Protein AF-A0A8H6PRT8-F1 (afdb_monomer_lite)

Sequence (669 aa):
MYRNLFLAVLALLTAFAHAHTTFTTLYVDGENQGDGVCVRMNRNPSKATFPIEPLSSKDVACGYDGEKAVARVCPAKASSTLTFEFREYADGSQPGSIDESHKGPCAVYMKKVDDATADNNAAGDGWFKIWEADYDATAGKWCTEKMIENNGHISVQIPADIEGGYYLVRPELLALHAAQDSPPDPQFYVGCAQVFVQSTGTAKPPTVSIGEGTYDLSLPGMTYNIYKTPLSLPYPMYGPPVYKAGAASVNTAPANTAPATAASANPAPANTASANAGSANSASADTAPVNPAPADTALVNTASDDTGSEKPAPVPANVCKSKNKKKRTTKKKRAMLVQTKGLKPEGCILVRDNWCGFEVPSYTDEDSCWASAKNCWDQADVCWNTALPTGSAHCQIWSDKCTALGESCSNKVFPGPPNAGQDLTPRPASLVGSIKLFERGVRASCLGGAGNIVRESTKAMENEMRALGISEDDIATILVTIYWGINANTRKAAFWLLTYILHYGPQHYVDMIREETLPAFSPDKSIPDLDYLHDNCPHLDAMWNETIRLSAILCKGNRLMIPYQQLHFDESIFGVDYPVEEFRHELFMQKGRNLTRSDNWRPFRGGTKQCPGRYVAKRFVLLFVAMLLRRFDVELVTRRIPAAEEGKPMLGIMSIKDGEDVLVRVRPR

Foldseek 3Di:
DPPPPVVVVVVPPPPVPLFFKAFFWKDKLQATPATLAQWQFAQDLVCRRPFDPPPLAQCQQAHVRQLQAFQAAAEYEAFIKMKIAMASQLQPPDFDHGHPLQFWKKWKKKFDDQDRNHGPPRFWKGIATADMATQQPVVRGGPVNVCVVQRRMAIGTHHQADAWAKMKMKIKGWGQSQCQPVVGDITIHIHIGIYGYFHLHHDRADMGGRGRRPDDNVQCLSNADPPDVPGPPDRSDDDDDNDDPPDDHDPDDPPPDDDDDDDDDDDDDDDDDDDDDDDDDDDDDDDDDDDDDDDDDDDDDDDDDDDDDDDDDDDDDDDDDDDDDDPPPPPPRPDTDDDDGNDDDPQFQEDHNSDGDHQFDWWDFLVSLVNSLVVLVVSLVVLVVRHGSNDRVSSVLSVVQSVVSVVCSVVGHRPTGPPPPHRSYPRDDGSPGDNPHPDHNDPPPDDDPDPVVVVVVLVVVLVVCVVVVNDPVRSCVVVVVVVCVVPVALVVLLQLLVVCCCQPPNPVLLVLLLVQLVVQCDPPDPDGNLVSLVPRRLSLLLSSVLSQLQFAAEDDDDDDPPPLSVLSQPCVQQVVPHHSNDRDSCSCVDPPRVVCPDPSNDQQDSDPDGDPCPVVSSSVSSVVNSVQSNFKNKHWDDNDDFDWDHPDDDDHTTHTPPPRDTDIDIGTD

Organism: NCBI:txid1194566

Structure (mmCIF, N/CA/C/O backbone):
data_AF-A0A8H6PRT8-F1
#
_entry.id   AF-A0A8H6PRT8-F1
#
loop_
_atom_site.group_PDB
_atom_site.id
_atom_site.type_symbol
_atom_site.label_atom_id
_atom_site.label_alt_id
_atom_site.label_comp_id
_atom_site.label_asym_id
_atom_site.label_entity_id
_atom_site.label_seq_id
_atom_site.pdbx_PDB_ins_code
_atom_site.Cartn_x
_atom_site.Cartn_y
_atom_site.Cartn_z
_atom_site.occupancy
_atom_site.B_iso_or_equiv
_atom_site.auth_seq_id
_atom_site.auth_comp_id
_atom_site.auth_asym_id
_atom_site.auth_atom_id
_atom_site.pdbx_PDB_model_num
ATOM 1 N N . MET A 1 1 ? 35.664 30.413 24.102 1.00 42.09 1 MET A N 1
ATOM 2 C CA . MET A 1 1 ? 35.211 29.929 22.776 1.00 42.09 1 MET A CA 1
ATOM 3 C C . MET A 1 1 ? 34.560 28.534 22.784 1.00 42.09 1 MET A C 1
ATOM 5 O O . MET A 1 1 ? 34.220 28.051 21.720 1.00 42.09 1 MET A O 1
ATOM 9 N N . TYR A 1 2 ? 34.278 27.917 23.943 1.00 37.53 2 TYR A N 1
ATOM 10 C CA . TYR A 1 2 ? 33.718 26.551 24.036 1.00 37.53 2 TYR A CA 1
ATOM 11 C C . TYR A 1 2 ? 32.261 26.493 24.537 1.00 37.53 2 TYR A C 1
ATOM 13 O O . TYR A 1 2 ? 31.844 25.507 25.129 1.00 37.53 2 TYR A O 1
ATOM 21 N N . ARG A 1 3 ? 31.472 27.558 24.332 1.00 34.44 3 ARG A N 1
ATOM 22 C CA . ARG A 1 3 ? 30.057 27.611 24.762 1.00 34.44 3 ARG A CA 1
ATOM 23 C C . ARG A 1 3 ? 29.047 27.645 23.609 1.00 34.44 3 ARG A C 1
ATOM 25 O O . ARG A 1 3 ? 27.859 27.526 23.857 1.00 34.44 3 ARG A O 1
ATOM 32 N N . ASN A 1 4 ? 29.537 27.706 22.366 1.00 34.94 4 ASN A N 1
ATOM 33 C CA . ASN A 1 4 ? 28.712 27.713 21.150 1.00 34.94 4 ASN A CA 1
ATOM 34 C C . ASN A 1 4 ? 28.745 26.377 20.382 1.00 34.94 4 ASN A C 1
ATOM 36 O O . ASN A 1 4 ? 27.998 26.216 19.427 1.00 34.94 4 ASN A O 1
ATOM 40 N N . LEU A 1 5 ? 29.574 25.407 20.795 1.00 35.88 5 LEU A N 1
ATOM 41 C CA . LEU A 1 5 ? 29.680 24.110 20.110 1.00 35.88 5 LEU A CA 1
ATOM 42 C C . LEU A 1 5 ? 28.617 23.097 20.581 1.00 35.88 5 LEU A C 1
ATOM 44 O O . LEU A 1 5 ? 28.235 22.213 19.826 1.00 35.88 5 LEU A O 1
ATOM 48 N N . PHE A 1 6 ? 28.078 23.262 21.794 1.00 32.53 6 PHE A N 1
ATOM 49 C CA . PHE A 1 6 ? 27.032 22.381 22.337 1.00 32.53 6 PHE A CA 1
ATOM 50 C C . PHE A 1 6 ? 25.632 22.646 21.753 1.00 32.53 6 PHE A C 1
ATOM 52 O O . PHE A 1 6 ? 24.793 21.754 21.759 1.00 32.53 6 PHE A O 1
ATOM 59 N N . LEU A 1 7 ? 25.391 23.841 21.201 1.00 31.86 7 LEU A N 1
ATOM 60 C CA . LEU A 1 7 ? 24.135 24.186 20.521 1.00 31.86 7 LEU A CA 1
ATOM 61 C C . LEU A 1 7 ? 24.109 23.749 19.046 1.00 31.86 7 LEU A C 1
ATOM 63 O O . LEU A 1 7 ? 23.031 23.579 18.491 1.00 31.86 7 LEU A O 1
ATOM 67 N N . ALA A 1 8 ? 25.269 23.506 18.426 1.00 32.25 8 ALA A N 1
ATOM 68 C CA . ALA A 1 8 ? 25.351 23.050 17.036 1.00 32.25 8 ALA A CA 1
ATOM 69 C C . ALA A 1 8 ? 25.182 21.524 16.882 1.00 32.25 8 ALA A C 1
ATOM 71 O O . ALA A 1 8 ? 24.775 21.059 15.824 1.00 32.25 8 ALA A O 1
ATOM 72 N N . VAL A 1 9 ? 25.446 20.739 17.935 1.00 35.66 9 VAL A N 1
ATOM 73 C CA . VAL A 1 9 ? 25.307 19.268 17.898 1.00 35.66 9 VAL A CA 1
ATOM 74 C C . VAL A 1 9 ? 23.874 18.810 18.213 1.00 35.66 9 VAL A C 1
ATOM 76 O O . VAL A 1 9 ? 23.469 17.738 17.778 1.00 35.66 9 VAL A O 1
ATOM 79 N N . LEU A 1 10 ? 23.055 19.638 18.876 1.00 32.06 10 LEU A N 1
ATOM 80 C CA . LEU A 1 10 ? 21.648 19.309 19.152 1.00 32.06 10 LEU A CA 1
ATOM 81 C C . LEU A 1 10 ? 20.699 19.586 17.964 1.00 32.06 10 LEU A C 1
ATOM 83 O O . LEU A 1 10 ? 19.546 19.176 18.001 1.00 32.06 10 LEU A O 1
ATOM 87 N N . ALA A 1 11 ? 21.178 20.242 16.901 1.00 32.22 11 ALA A N 1
ATOM 88 C CA . ALA A 1 11 ? 20.401 20.540 15.691 1.00 32.22 11 ALA A CA 1
ATOM 89 C C . ALA A 1 11 ? 20.587 19.510 14.553 1.00 32.22 11 ALA A C 1
ATOM 91 O O . ALA A 1 11 ? 20.027 19.685 13.477 1.00 32.22 11 ALA A O 1
ATOM 92 N N . LEU A 1 12 ? 21.362 18.438 14.772 1.00 33.28 12 LEU A N 1
ATOM 93 C CA . LEU A 1 12 ? 21.699 17.423 13.755 1.00 33.28 12 LEU A CA 1
ATOM 94 C C . LEU A 1 12 ? 21.054 16.044 13.996 1.00 33.28 12 LEU A C 1
ATOM 96 O O . LEU A 1 12 ? 21.432 15.065 13.361 1.00 33.28 12 LEU A O 1
ATOM 100 N N . LEU A 1 13 ? 20.050 15.966 14.875 1.00 33.53 13 LEU A N 1
ATOM 101 C CA . LEU A 1 13 ? 19.193 14.786 15.054 1.00 33.53 13 LEU A CA 1
ATOM 102 C C . LEU A 1 13 ? 17.704 15.156 14.969 1.00 33.53 13 LEU A C 1
ATOM 104 O O . LEU A 1 13 ? 16.886 14.669 15.743 1.00 33.53 13 LEU A O 1
ATOM 108 N N . THR A 1 14 ? 17.320 15.996 14.005 1.00 31.33 14 THR A N 1
ATOM 109 C CA . THR A 1 14 ? 15.953 15.910 13.480 1.00 31.33 14 THR A CA 1
ATOM 110 C C . THR A 1 14 ? 15.894 14.644 12.635 1.00 31.33 14 THR A C 1
ATOM 112 O O . THR A 1 14 ? 16.140 14.676 11.430 1.00 31.33 14 THR A O 1
ATOM 115 N N . ALA A 1 15 ? 15.622 13.504 13.272 1.00 32.75 15 ALA A N 1
ATOM 116 C CA . ALA A 1 15 ? 14.998 12.414 12.546 1.00 32.75 15 ALA A CA 1
ATOM 117 C C . ALA A 1 15 ? 13.729 13.021 11.940 1.00 32.75 15 ALA A C 1
ATOM 119 O O . ALA A 1 15 ? 12.853 13.478 12.675 1.00 32.75 15 ALA A O 1
ATOM 120 N N . PHE A 1 16 ? 13.683 13.143 10.614 1.00 37.50 16 PHE A N 1
ATOM 121 C CA . PHE A 1 16 ? 12.425 13.383 9.932 1.00 37.50 16 PHE A CA 1
ATOM 122 C C . PHE A 1 16 ? 11.565 12.172 10.279 1.00 37.50 16 PHE A C 1
ATOM 124 O O . PHE A 1 16 ? 11.772 11.095 9.726 1.00 37.50 16 PHE A O 1
ATOM 131 N N . ALA A 1 17 ? 10.691 12.317 11.275 1.00 42.59 17 ALA A N 1
ATOM 132 C CA . ALA A 1 17 ? 9.644 11.351 11.525 1.00 42.59 17 ALA A CA 1
ATOM 133 C C . ALA A 1 17 ? 8.728 11.429 10.303 1.00 42.59 17 ALA A C 1
ATOM 135 O O . ALA A 1 17 ? 7.880 12.318 10.195 1.00 42.59 17 ALA A O 1
ATOM 136 N N . HIS A 1 18 ? 8.989 10.571 9.319 1.00 59.47 18 HIS A N 1
ATOM 137 C CA . HIS A 1 18 ? 7.961 10.227 8.363 1.00 59.47 18 HIS A CA 1
ATOM 138 C C . HIS A 1 18 ? 6.889 9.513 9.188 1.00 59.47 18 HIS A C 1
ATOM 140 O O . HIS A 1 18 ? 7.188 8.665 10.013 1.00 59.47 18 HIS A O 1
ATOM 146 N N . ALA A 1 19 ? 5.655 9.982 9.091 1.00 79.06 19 ALA A N 1
ATOM 147 C CA . ALA A 1 19 ? 4.524 9.371 9.787 1.00 79.06 19 ALA A CA 1
ATOM 148 C C . ALA A 1 19 ? 3.392 9.007 8.823 1.00 79.06 19 ALA A C 1
ATOM 150 O O . ALA A 1 19 ? 2.429 8.331 9.174 1.00 79.06 19 ALA A O 1
ATOM 151 N N . HIS A 1 20 ? 3.545 9.460 7.583 1.00 93.88 20 HIS A N 1
ATOM 152 C CA . HIS A 1 20 ? 2.511 9.537 6.580 1.00 93.88 20 HIS A CA 1
ATOM 153 C C . HIS A 1 20 ? 2.714 8.451 5.525 1.00 93.88 20 HIS A C 1
ATOM 155 O O . HIS A 1 20 ? 3.825 7.952 5.354 1.00 93.88 20 HIS A O 1
ATOM 161 N N . THR A 1 21 ? 1.667 8.123 4.773 1.00 97.44 21 THR A N 1
ATOM 162 C CA . THR A 1 21 ? 1.663 6.959 3.882 1.00 97.44 21 THR A CA 1
ATOM 163 C C . THR A 1 21 ? 1.204 7.282 2.468 1.00 97.44 21 THR A C 1
ATOM 165 O O . THR A 1 21 ? 0.524 8.277 2.229 1.00 97.44 21 THR A O 1
ATOM 168 N N . THR A 1 22 ? 1.548 6.425 1.511 1.00 97.62 22 THR A N 1
ATOM 169 C CA . THR A 1 22 ? 1.030 6.493 0.143 1.00 97.62 22 THR A CA 1
ATOM 170 C C . THR A 1 22 ? 0.754 5.101 -0.412 1.00 97.62 22 THR A C 1
ATOM 172 O O . THR A 1 22 ? 1.449 4.142 -0.076 1.00 97.62 22 THR A O 1
ATOM 175 N N . PHE A 1 23 ? -0.261 4.983 -1.268 1.00 98.25 23 PHE A N 1
ATOM 176 C CA . PHE A 1 23 ? -0.560 3.747 -1.991 1.00 98.25 23 PHE A CA 1
ATOM 177 C C . PHE A 1 23 ? 0.414 3.597 -3.167 1.00 98.25 23 PHE A C 1
ATOM 179 O O . PHE A 1 23 ? 0.392 4.413 -4.090 1.00 98.25 23 PHE A O 1
ATOM 186 N N . THR A 1 24 ? 1.257 2.563 -3.146 1.00 96.75 24 THR A N 1
ATOM 187 C CA . THR A 1 24 ? 2.345 2.394 -4.127 1.00 96.75 24 THR A CA 1
ATOM 188 C C . THR A 1 24 ? 2.102 1.261 -5.113 1.00 96.75 24 THR A C 1
ATOM 190 O O . THR A 1 24 ? 2.442 1.389 -6.292 1.00 96.75 24 THR A O 1
ATOM 193 N N . THR A 1 25 ? 1.543 0.143 -4.639 1.00 96.38 25 THR A N 1
ATOM 194 C CA . THR A 1 25 ? 1.671 -1.139 -5.345 1.00 96.38 25 THR A CA 1
ATOM 195 C C . THR A 1 25 ? 0.387 -1.952 -5.255 1.00 96.38 25 THR A C 1
ATOM 197 O O . THR A 1 25 ? -0.141 -2.211 -4.171 1.00 96.38 25 THR A O 1
ATOM 200 N N . LEU A 1 26 ? -0.126 -2.356 -6.418 1.00 97.75 26 LEU A N 1
ATOM 201 C CA . LEU A 1 26 ? -1.290 -3.229 -6.537 1.00 97.75 26 LEU A CA 1
ATOM 202 C C . LEU A 1 26 ? -0.847 -4.685 -6.692 1.00 97.75 26 LEU A C 1
ATOM 204 O O . LEU A 1 26 ? 0.053 -4.990 -7.476 1.00 97.75 26 LEU A O 1
ATOM 208 N N . TYR A 1 27 ? -1.567 -5.591 -6.038 1.00 97.69 27 TYR A N 1
ATOM 209 C CA . TYR A 1 27 ? -1.488 -7.023 -6.295 1.00 97.69 27 TYR A CA 1
ATOM 210 C C . TYR A 1 27 ? -2.850 -7.534 -6.757 1.00 97.69 27 TYR A C 1
ATOM 212 O O . TYR A 1 27 ? -3.894 -7.102 -6.256 1.00 97.69 27 TYR A O 1
ATOM 220 N N . VAL A 1 28 ? -2.838 -8.477 -7.696 1.00 96.62 28 VAL A N 1
ATOM 221 C CA . VAL A 1 28 ? -4.040 -9.160 -8.187 1.00 96.62 28 VAL A CA 1
ATOM 222 C C . VAL A 1 28 ? -3.874 -10.648 -7.929 1.00 96.62 28 VAL A C 1
ATOM 224 O O . VAL A 1 28 ? -2.958 -11.267 -8.458 1.00 96.62 28 VAL A O 1
ATOM 227 N N . ASP A 1 29 ? -4.742 -11.221 -7.098 1.00 94.38 29 ASP A N 1
ATOM 228 C CA . ASP A 1 29 ? -4.680 -12.629 -6.684 1.00 94.38 29 ASP A CA 1
ATOM 229 C C . ASP A 1 29 ? -3.307 -13.030 -6.097 1.00 94.38 29 ASP A C 1
ATOM 231 O O . ASP A 1 29 ? -2.840 -14.151 -6.274 1.00 94.38 29 ASP A O 1
ATOM 235 N N . GLY A 1 30 ? -2.665 -12.099 -5.378 1.00 91.00 30 GLY A N 1
ATOM 236 C CA . GLY A 1 30 ? -1.336 -12.269 -4.774 1.00 91.00 30 GLY A CA 1
ATOM 237 C C . GLY A 1 30 ? -0.161 -11.947 -5.705 1.00 91.00 30 GLY A C 1
ATOM 238 O O . GLY A 1 30 ? 0.964 -11.811 -5.228 1.00 91.00 30 GLY A O 1
ATOM 239 N N . GLU A 1 31 ? -0.406 -11.754 -7.003 1.00 93.12 31 GLU A N 1
ATOM 240 C CA . GLU A 1 31 ? 0.626 -11.393 -7.976 1.00 93.12 31 GLU A CA 1
ATOM 241 C C . GLU A 1 31 ? 0.917 -9.892 -7.925 1.00 93.12 31 GLU A C 1
ATOM 243 O O . GLU A 1 31 ? 0.047 -9.066 -8.225 1.00 93.12 31 GLU A O 1
ATOM 248 N N . ASN A 1 32 ? 2.155 -9.543 -7.580 1.00 94.56 32 ASN A N 1
ATOM 249 C CA . ASN A 1 32 ? 2.643 -8.169 -7.545 1.00 94.56 32 ASN A CA 1
ATOM 250 C C . ASN A 1 32 ? 2.696 -7.586 -8.965 1.00 94.56 32 ASN A C 1
ATOM 252 O O . ASN A 1 32 ? 3.389 -8.117 -9.836 1.00 94.56 32 ASN A O 1
ATOM 256 N N . GLN A 1 33 ? 1.962 -6.498 -9.206 1.00 94.44 33 GLN A N 1
ATOM 257 C CA . GLN A 1 33 ? 1.902 -5.872 -10.530 1.00 94.44 33 GLN A CA 1
ATOM 258 C C . GLN A 1 33 ? 3.109 -4.972 -10.830 1.00 94.44 33 GLN A C 1
ATOM 260 O O . GLN A 1 33 ? 3.311 -4.622 -11.992 1.00 94.44 33 GLN A O 1
ATOM 265 N N . GLY A 1 34 ? 3.918 -4.647 -9.818 1.00 93.12 34 GLY A N 1
ATOM 266 C CA . GLY A 1 34 ? 5.045 -3.720 -9.868 1.00 93.12 34 GLY A CA 1
ATOM 267 C C . GLY A 1 34 ? 4.697 -2.344 -9.298 1.00 93.12 34 GLY A C 1
ATOM 268 O O . GLY A 1 34 ? 3.555 -1.885 -9.369 1.00 93.12 34 GLY A O 1
ATOM 269 N N . ASP A 1 35 ? 5.697 -1.672 -8.735 1.00 94.19 35 ASP A N 1
ATOM 270 C CA . ASP A 1 35 ? 5.523 -0.364 -8.103 1.00 94.19 35 ASP A CA 1
ATOM 271 C C . ASP A 1 35 ? 5.066 0.697 -9.116 1.00 94.19 35 ASP A C 1
ATOM 273 O O . ASP A 1 35 ? 5.625 0.813 -10.211 1.00 94.19 35 ASP A O 1
ATOM 277 N N . GLY A 1 36 ? 4.012 1.447 -8.777 1.00 94.31 36 GLY A N 1
ATOM 278 C CA . GLY A 1 36 ? 3.424 2.480 -9.636 1.00 94.31 36 GLY A CA 1
ATOM 279 C C . GLY A 1 36 ? 2.722 1.959 -10.902 1.00 94.31 36 GLY A C 1
ATOM 280 O O . GLY A 1 36 ? 2.073 2.728 -11.621 1.00 94.31 36 GLY A O 1
ATOM 281 N N . VAL A 1 37 ? 2.811 0.659 -11.202 1.00 95.12 37 VAL A N 1
ATOM 282 C CA . VAL A 1 37 ? 2.143 0.039 -12.352 1.00 95.12 37 VAL A CA 1
ATOM 283 C C . VAL A 1 37 ? 0.642 0.106 -12.117 1.00 95.12 37 VAL A C 1
ATOM 285 O O . VAL A 1 37 ? 0.165 -0.330 -11.078 1.00 95.12 37 VAL A O 1
ATOM 288 N N . CYS A 1 38 ? -0.101 0.666 -13.078 1.00 96.31 38 CYS A N 1
ATOM 289 C CA . CYS A 1 38 ? -1.551 0.879 -12.997 1.00 96.31 38 CYS A CA 1
ATOM 290 C C . CYS A 1 38 ? -2.043 1.686 -11.778 1.00 96.31 38 CYS A C 1
ATOM 292 O O . CYS A 1 38 ? -3.249 1.743 -11.552 1.00 96.31 38 CYS A O 1
ATOM 294 N N . VAL A 1 39 ? -1.155 2.356 -11.036 1.00 97.81 39 VAL A N 1
ATOM 295 C CA . VAL A 1 39 ? -1.493 3.191 -9.876 1.00 97.81 39 VAL A CA 1
ATOM 296 C C . VAL A 1 39 ? -1.394 4.674 -10.241 1.00 97.81 39 VAL A C 1
ATOM 298 O O . VAL A 1 39 ? -0.379 5.137 -10.757 1.00 97.81 39 VAL A O 1
ATOM 301 N N . ARG A 1 40 ? -2.457 5.430 -9.959 1.00 97.56 40 ARG A N 1
ATOM 302 C CA . ARG A 1 40 ? -2.473 6.895 -9.961 1.00 97.56 40 ARG A CA 1
ATOM 303 C C . ARG A 1 40 ? -2.115 7.372 -8.554 1.00 97.56 40 ARG A C 1
ATOM 305 O O . ARG A 1 40 ? -2.854 7.094 -7.609 1.00 97.56 40 ARG A O 1
ATOM 312 N N . MET A 1 41 ? -0.979 8.052 -8.432 1.00 94.94 41 MET A N 1
ATOM 313 C CA . MET A 1 41 ? -0.438 8.544 -7.164 1.00 94.94 41 MET A CA 1
ATOM 314 C C . MET A 1 41 ? 0.193 9.930 -7.322 1.00 94.94 41 MET A C 1
ATOM 316 O O . MET A 1 41 ? 0.506 10.352 -8.440 1.00 94.94 41 MET A O 1
ATOM 320 N N . ASN A 1 42 ? 0.432 10.598 -6.190 1.00 95.19 42 ASN A N 1
ATOM 321 C CA . ASN A 1 42 ? 1.125 11.881 -6.138 1.00 95.19 42 ASN A CA 1
ATOM 322 C C . ASN A 1 42 ? 2.528 11.749 -6.735 1.00 95.19 42 ASN A C 1
ATOM 324 O O . ASN A 1 42 ? 3.319 10.917 -6.292 1.00 95.19 42 ASN A O 1
ATOM 328 N N . ARG A 1 43 ? 2.849 12.577 -7.732 1.00 92.94 43 ARG A N 1
ATOM 329 C CA . ARG A 1 43 ? 4.136 12.506 -8.436 1.00 92.94 43 ARG A CA 1
ATOM 330 C C . ARG A 1 43 ? 5.225 13.349 -7.789 1.00 92.94 43 ARG A C 1
ATOM 332 O O . ARG A 1 43 ? 6.372 13.256 -8.208 1.00 92.94 43 ARG A O 1
ATOM 339 N N . ASN A 1 44 ? 4.891 14.178 -6.802 1.00 92.75 44 ASN A N 1
ATOM 340 C CA . ASN A 1 44 ? 5.863 15.001 -6.092 1.00 92.75 44 ASN A CA 1
ATOM 341 C C . ASN A 1 44 ? 6.573 14.170 -5.008 1.00 92.75 44 ASN A C 1
ATOM 343 O O . ASN A 1 44 ? 5.946 13.885 -3.987 1.00 92.75 44 ASN A O 1
ATOM 347 N N . PRO A 1 45 ? 7.876 13.850 -5.146 1.00 89.06 45 PRO A N 1
ATOM 348 C CA . PRO A 1 45 ? 8.577 12.991 -4.190 1.00 89.06 45 PRO A CA 1
ATOM 349 C C . PRO A 1 45 ? 8.579 13.549 -2.764 1.00 89.06 45 PRO A C 1
ATOM 351 O O . PRO A 1 45 ? 8.384 12.809 -1.809 1.00 89.06 45 PRO A O 1
ATOM 354 N N . SER A 1 46 ? 8.706 14.872 -2.615 1.00 88.38 46 SER A N 1
ATOM 355 C CA . SER A 1 46 ? 8.741 15.539 -1.302 1.00 88.38 46 SER A CA 1
ATOM 356 C C . SER A 1 46 ? 7.401 15.549 -0.561 1.00 88.38 46 SER A C 1
ATOM 358 O O . SER A 1 46 ? 7.363 15.872 0.622 1.00 88.38 46 SER A O 1
ATOM 360 N N . LYS A 1 47 ? 6.301 15.238 -1.258 1.00 90.38 47 LYS A N 1
ATOM 361 C CA . LYS A 1 47 ? 4.934 15.267 -0.720 1.00 90.38 47 LYS A CA 1
ATOM 362 C C . LYS A 1 47 ? 4.160 13.984 -1.009 1.00 90.38 47 LYS A C 1
ATOM 364 O O . LYS A 1 47 ? 2.949 13.955 -0.818 1.00 90.38 47 LYS A O 1
ATOM 369 N N . ALA A 1 48 ? 4.827 12.938 -1.493 1.00 92.94 48 ALA A N 1
ATOM 370 C CA . ALA A 1 48 ? 4.173 11.745 -2.030 1.00 92.94 48 ALA A CA 1
ATOM 371 C C . ALA A 1 48 ? 3.253 11.064 -1.008 1.00 92.94 48 ALA A C 1
ATOM 373 O O . ALA A 1 48 ? 2.232 10.485 -1.377 1.00 92.94 48 ALA A O 1
ATOM 374 N N . THR A 1 49 ? 3.619 11.169 0.266 1.00 94.94 49 THR A N 1
ATOM 375 C CA . THR A 1 49 ? 2.916 10.583 1.403 1.00 94.94 49 THR A CA 1
ATOM 376 C C . THR A 1 49 ? 2.077 11.588 2.177 1.00 94.94 49 THR A C 1
ATOM 378 O O . THR A 1 49 ? 1.424 11.191 3.124 1.00 94.94 49 THR A O 1
ATOM 381 N N . PHE A 1 50 ? 2.104 12.879 1.836 1.00 93.94 50 PHE A N 1
ATOM 382 C CA . PHE A 1 50 ? 1.395 13.903 2.607 1.00 93.94 50 PHE A CA 1
ATOM 383 C C . PHE A 1 50 ? -0.121 13.678 2.516 1.00 93.94 50 PHE A C 1
ATOM 385 O O . PHE A 1 50 ? -0.601 13.197 1.482 1.00 93.94 50 PHE A O 1
ATOM 392 N N . PRO A 1 51 ? -0.878 14.025 3.571 1.00 96.19 51 PRO A N 1
ATOM 393 C CA . PRO A 1 51 ? -2.315 13.843 3.566 1.00 96.19 51 PRO A CA 1
ATOM 394 C C . PRO A 1 51 ? -2.964 14.823 2.584 1.00 96.19 51 PRO A C 1
ATOM 396 O O . PRO A 1 51 ? -2.363 15.820 2.172 1.00 96.19 51 PRO A O 1
ATOM 399 N N . ILE A 1 52 ? -4.199 14.534 2.183 1.00 96.56 52 ILE A N 1
ATOM 400 C CA . ILE A 1 52 ? -4.945 15.432 1.300 1.00 96.56 52 ILE A CA 1
ATOM 401 C C . ILE A 1 52 ? -5.427 16.656 2.071 1.00 96.56 52 ILE A C 1
ATOM 403 O O . ILE A 1 52 ? -6.274 16.551 2.956 1.00 96.56 52 ILE A O 1
ATOM 407 N N . GLU A 1 53 ? -4.949 17.823 1.649 1.00 92.62 53 GLU A N 1
ATOM 408 C CA . GLU A 1 53 ? -5.356 19.122 2.170 1.00 92.62 53 GLU A CA 1
ATOM 409 C C . GLU A 1 53 ? -5.654 20.128 1.037 1.00 92.62 53 GLU A C 1
ATOM 411 O O . GLU A 1 53 ? -4.909 20.193 0.048 1.00 92.62 53 GLU A O 1
ATOM 416 N N . PRO A 1 54 ? -6.712 20.954 1.174 1.00 93.25 54 PRO A N 1
ATOM 417 C CA . PRO A 1 54 ? -7.748 20.875 2.209 1.00 93.25 54 PRO A CA 1
ATOM 418 C C . PRO A 1 54 ? -8.681 19.669 1.995 1.00 93.25 54 PRO A C 1
ATOM 420 O O . PRO A 1 54 ? -8.804 19.165 0.879 1.00 93.25 54 PRO A O 1
ATOM 423 N N . LEU A 1 55 ? -9.413 19.269 3.041 1.00 91.62 55 LEU A N 1
ATOM 424 C CA . LEU A 1 55 ? -10.387 18.164 2.999 1.00 91.62 55 LEU A CA 1
ATOM 425 C C . LEU A 1 55 ? -11.444 18.312 1.885 1.00 91.62 55 LEU A C 1
ATOM 427 O O . LEU A 1 55 ? -11.919 17.325 1.331 1.00 91.62 55 LEU A O 1
ATOM 431 N N . SER A 1 56 ? -11.791 19.549 1.526 1.00 92.94 56 SER A N 1
ATOM 432 C CA . SER A 1 56 ? -12.749 19.845 0.460 1.00 92.94 56 SER A CA 1
ATOM 433 C C . SER A 1 56 ? -12.179 19.681 -0.953 1.00 92.94 56 SER A C 1
ATOM 435 O O . SER A 1 56 ? -12.939 19.831 -1.907 1.00 92.94 56 SER A O 1
ATOM 437 N N . SER A 1 57 ? -10.875 19.427 -1.123 1.00 95.88 57 SER A N 1
ATOM 438 C CA . SER A 1 57 ? -10.241 19.297 -2.441 1.00 95.88 57 SER A CA 1
ATOM 439 C C . SER A 1 57 ? -10.827 18.130 -3.233 1.00 95.88 57 SER A C 1
ATOM 441 O O . SER A 1 57 ? -11.094 17.066 -2.685 1.00 95.88 57 SER A O 1
ATOM 443 N N . LYS A 1 58 ? -10.922 18.271 -4.560 1.00 96.81 58 LYS A N 1
ATOM 444 C CA . LYS A 1 58 ? -11.229 17.146 -5.460 1.00 96.81 58 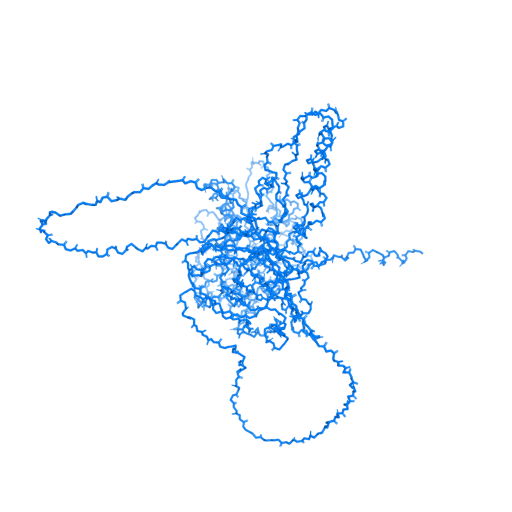LYS A CA 1
ATOM 445 C C . LYS A 1 58 ? -10.240 15.981 -5.349 1.00 96.81 58 LYS A C 1
ATOM 447 O O . LYS A 1 58 ? -10.601 14.853 -5.688 1.00 96.81 58 LYS A O 1
ATOM 452 N N . ASP A 1 59 ? -9.030 16.237 -4.850 1.00 97.62 59 ASP A N 1
ATOM 453 C CA . ASP A 1 59 ? -7.979 15.231 -4.682 1.00 97.62 59 ASP A CA 1
ATOM 454 C C . ASP A 1 59 ? -8.394 14.109 -3.714 1.00 97.62 59 ASP A C 1
ATOM 456 O O . ASP A 1 59 ? -7.839 13.015 -3.789 1.00 97.62 59 ASP A O 1
ATOM 460 N N . VAL A 1 60 ? -9.435 14.287 -2.882 1.00 96.88 60 VAL A N 1
ATOM 461 C CA . VAL A 1 60 ? -9.970 13.182 -2.062 1.00 96.88 60 VAL A CA 1
ATOM 462 C C . VAL A 1 60 ? -10.457 11.997 -2.904 1.00 96.88 60 VAL A C 1
ATOM 464 O O . VAL A 1 60 ? -10.536 10.880 -2.393 1.00 96.88 60 VAL A O 1
ATOM 467 N N . ALA A 1 61 ? -10.762 12.193 -4.191 1.00 97.88 61 ALA A N 1
ATOM 468 C CA . ALA A 1 61 ? -11.195 11.118 -5.077 1.00 97.88 61 ALA A CA 1
ATOM 469 C C . ALA A 1 61 ? -10.077 10.118 -5.400 1.00 97.88 61 ALA A C 1
ATOM 471 O O . ALA A 1 61 ? -10.352 8.929 -5.512 1.00 97.88 61 ALA A O 1
ATOM 472 N N . CYS A 1 62 ? -8.835 10.570 -5.575 1.00 97.75 62 CYS A N 1
ATOM 473 C CA . CYS A 1 62 ? -7.782 9.713 -6.132 1.00 97.75 62 CYS A CA 1
ATOM 474 C C . CYS A 1 62 ? -6.353 10.125 -5.746 1.00 97.75 62 CYS A C 1
ATOM 476 O O . CYS A 1 62 ? -5.387 9.659 -6.344 1.00 97.75 62 CYS A O 1
ATOM 478 N N . GLY A 1 63 ? -6.221 11.003 -4.756 1.00 96.88 63 GLY A N 1
ATOM 479 C CA . GLY A 1 63 ? -4.966 11.619 -4.351 1.00 96.88 63 GLY A CA 1
ATOM 480 C C . GLY A 1 63 ? -4.538 12.764 -5.263 1.00 96.88 63 GLY A C 1
ATOM 481 O O . GLY A 1 63 ? -5.119 12.995 -6.328 1.00 96.88 63 GLY A O 1
ATOM 482 N N . TYR A 1 64 ? -3.493 13.481 -4.845 1.00 96.31 64 TYR A N 1
ATOM 483 C CA . TYR A 1 64 ? -2.833 14.471 -5.695 1.00 96.31 64 TYR A CA 1
ATOM 484 C C . TYR A 1 64 ? -2.380 13.830 -7.011 1.00 96.31 64 TYR A C 1
ATOM 486 O O . TYR A 1 64 ? -1.920 12.691 -7.027 1.00 96.31 64 TYR A O 1
ATOM 494 N N . ASP A 1 65 ? -2.526 14.564 -8.117 1.00 95.44 65 ASP A N 1
ATOM 495 C CA . ASP A 1 65 ? -2.318 14.070 -9.488 1.00 95.44 65 ASP A CA 1
ATOM 496 C C . ASP A 1 65 ? -3.211 12.881 -9.904 1.00 95.44 65 ASP A C 1
ATOM 498 O O . ASP A 1 65 ? -3.088 12.405 -11.031 1.00 95.44 65 ASP A O 1
ATOM 502 N N . GLY A 1 66 ? -4.161 12.434 -9.074 1.00 95.62 66 GLY A N 1
ATOM 503 C CA . GLY A 1 66 ? -5.011 11.269 -9.347 1.00 95.62 66 GLY A CA 1
ATOM 504 C C . GLY A 1 66 ? -6.002 11.439 -10.509 1.00 95.62 66 GLY A C 1
ATOM 505 O O . GLY A 1 66 ? -6.537 10.460 -11.036 1.00 95.62 66 GLY A O 1
ATOM 506 N N . GLU A 1 67 ? -6.222 12.677 -10.960 1.00 97.12 67 GLU A N 1
ATOM 507 C CA . GLU A 1 67 ? -6.953 12.954 -12.203 1.00 97.12 67 GLU A CA 1
ATOM 508 C C . GLU A 1 67 ? -6.128 12.697 -13.464 1.00 97.12 67 GLU A C 1
ATOM 510 O O . GLU A 1 67 ? -6.706 12.571 -14.541 1.00 97.12 67 GLU A O 1
ATOM 515 N N . LYS A 1 68 ? -4.799 12.604 -13.358 1.00 96.88 68 LYS A N 1
ATOM 516 C CA . LYS A 1 68 ? -3.937 12.215 -14.474 1.00 96.88 68 LYS A CA 1
ATOM 517 C C . LYS A 1 68 ? -3.875 10.699 -14.525 1.00 96.88 68 LYS A C 1
ATOM 519 O O . LYS A 1 68 ? -3.428 10.043 -13.580 1.00 96.88 68 LYS A O 1
ATOM 524 N N . ALA A 1 69 ? -4.314 10.135 -15.634 1.00 96.44 69 ALA A N 1
ATOM 525 C CA . ALA A 1 69 ? -4.230 8.714 -15.864 1.00 96.44 69 ALA A CA 1
ATOM 526 C C . ALA A 1 69 ? -2.784 8.240 -15.985 1.00 96.44 69 ALA A C 1
ATOM 528 O O . ALA A 1 69 ? -1.843 8.992 -16.266 1.00 96.44 69 ALA A O 1
ATOM 529 N N . VAL A 1 70 ? -2.620 6.937 -15.796 1.00 95.25 70 VAL A N 1
ATOM 530 C CA . VAL A 1 70 ? -1.387 6.239 -16.124 1.00 95.25 70 VAL A CA 1
ATOM 531 C C . VAL A 1 70 ? -1.593 5.307 -17.310 1.00 95.25 70 VAL A C 1
ATOM 533 O O . VAL A 1 70 ? -2.711 4.894 -17.617 1.00 95.25 70 VAL A O 1
ATOM 536 N N . ALA A 1 71 ? -0.511 4.981 -18.014 1.00 93.88 71 ALA A N 1
ATOM 537 C CA . ALA A 1 71 ? -0.617 4.259 -19.277 1.00 93.88 71 ALA A CA 1
ATOM 538 C C . ALA A 1 71 ? -1.086 2.806 -19.111 1.00 93.88 71 ALA A C 1
ATOM 540 O O . ALA A 1 71 ? -1.616 2.244 -20.062 1.00 93.88 71 ALA A O 1
ATOM 541 N N . ARG A 1 72 ? -0.899 2.173 -17.942 1.00 95.62 72 ARG A N 1
ATOM 542 C CA . ARG A 1 72 ? -1.199 0.746 -17.738 1.00 95.62 72 ARG A CA 1
ATOM 543 C C . ARG A 1 72 ? -2.504 0.522 -16.986 1.00 95.62 72 ARG A C 1
ATOM 545 O O . ARG A 1 72 ? -2.845 1.245 -16.057 1.00 95.62 72 ARG A O 1
ATOM 552 N N . VAL A 1 73 ? -3.210 -0.541 -17.350 1.00 98.12 73 VAL A N 1
ATOM 553 C CA . VAL A 1 73 ? -4.415 -1.026 -16.671 1.00 98.12 73 VAL A CA 1
ATOM 554 C C . VAL A 1 73 ? -4.195 -2.496 -16.326 1.00 98.12 73 VAL A C 1
ATOM 556 O O . VAL A 1 73 ? -3.895 -3.300 -17.213 1.00 98.12 73 VAL A O 1
ATOM 559 N N . CYS A 1 74 ? -4.338 -2.852 -15.052 1.00 97.62 74 CYS A N 1
ATOM 560 C CA . CYS A 1 74 ? -4.124 -4.216 -14.582 1.00 97.62 74 CYS A CA 1
ATOM 561 C C . CYS A 1 74 ? -5.393 -5.068 -14.779 1.00 97.62 74 CYS A C 1
ATOM 563 O O . CYS A 1 74 ? -6.480 -4.647 -14.373 1.00 97.62 74 CYS A O 1
ATOM 565 N N . PRO A 1 75 ? -5.311 -6.252 -15.408 1.00 97.69 75 PRO A N 1
ATOM 566 C CA . PRO A 1 75 ? -6.462 -7.134 -15.547 1.00 97.69 75 PRO A CA 1
ATOM 567 C C . PRO A 1 75 ? -6.763 -7.844 -14.222 1.00 97.69 75 PRO A C 1
ATOM 569 O O . PRO A 1 75 ? -5.861 -8.357 -13.570 1.00 97.69 75 PRO A O 1
ATOM 572 N N . ALA A 1 76 ? -8.040 -7.945 -13.864 1.00 97.56 76 ALA A N 1
ATOM 573 C CA . ALA A 1 76 ? -8.513 -8.754 -12.743 1.00 97.56 76 ALA A CA 1
ATOM 574 C C . ALA A 1 76 ? -9.810 -9.468 -13.131 1.00 97.56 76 ALA A C 1
ATOM 576 O O . ALA A 1 76 ? -10.580 -8.969 -13.954 1.00 97.56 76 ALA A O 1
ATOM 577 N N . LYS A 1 77 ? -10.086 -10.638 -12.559 1.00 95.12 77 LYS A N 1
ATOM 578 C CA . LYS A 1 77 ? -11.364 -11.328 -12.772 1.00 95.12 77 LYS A CA 1
ATOM 579 C C . LYS A 1 77 ? -12.386 -10.840 -11.752 1.00 95.12 77 LYS A C 1
ATOM 581 O O . LYS A 1 77 ? -12.039 -10.338 -10.686 1.00 95.12 77 LYS A O 1
ATOM 586 N N . ALA A 1 78 ? -13.669 -11.023 -12.049 1.00 90.44 78 ALA A N 1
ATOM 587 C CA . ALA A 1 78 ? -14.671 -11.009 -10.988 1.00 90.44 78 ALA A CA 1
ATOM 588 C C . ALA A 1 78 ? -14.248 -11.983 -9.871 1.00 90.44 78 ALA A C 1
ATOM 590 O O . ALA A 1 78 ? -13.729 -13.062 -10.165 1.00 90.44 78 ALA A O 1
ATOM 591 N N . SER A 1 79 ? -14.457 -11.596 -8.611 1.00 92.88 79 SER A N 1
ATOM 592 C CA . SER A 1 79 ? -13.992 -12.333 -7.425 1.00 92.88 79 SER A CA 1
ATOM 593 C C . SER A 1 79 ? -12.478 -12.415 -7.215 1.00 92.88 79 SER A C 1
ATOM 595 O O . SER A 1 79 ? -12.078 -13.015 -6.215 1.00 92.88 79 SER A O 1
ATOM 597 N N . SER A 1 80 ? -11.650 -11.804 -8.073 1.00 96.38 80 SER A N 1
ATOM 598 C CA . SER A 1 80 ? -10.227 -11.646 -7.762 1.00 96.38 80 SER A CA 1
ATOM 599 C C . SER A 1 80 ? -10.053 -10.841 -6.475 1.00 96.38 80 SER A C 1
ATOM 601 O O . SER A 1 80 ? -10.834 -9.924 -6.178 1.00 96.38 80 SER A O 1
ATOM 603 N N . THR A 1 81 ? -9.015 -11.184 -5.726 1.00 97.38 81 THR A N 1
ATOM 604 C CA . THR A 1 81 ? -8.563 -10.411 -4.572 1.00 97.38 81 THR A CA 1
ATOM 605 C C . THR A 1 81 ? -7.629 -9.314 -5.061 1.00 97.38 81 THR A C 1
ATOM 607 O O . THR A 1 81 ? -6.616 -9.594 -5.699 1.00 97.38 81 THR A O 1
ATOM 610 N N . LEU A 1 82 ? -7.971 -8.065 -4.761 1.00 98.31 82 LEU A N 1
ATOM 611 C CA . LEU A 1 82 ? -7.083 -6.922 -4.924 1.00 98.31 82 LEU A CA 1
ATOM 612 C C . LEU A 1 82 ? -6.410 -6.639 -3.587 1.00 98.31 82 LEU A C 1
ATOM 614 O O . LEU A 1 82 ? -7.103 -6.500 -2.576 1.00 98.31 82 LEU A O 1
ATOM 618 N N . THR A 1 83 ? -5.087 -6.521 -3.589 1.00 98.44 83 THR A N 1
ATOM 619 C CA . THR A 1 83 ? -4.326 -6.094 -2.413 1.00 98.44 83 THR A CA 1
ATOM 620 C C . THR A 1 83 ? -3.632 -4.772 -2.705 1.00 98.44 83 THR A C 1
ATOM 622 O O . THR A 1 83 ? -2.963 -4.634 -3.728 1.00 98.44 83 THR A O 1
ATOM 625 N N . PHE A 1 84 ? -3.810 -3.803 -1.812 1.00 98.44 84 PHE A N 1
ATOM 626 C CA . PHE A 1 84 ? -3.222 -2.469 -1.901 1.00 98.44 84 PHE A CA 1
ATOM 627 C C . PHE A 1 84 ? -2.112 -2.345 -0.867 1.00 98.44 84 PHE A C 1
ATOM 629 O O . PHE A 1 84 ? -2.376 -2.530 0.321 1.00 98.44 84 PHE A O 1
ATOM 636 N N . GLU A 1 85 ? -0.897 -2.054 -1.316 1.00 97.88 85 GLU A N 1
ATOM 637 C CA . GLU A 1 85 ? 0.251 -1.820 -0.444 1.00 97.88 85 GLU A CA 1
ATOM 638 C C . GLU A 1 85 ? 0.447 -0.324 -0.195 1.00 97.88 85 GLU A C 1
ATOM 640 O O . GLU A 1 85 ? 0.551 0.477 -1.129 1.00 97.88 85 GLU A O 1
ATOM 645 N N . PHE A 1 86 ? 0.494 0.028 1.084 1.00 98.12 86 PHE A N 1
ATOM 646 C CA . PHE A 1 86 ? 0.753 1.360 1.598 1.00 98.12 86 PHE A CA 1
ATOM 647 C C . PHE A 1 86 ? 2.142 1.410 2.225 1.00 98.12 86 PHE A C 1
ATOM 649 O O . PHE A 1 86 ? 2.451 0.605 3.108 1.00 98.12 86 PHE A O 1
ATOM 656 N N . ARG A 1 87 ? 2.964 2.365 1.786 1.00 95.88 87 ARG A N 1
ATOM 657 C CA . ARG A 1 87 ? 4.335 2.549 2.275 1.00 95.88 87 ARG A CA 1
ATOM 658 C C . ARG A 1 87 ? 4.515 3.923 2.899 1.00 95.88 87 ARG A C 1
ATOM 660 O O . ARG A 1 87 ? 4.029 4.925 2.375 1.00 95.88 87 ARG A O 1
ATOM 667 N N . GLU A 1 88 ? 5.266 3.950 3.992 1.00 93.94 88 GLU A N 1
ATOM 668 C CA . GLU A 1 88 ? 5.681 5.183 4.667 1.00 93.94 88 GLU A CA 1
ATOM 669 C C . GLU A 1 88 ? 6.783 5.904 3.880 1.00 93.94 88 GLU A C 1
ATOM 671 O O . GLU A 1 88 ? 6.820 7.131 3.804 1.00 93.94 88 GLU A O 1
ATOM 676 N N . TYR A 1 89 ? 7.642 5.118 3.232 1.00 91.31 89 TYR A N 1
ATOM 677 C CA . TYR A 1 89 ? 8.656 5.566 2.291 1.00 91.31 89 TYR A CA 1
ATOM 678 C C . TYR A 1 89 ? 8.261 5.048 0.916 1.00 91.31 89 TYR A C 1
ATOM 680 O O . TYR A 1 89 ? 8.334 3.847 0.656 1.00 91.31 89 TYR A O 1
ATOM 688 N N . ALA A 1 90 ? 7.789 5.945 0.049 1.00 93.12 90 ALA A N 1
ATOM 689 C CA . ALA A 1 90 ? 7.211 5.571 -1.241 1.00 93.12 90 ALA A CA 1
ATOM 690 C C . ALA A 1 90 ? 8.157 4.686 -2.075 1.00 93.12 90 ALA A C 1
ATOM 692 O O . ALA A 1 90 ? 7.711 3.714 -2.684 1.00 93.12 90 ALA A O 1
ATOM 693 N N . ASP A 1 91 ? 9.458 4.984 -2.040 1.00 91.75 91 ASP A N 1
ATOM 694 C CA . ASP A 1 91 ? 10.520 4.270 -2.756 1.00 91.75 91 ASP A CA 1
ATOM 695 C C . ASP A 1 91 ? 10.947 2.940 -2.119 1.00 91.75 91 ASP A C 1
ATOM 697 O O . ASP A 1 91 ? 11.795 2.238 -2.668 1.00 91.75 91 ASP A O 1
ATOM 701 N N . GLY A 1 92 ? 10.384 2.586 -0.961 1.00 89.25 92 GLY A N 1
ATOM 702 C CA . GLY A 1 92 ? 10.757 1.386 -0.217 1.00 89.25 92 GLY A CA 1
ATOM 703 C C . GLY A 1 92 ? 12.186 1.417 0.333 1.00 89.25 92 GLY A C 1
ATOM 704 O O . GLY A 1 92 ? 12.720 0.367 0.688 1.00 89.25 92 GLY A O 1
ATOM 705 N N . SER A 1 93 ? 12.821 2.593 0.418 1.00 86.50 93 SER A N 1
ATOM 706 C CA . SER A 1 93 ? 14.179 2.744 0.966 1.00 86.50 93 SER A CA 1
ATOM 707 C C . SER A 1 93 ? 14.283 2.355 2.444 1.00 86.50 93 SER A C 1
ATOM 709 O O . SER A 1 93 ? 15.368 2.014 2.920 1.00 86.50 93 SER A O 1
ATOM 711 N N . GLN A 1 94 ? 13.161 2.387 3.163 1.00 86.19 94 GLN A N 1
ATOM 712 C CA . GLN A 1 94 ? 13.012 1.913 4.534 1.00 86.19 94 GLN A CA 1
ATOM 713 C C . GLN A 1 94 ? 11.699 1.130 4.676 1.00 86.19 94 GLN A C 1
ATOM 715 O O . GLN A 1 94 ? 10.726 1.428 3.973 1.00 86.19 94 GLN A O 1
ATOM 720 N N . PRO A 1 95 ? 11.644 0.133 5.578 1.00 85.31 95 PRO A N 1
ATOM 721 C CA . PRO A 1 95 ? 10.392 -0.533 5.905 1.00 85.31 95 PRO A CA 1
ATOM 722 C C . PRO A 1 95 ? 9.460 0.433 6.643 1.00 85.31 95 PRO A C 1
ATOM 724 O O . PRO A 1 95 ? 9.914 1.281 7.404 1.00 85.31 95 PRO A O 1
ATOM 727 N N . GLY A 1 96 ? 8.155 0.260 6.462 1.00 88.44 96 GLY A N 1
ATOM 728 C CA . GLY A 1 96 ? 7.144 1.081 7.124 1.00 88.44 96 GLY A CA 1
ATOM 729 C C . GLY A 1 96 ? 5.912 1.234 6.246 1.00 88.44 96 GLY A C 1
ATOM 730 O O . GLY A 1 96 ? 6.005 1.190 5.018 1.00 88.44 96 GLY A O 1
ATOM 731 N N . SER A 1 97 ? 4.750 1.400 6.871 1.00 94.25 97 SER A N 1
ATOM 732 C CA . SER A 1 97 ? 3.489 1.612 6.150 1.00 94.25 97 SER A CA 1
ATOM 733 C C . SER A 1 97 ? 2.871 2.949 6.515 1.00 94.25 97 SER A C 1
ATOM 735 O O . SER A 1 97 ? 2.671 3.778 5.636 1.00 94.25 97 SER A O 1
ATOM 737 N N . ILE A 1 98 ? 2.617 3.174 7.799 1.00 95.00 98 ILE A N 1
ATOM 738 C CA . ILE A 1 98 ? 2.172 4.432 8.396 1.00 95.00 98 ILE A CA 1
ATOM 739 C C . ILE A 1 98 ? 2.569 4.408 9.880 1.00 95.00 98 ILE A C 1
ATOM 741 O O . ILE A 1 98 ? 2.700 3.319 10.450 1.00 95.00 98 ILE A O 1
ATOM 745 N N . ASP A 1 99 ? 2.739 5.568 10.513 1.00 93.44 99 ASP A N 1
ATOM 746 C CA . ASP A 1 99 ? 3.040 5.627 11.947 1.00 93.44 99 ASP A CA 1
ATOM 747 C C . ASP A 1 99 ? 1.874 5.086 12.792 1.00 93.44 99 ASP A C 1
ATOM 749 O O . ASP A 1 99 ? 0.694 5.282 12.482 1.00 93.44 99 ASP A O 1
ATOM 753 N N . GLU A 1 100 ? 2.198 4.411 13.894 1.00 90.56 100 GLU A N 1
ATOM 754 C CA . GLU A 1 100 ? 1.219 3.754 14.770 1.00 90.56 100 GLU A CA 1
ATOM 755 C C . GLU A 1 100 ? 0.201 4.716 15.407 1.00 90.56 100 GLU A C 1
ATOM 757 O O . GLU A 1 100 ? -0.892 4.300 15.814 1.00 90.56 100 GLU A O 1
ATOM 762 N N . SER A 1 101 ? 0.522 6.011 15.477 1.00 90.06 101 SER A N 1
ATOM 763 C CA . SER A 1 101 ? -0.400 7.045 15.945 1.00 90.06 101 SER A CA 1
ATOM 764 C C . SER A 1 101 ? -1.569 7.277 14.989 1.00 90.06 101 SER A C 1
ATOM 766 O O . SER A 1 101 ? -2.632 7.702 15.445 1.00 90.06 101 SER A O 1
ATOM 768 N N . HIS A 1 102 ? -1.434 6.965 13.694 1.00 96.75 102 HIS A N 1
ATOM 769 C CA . HIS A 1 102 ? -2.415 7.261 12.643 1.00 96.75 102 HIS A CA 1
ATOM 770 C C . HIS A 1 102 ? -3.593 6.278 12.640 1.00 96.75 102 HIS A C 1
ATOM 772 O O . HIS A 1 102 ? -3.915 5.603 11.660 1.00 96.75 102 HIS A O 1
ATOM 778 N N . LYS A 1 103 ? -4.272 6.200 13.779 1.00 97.75 103 LYS A N 1
ATOM 779 C CA . LYS A 1 103 ? -5.417 5.328 14.016 1.00 97.75 103 LYS A CA 1
ATOM 780 C C . LYS A 1 103 ? -6.640 5.830 13.263 1.00 97.75 103 LYS A C 1
ATOM 782 O O . LYS A 1 103 ? -6.990 7.005 13.365 1.00 97.75 103 LYS A O 1
ATOM 787 N N . GLY A 1 104 ? -7.321 4.932 12.562 1.00 97.75 104 GLY A N 1
ATOM 788 C CA . GLY A 1 104 ? -8.615 5.238 11.969 1.00 97.75 104 GLY A CA 1
ATOM 789 C C . GLY A 1 104 ? -9.136 4.183 10.992 1.00 97.75 104 GLY A C 1
ATOM 790 O O . GLY A 1 104 ? -8.590 3.074 10.903 1.00 97.75 104 GLY A O 1
ATOM 791 N N . PRO A 1 105 ? -10.274 4.467 10.340 1.00 98.06 105 PRO A N 1
ATOM 792 C CA . PRO A 1 105 ? -10.939 3.529 9.447 1.00 98.06 105 PRO A CA 1
ATOM 793 C C . PRO A 1 105 ? -10.254 3.454 8.075 1.00 98.06 105 PRO A C 1
ATOM 795 O O . PRO A 1 105 ? -9.518 4.356 7.671 1.00 98.06 105 PRO A O 1
ATOM 798 N N . CYS A 1 106 ? -10.579 2.399 7.330 1.00 98.44 106 CYS A N 1
ATOM 799 C CA . CYS A 1 106 ? -10.260 2.281 5.913 1.00 98.44 106 CYS A CA 1
ATOM 800 C C . CYS A 1 106 ? -11.500 1.902 5.097 1.00 98.44 106 CYS A C 1
ATOM 802 O O . CYS A 1 106 ? -12.428 1.260 5.605 1.00 98.44 106 CYS A O 1
ATOM 804 N N . ALA A 1 107 ? -11.485 2.214 3.806 1.00 98.31 107 ALA A N 1
ATOM 805 C CA . ALA A 1 107 ? -12.497 1.766 2.857 1.00 98.31 107 ALA A CA 1
ATOM 806 C C . ALA A 1 107 ? -11.908 1.543 1.462 1.00 98.31 107 ALA A C 1
ATOM 808 O O . ALA A 1 107 ? -10.842 2.052 1.128 1.00 98.31 107 ALA A O 1
ATOM 809 N N . VAL A 1 108 ? -12.610 0.769 0.633 1.00 98.75 108 VAL A N 1
ATOM 810 C CA . VAL A 1 108 ? -12.277 0.617 -0.788 1.00 98.75 108 VAL A CA 1
ATOM 811 C C . VAL A 1 108 ? -13.524 0.843 -1.629 1.00 98.75 108 VAL A C 1
ATOM 813 O O . VAL A 1 108 ? -14.583 0.255 -1.383 1.00 98.75 108 VAL A O 1
ATOM 816 N N . TYR A 1 109 ? -13.377 1.683 -2.650 1.00 98.88 109 TYR A N 1
ATOM 817 C CA . TYR A 1 109 ? -14.427 2.028 -3.601 1.00 98.88 109 TYR A CA 1
ATOM 818 C C . TYR A 1 109 ? -14.031 1.618 -5.011 1.00 98.88 109 TYR A C 1
ATOM 820 O O . TYR A 1 109 ? -12.852 1.567 -5.351 1.00 98.88 109 TYR A O 1
ATOM 828 N N . MET A 1 110 ? -15.025 1.374 -5.854 1.00 98.81 110 MET A N 1
ATOM 829 C CA . MET A 1 110 ? -14.843 1.192 -7.289 1.00 98.81 110 MET A CA 1
ATOM 830 C C . MET A 1 110 ? -15.706 2.199 -8.046 1.00 98.81 110 MET A C 1
ATOM 832 O O . MET A 1 110 ? -16.820 2.506 -7.623 1.00 98.81 110 MET A O 1
ATOM 836 N N . LYS A 1 111 ? -15.213 2.685 -9.184 1.00 98.62 111 LYS A N 1
ATOM 837 C CA . LYS A 1 111 ? -15.957 3.518 -10.134 1.00 98.62 111 LYS A CA 1
ATOM 838 C C . LYS A 1 111 ? -15.776 2.968 -11.531 1.00 98.62 111 LYS A C 1
ATOM 840 O O . LYS A 1 111 ? -14.649 2.805 -11.991 1.00 98.62 111 LYS A O 1
ATOM 845 N N . LYS A 1 112 ? -16.884 2.662 -12.205 1.00 98.56 112 LYS A N 1
ATOM 846 C CA . LYS A 1 112 ? -16.835 2.247 -13.606 1.00 98.56 112 LYS A CA 1
ATOM 847 C C . LYS A 1 112 ? -16.518 3.454 -14.482 1.00 98.56 112 LYS A C 1
ATOM 849 O O . LYS A 1 112 ? -17.116 4.510 -14.301 1.00 98.56 112 LYS A O 1
ATOM 854 N N . VAL A 1 113 ? -15.624 3.271 -15.446 1.00 98.44 113 VAL A N 1
ATOM 855 C CA . VAL A 1 113 ? -15.267 4.286 -16.442 1.00 98.44 113 VAL A CA 1
ATOM 856 C C . VAL A 1 113 ? -15.287 3.676 -17.840 1.00 98.44 113 VAL A C 1
ATOM 858 O O . VAL A 1 113 ? -15.124 2.464 -18.002 1.00 98.44 113 VAL A O 1
ATOM 861 N N . ASP A 1 114 ? -15.474 4.509 -18.860 1.00 96.94 114 ASP A N 1
ATOM 862 C CA . ASP A 1 114 ? -15.367 4.062 -20.255 1.00 96.94 114 ASP A CA 1
ATOM 863 C C . ASP A 1 114 ? -13.910 3.774 -20.640 1.00 96.94 114 ASP A C 1
ATOM 865 O O . ASP A 1 114 ? -13.625 2.878 -21.437 1.00 96.94 114 ASP A O 1
ATOM 869 N N . ASP A 1 115 ? -12.979 4.517 -20.038 1.00 97.00 115 ASP A N 1
ATOM 870 C CA . ASP A 1 115 ? -11.548 4.417 -20.282 1.00 97.00 115 ASP A CA 1
ATOM 871 C C . ASP A 1 115 ? -10.752 4.730 -19.010 1.00 97.00 115 ASP A C 1
ATOM 873 O O . ASP A 1 115 ? -10.708 5.873 -18.560 1.00 97.00 115 ASP A O 1
ATOM 877 N N . ALA A 1 116 ? -10.090 3.724 -18.435 1.00 97.62 116 ALA A N 1
ATOM 878 C CA . ALA A 1 116 ? -9.237 3.932 -17.264 1.00 97.62 116 ALA A CA 1
ATOM 879 C C . ALA A 1 116 ? -7.934 4.680 -17.587 1.00 97.62 116 ALA A C 1
ATOM 881 O O . ALA A 1 116 ? -7.276 5.135 -16.660 1.00 97.62 116 ALA A O 1
ATOM 882 N N . THR A 1 117 ? -7.578 4.847 -18.863 1.00 96.88 117 THR A N 1
ATOM 883 C CA . THR A 1 117 ? -6.401 5.610 -19.312 1.00 96.88 117 THR A CA 1
ATOM 884 C C . THR A 1 117 ? -6.721 7.063 -19.683 1.00 96.88 117 THR A C 1
ATOM 886 O O . THR A 1 117 ? -5.835 7.782 -20.133 1.00 96.88 117 THR A O 1
ATOM 889 N N . ALA A 1 118 ? -7.968 7.509 -19.487 1.00 97.75 118 ALA A N 1
ATOM 890 C CA . ALA A 1 118 ? -8.366 8.900 -19.687 1.00 97.75 118 ALA A CA 1
ATOM 891 C C . ALA A 1 118 ? -8.183 9.742 -18.413 1.00 97.75 118 ALA A C 1
ATOM 893 O O . ALA A 1 118 ? -8.454 9.268 -17.303 1.00 97.75 118 ALA A O 1
ATOM 894 N N . ASP A 1 119 ? -7.763 10.994 -18.602 1.00 97.88 119 ASP A N 1
ATOM 895 C CA . ASP A 1 119 ? -7.653 12.005 -17.549 1.00 97.88 119 ASP A CA 1
ATOM 896 C C . ASP A 1 119 ? -9.030 12.547 -17.124 1.00 97.88 119 ASP A C 1
ATOM 898 O O . ASP A 1 119 ? -10.013 12.439 -17.861 1.00 97.88 119 ASP A O 1
ATOM 902 N N . ASN A 1 120 ? -9.080 13.211 -15.966 1.00 97.38 120 ASN A N 1
ATOM 903 C CA . ASN A 1 120 ? -10.232 13.973 -15.463 1.00 97.38 120 ASN A CA 1
ATOM 904 C C . ASN A 1 120 ? -11.525 13.147 -15.328 1.00 97.38 120 ASN A C 1
ATOM 906 O O . ASN A 1 120 ? -12.623 13.633 -15.602 1.00 97.38 120 ASN A O 1
ATOM 910 N N . ASN A 1 121 ? -11.393 11.877 -14.944 1.00 97.50 121 ASN A N 1
ATOM 911 C CA . ASN A 1 121 ? -12.507 10.946 -14.778 1.00 97.50 121 ASN A CA 1
ATOM 912 C C . ASN A 1 121 ? -12.583 10.318 -13.378 1.00 97.50 121 ASN A C 1
ATOM 914 O O . ASN A 1 121 ? -13.417 9.431 -13.159 1.00 97.50 121 ASN A O 1
ATOM 918 N N . ALA A 1 122 ? -11.742 10.754 -12.436 1.00 97.62 122 ALA A N 1
ATOM 919 C CA . ALA A 1 122 ? -11.731 10.218 -11.083 1.00 97.62 122 ALA A CA 1
ATOM 920 C C . ALA A 1 122 ? -12.769 10.915 -10.192 1.00 97.62 122 ALA A C 1
ATOM 922 O O . ALA A 1 122 ? -13.678 10.244 -9.690 1.00 97.62 122 ALA A O 1
ATOM 923 N N . ALA A 1 123 ? -12.700 12.239 -10.037 1.00 98.12 123 ALA A N 1
ATOM 924 C CA . ALA A 1 123 ? -13.625 12.990 -9.194 1.00 98.12 123 ALA A CA 1
ATOM 925 C C . ALA A 1 123 ? -15.055 13.019 -9.759 1.00 98.12 123 ALA A C 1
ATOM 927 O O . ALA A 1 123 ? -15.298 12.840 -10.957 1.00 98.12 123 ALA A O 1
ATOM 928 N N . GLY A 1 124 ? -16.020 13.222 -8.866 1.00 97.75 124 GLY A N 1
ATOM 929 C CA . GLY A 1 124 ? -17.446 13.284 -9.176 1.00 97.75 124 GLY A CA 1
ATOM 930 C C . GLY A 1 124 ? -18.164 11.944 -9.010 1.00 97.75 124 GLY A C 1
ATOM 931 O O . GLY A 1 124 ? -17.687 11.036 -8.327 1.00 97.75 124 GLY A O 1
ATOM 932 N N . ASP A 1 125 ? -19.325 11.823 -9.650 1.00 97.81 125 ASP A N 1
ATOM 933 C CA . ASP A 1 125 ? -20.223 10.670 -9.531 1.00 97.81 125 ASP A CA 1
ATOM 934 C C . ASP A 1 125 ? -19.618 9.354 -10.040 1.00 97.81 125 ASP A C 1
ATOM 936 O O . ASP A 1 125 ? -18.702 9.331 -10.865 1.00 97.81 125 ASP A O 1
ATOM 940 N N . GLY A 1 126 ? -20.176 8.236 -9.569 1.00 98.00 126 GLY A N 1
ATOM 941 C CA . GLY A 1 126 ? -19.910 6.895 -10.100 1.00 98.00 126 GLY A CA 1
ATOM 942 C C . GLY A 1 126 ? -19.225 5.935 -9.127 1.00 98.00 126 GLY A C 1
ATOM 943 O O . GLY A 1 126 ? -19.013 4.774 -9.479 1.00 98.00 126 GLY A O 1
ATOM 944 N N . TRP A 1 127 ? -18.904 6.380 -7.911 1.00 98.75 127 TRP A N 1
ATOM 945 C CA . TRP A 1 127 ? -18.242 5.555 -6.901 1.00 98.75 127 TRP A CA 1
ATOM 946 C C . TRP A 1 127 ? -19.235 4.704 -6.116 1.00 98.75 127 TRP A C 1
ATOM 948 O O . TRP A 1 127 ? -20.257 5.198 -5.654 1.00 98.75 127 TRP A O 1
ATOM 958 N N . PHE A 1 128 ? -18.914 3.436 -5.887 1.00 98.69 128 PHE A N 1
ATOM 959 C CA . PHE A 1 128 ? -19.619 2.573 -4.941 1.00 98.69 128 PHE A CA 1
ATOM 960 C C . PHE A 1 128 ? -18.614 1.884 -4.023 1.00 98.69 128 PHE A C 1
ATOM 962 O O . PHE A 1 128 ? -17.519 1.509 -4.443 1.00 98.69 128 PHE A O 1
ATOM 969 N N . LYS A 1 129 ? -18.974 1.728 -2.749 1.00 98.50 129 LYS A N 1
ATOM 970 C CA . LYS A 1 129 ? -18.109 1.105 -1.745 1.00 98.50 129 LYS A CA 1
ATOM 971 C C . LYS A 1 129 ? -18.179 -0.414 -1.876 1.00 98.50 129 LYS A C 1
ATOM 973 O O . LYS A 1 129 ? -19.276 -0.968 -1.879 1.00 98.50 129 LYS A O 1
ATOM 978 N N . ILE A 1 130 ? -17.038 -1.092 -1.954 1.00 97.56 130 ILE A N 1
ATOM 979 C CA . ILE A 1 130 ? -16.966 -2.566 -1.980 1.00 97.56 130 ILE A CA 1
ATOM 980 C C . ILE A 1 130 ? -16.502 -3.155 -0.653 1.00 97.56 130 ILE A C 1
ATOM 982 O O . ILE A 1 130 ? -16.712 -4.340 -0.401 1.00 97.56 130 ILE A O 1
ATOM 986 N N . TRP A 1 131 ? -15.892 -2.335 0.203 1.00 97.31 131 TRP A N 1
ATOM 987 C CA . TRP A 1 131 ? -15.354 -2.781 1.476 1.00 97.31 131 TRP A CA 1
ATOM 988 C C . TRP A 1 131 ? -15.132 -1.607 2.445 1.00 97.31 131 TRP A C 1
ATOM 990 O O . TRP A 1 131 ? -14.853 -0.490 2.010 1.00 97.31 131 TRP A O 1
ATOM 1000 N N . GLU A 1 132 ? -15.247 -1.869 3.750 1.00 96.06 132 GLU A N 1
ATOM 1001 C CA . GLU A 1 132 ? -14.848 -0.963 4.838 1.00 96.06 132 GLU A CA 1
ATOM 1002 C C . GLU A 1 132 ? -14.407 -1.738 6.084 1.00 96.06 132 GLU A C 1
ATOM 1004 O O . GLU A 1 132 ? -14.922 -2.828 6.363 1.00 96.06 132 GLU A O 1
ATOM 1009 N N . ALA A 1 133 ? -13.531 -1.124 6.877 1.00 95.00 133 ALA A N 1
ATOM 1010 C CA . ALA A 1 133 ? -13.264 -1.509 8.255 1.00 95.00 133 ALA A CA 1
ATOM 1011 C C . ALA A 1 133 ? -13.059 -0.270 9.136 1.00 95.00 133 ALA A C 1
ATOM 1013 O O . ALA A 1 133 ? -12.308 0.640 8.795 1.00 95.00 133 ALA A O 1
ATOM 1014 N N . ASP A 1 134 ? -13.722 -0.271 10.288 1.00 93.69 134 ASP A N 1
ATOM 1015 C CA . ASP A 1 134 ? -13.654 0.755 11.326 1.00 93.69 134 ASP A CA 1
ATOM 1016 C C . ASP A 1 134 ? -12.909 0.200 12.562 1.00 93.69 134 ASP A C 1
ATOM 1018 O O . ASP A 1 134 ? -11.957 -0.576 12.425 1.00 93.69 134 ASP A O 1
ATOM 1022 N N . TYR A 1 135 ? -13.300 0.613 13.770 1.00 93.44 135 TYR A N 1
ATOM 1023 C CA . TYR A 1 135 ? -12.754 0.073 15.010 1.00 93.44 135 TYR A CA 1
ATOM 1024 C C . TYR A 1 135 ? -13.315 -1.323 15.321 1.00 93.44 135 TYR A C 1
ATOM 1026 O O . TYR A 1 135 ? -14.494 -1.488 15.649 1.00 93.44 135 TYR A O 1
ATOM 1034 N N . ASP A 1 136 ? -12.445 -2.330 15.310 1.00 87.06 136 ASP A N 1
ATOM 1035 C CA . ASP A 1 136 ? -12.769 -3.681 15.748 1.00 87.06 136 ASP A CA 1
ATOM 1036 C C . ASP A 1 136 ? -12.687 -3.775 17.275 1.00 87.06 136 ASP A C 1
ATOM 1038 O O . ASP A 1 136 ? -11.614 -3.948 17.852 1.00 87.06 136 ASP A O 1
ATOM 1042 N N . ALA A 1 137 ? -13.844 -3.708 17.934 1.00 82.94 137 ALA A N 1
ATOM 1043 C CA . ALA A 1 137 ? -13.947 -3.820 19.388 1.00 82.94 137 ALA A CA 1
ATOM 1044 C C . ALA A 1 137 ? -13.548 -5.204 19.940 1.00 82.94 137 ALA A C 1
ATOM 1046 O O . ALA A 1 137 ? -13.250 -5.314 21.128 1.00 82.94 137 ALA A O 1
ATOM 1047 N N . THR A 1 138 ? -13.549 -6.257 19.117 1.00 80.44 138 THR A N 1
ATOM 1048 C CA . THR A 1 138 ? -13.103 -7.599 19.520 1.00 80.44 138 THR A CA 1
ATOM 1049 C C . THR A 1 138 ? -11.580 -7.687 19.516 1.00 80.44 138 THR A C 1
ATOM 1051 O O . THR A 1 138 ? -11.002 -8.258 20.439 1.00 80.44 138 THR A O 1
ATOM 1054 N N . ALA A 1 139 ? -10.929 -7.111 18.505 1.00 80.25 139 ALA A N 1
ATOM 1055 C CA . ALA A 1 139 ? -9.469 -7.047 18.421 1.00 80.25 139 ALA A CA 1
ATOM 1056 C C . ALA A 1 139 ? -8.861 -5.885 19.228 1.00 80.25 139 ALA A C 1
ATOM 1058 O O . ALA A 1 139 ? -7.666 -5.907 19.515 1.00 80.25 139 ALA A O 1
ATOM 1059 N N . GLY A 1 140 ? -9.666 -4.876 19.572 1.00 89.12 140 GLY A N 1
ATOM 1060 C CA . GLY A 1 140 ? -9.220 -3.634 20.197 1.00 89.12 140 GLY A CA 1
ATOM 1061 C C . GLY A 1 140 ? -8.433 -2.718 19.254 1.00 89.12 140 GLY A C 1
ATOM 1062 O O . GLY A 1 140 ? -7.620 -1.937 19.741 1.00 89.12 140 GLY A O 1
ATOM 1063 N N . LYS A 1 141 ? -8.637 -2.828 17.933 1.00 92.00 141 LYS A N 1
ATOM 1064 C CA . LYS A 1 141 ? -7.786 -2.203 16.902 1.00 92.00 141 LYS A CA 1
ATOM 1065 C C . LYS A 1 141 ? -8.582 -1.498 15.813 1.00 92.00 141 LYS A C 1
ATOM 1067 O O . LYS A 1 141 ? -9.622 -1.994 15.374 1.00 92.00 141 LYS A O 1
ATOM 1072 N N . TRP A 1 142 ? -8.044 -0.391 15.326 1.00 96.25 142 TRP A N 1
ATOM 1073 C CA . TRP A 1 142 ? -8.472 0.280 14.102 1.00 96.25 142 TRP A CA 1
ATOM 1074 C C . TRP A 1 142 ? -8.001 -0.461 12.849 1.00 96.25 142 TRP A C 1
ATOM 1076 O O . TRP A 1 142 ? -7.148 -1.350 12.901 1.00 96.25 142 TRP A O 1
ATOM 1086 N N . CYS A 1 143 ? -8.553 -0.082 11.697 1.00 97.19 143 CYS A N 1
ATOM 1087 C CA . CYS A 1 143 ? -8.139 -0.656 10.425 1.00 97.19 143 CYS A CA 1
ATOM 1088 C C . CYS A 1 143 ? -6.663 -0.370 10.109 1.00 97.19 143 CYS A C 1
ATOM 1090 O O . CYS A 1 143 ? -5.946 -1.290 9.717 1.00 97.19 143 CYS A O 1
ATOM 1092 N N . THR A 1 144 ? -6.192 0.860 10.330 1.00 96.94 144 THR A N 1
ATOM 1093 C CA . THR A 1 144 ? -4.788 1.226 10.080 1.00 96.94 144 THR A CA 1
ATOM 1094 C C . THR A 1 144 ? -3.811 0.423 10.946 1.00 96.94 144 THR A C 1
ATOM 1096 O O . THR A 1 144 ? -2.787 -0.026 10.445 1.00 96.94 144 THR A O 1
ATOM 1099 N N . GLU A 1 145 ? -4.165 0.109 12.197 1.00 95.25 145 GLU A N 1
ATOM 1100 C CA . GLU A 1 145 ? -3.370 -0.784 13.058 1.00 95.25 145 GLU A CA 1
ATOM 1101 C C . GLU A 1 145 ? -3.297 -2.210 12.484 1.00 95.25 145 GLU A C 1
ATOM 1103 O O . GLU A 1 145 ? -2.225 -2.807 12.428 1.00 95.25 145 GLU A O 1
ATOM 1108 N N . LYS A 1 146 ? -4.411 -2.755 11.978 1.00 94.62 146 LYS A N 1
ATOM 1109 C CA . LYS A 1 146 ? -4.410 -4.068 11.303 1.00 94.62 146 LYS A CA 1
ATOM 1110 C C . LYS A 1 146 ? -3.620 -4.061 9.992 1.00 94.62 146 LYS A C 1
ATOM 1112 O O . LYS A 1 146 ? -3.046 -5.081 9.623 1.00 94.62 146 LYS A O 1
ATOM 1117 N N . MET A 1 147 ? -3.611 -2.937 9.278 1.00 96.06 147 MET A N 1
ATOM 1118 C CA . MET A 1 147 ? -2.808 -2.760 8.070 1.00 96.06 147 MET A CA 1
ATOM 1119 C C . MET A 1 147 ? -1.312 -2.784 8.401 1.00 96.06 147 MET A C 1
ATOM 1121 O O . MET A 1 147 ? -0.568 -3.483 7.715 1.00 96.06 147 MET A O 1
ATOM 1125 N N . ILE A 1 148 ? -0.883 -2.097 9.468 1.00 92.94 148 ILE A N 1
ATOM 1126 C CA . ILE A 1 148 ? 0.502 -2.149 9.969 1.00 92.94 148 ILE A CA 1
ATOM 1127 C C . ILE A 1 148 ? 0.894 -3.599 10.283 1.00 92.94 148 ILE A C 1
ATOM 1129 O O . ILE A 1 148 ? 1.931 -4.071 9.824 1.00 92.94 148 ILE A O 1
ATOM 1133 N N . GLU A 1 149 ? 0.030 -4.343 10.978 1.00 91.31 149 GLU A N 1
ATOM 1134 C CA . GLU A 1 149 ? 0.253 -5.766 11.293 1.00 91.31 149 GLU A CA 1
ATOM 1135 C C . GLU A 1 149 ? 0.298 -6.677 10.064 1.00 91.31 149 GLU A C 1
ATOM 1137 O O . GLU A 1 149 ? 0.833 -7.784 10.135 1.00 91.31 149 GLU A O 1
ATOM 1142 N N . ASN A 1 150 ? -0.249 -6.218 8.939 1.00 93.50 150 ASN A N 1
ATOM 1143 C CA . ASN A 1 150 ? -0.188 -6.900 7.655 1.00 93.50 150 ASN A CA 1
ATOM 1144 C C . ASN A 1 150 ? 0.837 -6.269 6.698 1.00 93.50 150 ASN A C 1
ATOM 1146 O O . ASN A 1 150 ? 0.677 -6.335 5.477 1.00 93.50 150 ASN A O 1
ATOM 1150 N N . ASN A 1 151 ? 1.882 -5.638 7.238 1.00 91.12 151 ASN A N 1
ATOM 1151 C CA . ASN A 1 151 ? 2.984 -5.047 6.479 1.00 91.12 151 ASN A CA 1
ATOM 1152 C C . ASN A 1 151 ? 2.519 -4.024 5.426 1.00 91.12 151 ASN A C 1
ATOM 1154 O O . ASN A 1 151 ? 3.029 -4.021 4.313 1.00 91.12 151 ASN A O 1
ATOM 1158 N N . GLY A 1 152 ? 1.508 -3.206 5.732 1.00 95.06 152 GLY A N 1
ATOM 1159 C CA . GLY A 1 152 ? 0.999 -2.182 4.813 1.00 95.06 152 GLY A CA 1
ATOM 1160 C C . GLY A 1 152 ? -0.028 -2.671 3.790 1.00 95.06 152 GLY A C 1
ATOM 1161 O O . GLY A 1 152 ? -0.445 -1.893 2.939 1.00 95.06 152 GLY A O 1
ATOM 1162 N N . HIS A 1 153 ? -0.464 -3.932 3.847 1.00 96.81 153 HIS A N 1
ATOM 1163 C CA . HIS A 1 153 ? -1.328 -4.514 2.817 1.00 96.81 153 HIS A CA 1
ATOM 1164 C C . HIS A 1 153 ? -2.795 -4.568 3.245 1.00 96.81 153 HIS A C 1
ATOM 1166 O O . HIS A 1 153 ? -3.104 -5.169 4.273 1.00 96.81 153 HIS A O 1
ATOM 1172 N N . ILE A 1 154 ? -3.708 -4.054 2.414 1.00 97.12 154 ILE A N 1
ATOM 1173 C CA . ILE A 1 154 ? -5.167 -4.213 2.558 1.00 97.12 154 ILE A CA 1
ATOM 1174 C C . ILE A 1 154 ? -5.698 -5.068 1.409 1.00 97.12 154 ILE A C 1
ATOM 1176 O O . ILE A 1 154 ? -5.599 -4.669 0.253 1.00 97.12 154 ILE A O 1
ATOM 1180 N N . SER A 1 155 ? -6.300 -6.218 1.722 1.00 97.06 155 SER A N 1
ATOM 1181 C CA . SER A 1 155 ? -6.831 -7.171 0.733 1.00 97.06 155 SER A CA 1
ATOM 1182 C C . SER A 1 155 ? -8.362 -7.169 0.707 1.00 97.06 155 SER A C 1
ATOM 1184 O O . SER A 1 155 ? -9.001 -7.416 1.734 1.00 97.06 155 SER A O 1
ATOM 1186 N N . VAL A 1 156 ? -8.963 -6.946 -0.465 1.00 96.44 156 VAL A N 1
ATOM 1187 C CA . VAL A 1 156 ? -10.424 -6.920 -0.679 1.00 96.44 156 VAL A CA 1
ATOM 1188 C C . VAL A 1 156 ? -10.817 -7.701 -1.931 1.00 96.44 156 VAL A C 1
ATOM 1190 O O . VAL A 1 156 ? -10.042 -7.813 -2.876 1.00 96.44 156 VAL A O 1
ATOM 1193 N N . GLN A 1 157 ? -12.043 -8.221 -1.972 1.00 95.88 157 GLN A N 1
ATOM 1194 C CA . GLN A 1 157 ? -12.531 -8.996 -3.113 1.00 95.88 157 GLN A CA 1
ATOM 1195 C C . GLN A 1 157 ? -13.390 -8.144 -4.055 1.00 95.88 157 GLN A C 1
ATOM 1197 O O . GLN A 1 157 ? -14.289 -7.429 -3.609 1.00 95.88 157 GLN A O 1
ATOM 1202 N N . ILE A 1 158 ? -13.173 -8.276 -5.367 1.00 97.06 158 ILE A N 1
ATOM 1203 C CA . ILE A 1 158 ? -14.060 -7.688 -6.381 1.00 97.06 158 ILE A CA 1
ATOM 1204 C C . ILE A 1 158 ? -15.429 -8.393 -6.329 1.00 97.06 158 ILE A C 1
ATOM 1206 O O . ILE A 1 158 ? -15.471 -9.627 -6.407 1.00 97.06 158 ILE A O 1
ATOM 1210 N N . PRO A 1 159 ? -16.561 -7.663 -6.271 1.00 96.00 159 PRO A N 1
ATOM 1211 C CA . PRO A 1 159 ? -17.884 -8.280 -6.322 1.00 96.00 159 PRO A CA 1
ATOM 1212 C C . PRO A 1 159 ? -18.066 -9.187 -7.551 1.00 96.00 159 PRO A C 1
ATOM 1214 O O . PRO A 1 159 ? -17.665 -8.851 -8.662 1.00 96.00 159 PRO A O 1
ATOM 1217 N N . ALA A 1 160 ? -18.677 -10.357 -7.367 1.00 92.50 160 ALA A N 1
ATOM 1218 C CA . ALA A 1 160 ? -18.741 -11.383 -8.412 1.00 92.50 160 ALA A CA 1
ATOM 1219 C C . ALA A 1 160 ? -19.710 -11.052 -9.568 1.00 92.50 160 ALA A C 1
ATOM 1221 O O . ALA A 1 160 ? -19.604 -11.615 -10.659 1.00 92.50 160 ALA A O 1
ATOM 1222 N N . ASP A 1 161 ? -20.698 -10.191 -9.320 1.00 94.69 161 ASP A N 1
ATOM 1223 C CA . ASP A 1 161 ? -21.855 -9.954 -10.188 1.00 94.69 161 ASP A CA 1
ATOM 1224 C C . ASP A 1 161 ? -21.827 -8.611 -10.929 1.00 94.69 161 ASP A C 1
ATOM 1226 O O . ASP A 1 161 ? -22.683 -8.384 -11.795 1.00 94.69 161 ASP A O 1
ATOM 1230 N N . ILE A 1 162 ? -20.839 -7.751 -10.652 1.00 96.56 162 ILE A N 1
ATOM 1231 C CA . ILE A 1 162 ? -20.677 -6.466 -11.345 1.00 96.56 162 ILE A CA 1
ATOM 1232 C C . ILE A 1 162 ? -20.344 -6.667 -12.818 1.00 96.56 162 ILE A C 1
ATOM 1234 O O . ILE A 1 162 ? -19.766 -7.679 -13.228 1.00 96.56 162 ILE A O 1
ATOM 1238 N N . GLU A 1 163 ? -20.741 -5.698 -13.633 1.00 96.38 163 GLU A N 1
ATOM 1239 C CA . GLU A 1 163 ? -20.441 -5.718 -15.059 1.00 96.38 163 GLU A CA 1
ATOM 1240 C C . GLU A 1 163 ? -18.936 -5.659 -15.366 1.00 96.38 163 GLU A C 1
ATOM 1242 O O . GLU A 1 163 ? -18.149 -5.058 -14.645 1.00 96.38 163 GLU A O 1
ATOM 1247 N N . GLY A 1 164 ? -18.516 -6.302 -16.458 1.00 97.19 164 GLY A N 1
ATOM 1248 C CA . GLY A 1 164 ? -17.125 -6.231 -16.910 1.00 97.19 164 GLY A CA 1
ATOM 1249 C C . GLY A 1 164 ? -16.768 -4.865 -17.506 1.00 97.19 164 GLY A C 1
ATOM 1250 O O . GLY A 1 164 ? -17.644 -4.121 -17.961 1.00 97.19 164 GLY A O 1
ATOM 1251 N N . GLY A 1 165 ? -15.479 -4.532 -17.548 1.00 97.81 165 GLY A N 1
ATOM 1252 C CA . GLY A 1 165 ? -14.953 -3.322 -18.195 1.00 97.81 165 GLY A CA 1
ATOM 1253 C C . GLY A 1 165 ? -13.906 -2.593 -17.355 1.00 97.81 165 GLY A C 1
ATOM 1254 O O . GLY A 1 165 ? -13.315 -3.185 -16.459 1.00 97.81 165 GLY A O 1
ATOM 1255 N N . TYR A 1 166 ? -13.677 -1.315 -17.652 1.00 98.75 166 TYR A N 1
ATOM 1256 C CA . TYR A 1 166 ? -12.687 -0.493 -16.954 1.00 98.75 166 TYR A CA 1
ATOM 1257 C C . TYR A 1 166 ? -13.242 0.097 -15.657 1.00 98.75 166 TYR A C 1
ATOM 1259 O O . TYR A 1 166 ? -14.386 0.558 -15.605 1.00 98.75 166 TYR A O 1
ATOM 1267 N N . TYR A 1 167 ? -12.413 0.081 -14.618 1.00 98.81 167 TYR A N 1
ATOM 1268 C CA . TYR A 1 167 ? -12.712 0.614 -13.299 1.00 98.81 167 TYR A CA 1
ATOM 1269 C C . TYR A 1 167 ? -11.514 1.382 -12.740 1.00 98.81 167 TYR A C 1
ATOM 1271 O O . TYR A 1 167 ? -10.363 0.985 -12.930 1.00 98.81 167 TYR A O 1
ATOM 1279 N N . LEU A 1 168 ? -11.805 2.446 -11.998 1.00 98.88 168 LEU A N 1
ATOM 1280 C CA . LEU A 1 168 ? -10.898 2.996 -10.998 1.00 98.88 168 LEU A CA 1
ATOM 1281 C C . LEU A 1 168 ? -11.231 2.359 -9.648 1.00 98.88 168 LEU A C 1
ATOM 1283 O O . LEU A 1 168 ? -12.409 2.204 -9.315 1.00 98.88 168 LEU A O 1
ATOM 1287 N N . VAL A 1 169 ? -10.214 1.976 -8.881 1.00 98.88 169 VAL A N 1
ATOM 1288 C CA . VAL A 1 169 ? -10.367 1.370 -7.553 1.00 98.88 169 VAL A CA 1
ATOM 1289 C C . VAL A 1 169 ? -9.608 2.207 -6.537 1.00 98.88 169 VAL A C 1
ATOM 1291 O O . VAL A 1 169 ? -8.393 2.332 -6.641 1.00 98.88 169 VAL A O 1
ATOM 1294 N N . ARG A 1 170 ? -10.324 2.788 -5.577 1.00 98.69 170 ARG A N 1
ATOM 1295 C CA . ARG A 1 170 ? -9.822 3.777 -4.620 1.00 98.69 170 ARG A CA 1
ATOM 1296 C C . ARG A 1 170 ? -9.717 3.159 -3.227 1.00 98.69 170 ARG A C 1
ATOM 1298 O O . ARG A 1 170 ? -10.760 3.038 -2.572 1.00 98.69 170 ARG A O 1
ATOM 1305 N N . PRO A 1 171 ? -8.521 2.752 -2.768 1.00 98.62 171 PRO A N 1
ATOM 1306 C CA . PRO A 1 171 ? -8.283 2.512 -1.354 1.00 98.62 171 PRO A CA 1
ATOM 1307 C C . PRO A 1 171 ? -8.192 3.847 -0.597 1.00 98.62 171 PRO A C 1
ATOM 1309 O O . PRO A 1 171 ? -7.621 4.822 -1.084 1.00 98.62 171 PRO A O 1
ATOM 1312 N N . GLU A 1 172 ? -8.796 3.891 0.584 1.00 97.94 172 GLU A N 1
ATOM 1313 C CA . GLU A 1 172 ? -8.924 5.070 1.439 1.00 97.94 172 GLU A CA 1
ATOM 1314 C C . GLU A 1 172 ? -8.497 4.715 2.858 1.00 97.94 172 GLU A C 1
ATOM 1316 O O . GLU A 1 172 ? -9.019 3.757 3.435 1.00 97.94 172 GLU A O 1
ATOM 1321 N N . LEU A 1 173 ? -7.596 5.518 3.420 1.00 98.50 173 LEU A N 1
ATOM 1322 C CA . LEU A 1 173 ? -7.280 5.552 4.843 1.00 98.50 173 LEU A CA 1
ATOM 1323 C C . LEU A 1 173 ? -7.654 6.928 5.389 1.00 98.50 173 LEU A C 1
ATOM 1325 O O . LEU A 1 173 ? -7.376 7.945 4.750 1.00 98.50 173 LEU A O 1
ATOM 1329 N N . LEU A 1 174 ? -8.231 6.958 6.586 1.00 98.44 174 LEU A N 1
ATOM 1330 C CA . LEU A 1 174 ? -8.443 8.188 7.342 1.00 98.44 174 LEU A CA 1
ATOM 1331 C C . LEU A 1 174 ? -7.718 8.078 8.677 1.00 98.44 174 LEU A C 1
ATOM 1333 O O . LEU A 1 174 ? -8.084 7.242 9.500 1.00 98.44 174 LEU A O 1
ATOM 1337 N N . ALA A 1 175 ? -6.723 8.926 8.910 1.00 98.25 175 ALA A N 1
ATOM 1338 C CA . ALA A 1 175 ? -6.074 9.046 10.206 1.00 98.25 175 ALA A CA 1
ATOM 1339 C C . ALA A 1 175 ? -6.809 10.080 11.069 1.00 98.25 175 ALA A C 1
ATOM 1341 O O . ALA A 1 175 ? -7.086 11.197 10.633 1.00 98.25 175 ALA A O 1
ATOM 1342 N N . LEU A 1 176 ? -7.122 9.692 12.307 1.00 98.25 176 LEU A N 1
ATOM 1343 C CA . LEU A 1 176 ? -7.936 10.480 13.237 1.00 98.25 176 LEU A CA 1
ATOM 1344 C C . LEU A 1 176 ? -7.130 11.057 14.411 1.00 98.25 176 LEU A C 1
ATOM 1346 O O . LEU A 1 176 ? -7.715 11.574 15.361 1.00 98.25 176 LEU A O 1
ATOM 1350 N N . HIS A 1 177 ? -5.799 10.959 14.373 1.00 96.31 177 HIS A N 1
ATOM 1351 C CA . HIS A 1 177 ? -4.931 11.337 15.491 1.00 96.31 177 HIS A CA 1
ATOM 1352 C C . HIS A 1 177 ? -5.028 12.820 15.872 1.00 96.31 177 HIS A C 1
ATOM 1354 O O . HIS A 1 177 ? -4.874 13.128 17.052 1.00 96.31 177 HIS A O 1
ATOM 1360 N N . ALA A 1 178 ? -5.349 13.694 14.914 1.00 95.94 178 ALA A N 1
ATOM 1361 C CA . ALA A 1 178 ? -5.593 15.124 15.112 1.00 95.94 178 ALA A CA 1
ATOM 1362 C C . ALA A 1 178 ? -7.047 15.542 14.781 1.00 95.94 178 ALA A C 1
ATOM 1364 O O . ALA A 1 178 ? -7.394 16.721 14.794 1.00 95.94 178 ALA A O 1
ATOM 1365 N N . ALA A 1 179 ? -7.958 14.584 14.552 1.00 96.31 179 ALA A N 1
ATOM 1366 C CA . ALA A 1 179 ? -9.340 14.874 14.141 1.00 96.31 179 ALA A CA 1
ATOM 1367 C C . ALA A 1 179 ? -10.157 15.642 15.195 1.00 96.31 179 ALA A C 1
ATOM 1369 O O . ALA A 1 179 ? -11.155 16.273 14.871 1.00 96.31 179 ALA A O 1
ATOM 1370 N N . GLN A 1 180 ? -9.766 15.582 16.466 1.00 93.81 180 GLN A N 1
ATOM 1371 C CA . GLN A 1 180 ? -10.442 16.289 17.560 1.00 93.81 180 GLN A CA 1
ATOM 1372 C C . GLN A 1 180 ? -9.799 17.635 17.913 1.00 93.81 180 GLN A C 1
ATOM 1374 O O . GLN A 1 180 ? -10.328 18.339 18.772 1.00 93.81 180 GLN A O 1
ATOM 1379 N N . ASP A 1 181 ? -8.649 17.955 17.315 1.00 93.75 181 ASP A N 1
ATOM 1380 C CA . ASP A 1 181 ? -7.858 19.129 17.673 1.00 93.75 181 ASP A CA 1
ATOM 1381 C C . ASP A 1 181 ? -8.615 20.433 17.368 1.00 93.75 181 ASP A C 1
ATOM 1383 O O . ASP A 1 181 ? -9.730 20.446 16.844 1.00 93.75 181 ASP A O 1
ATOM 1387 N N . SER A 1 182 ? -8.029 21.570 17.743 1.00 91.06 182 SER A N 1
ATOM 1388 C CA . SER A 1 182 ? -8.596 22.892 17.477 1.00 91.06 182 SER A CA 1
ATOM 1389 C C . SER A 1 182 ? -7.562 23.754 16.744 1.00 91.06 182 SER A C 1
ATOM 1391 O O . SER A 1 182 ? -6.706 24.343 17.410 1.00 91.06 182 SER A O 1
ATOM 1393 N N . PRO A 1 183 ? -7.645 23.887 15.406 1.00 91.88 183 PRO A N 1
ATOM 1394 C CA . PRO A 1 183 ? -8.709 23.371 14.531 1.00 91.88 183 PRO A CA 1
ATOM 1395 C C . PRO A 1 183 ? -8.651 21.840 14.317 1.00 91.88 183 PRO A C 1
ATOM 1397 O O . PRO A 1 183 ? -7.559 21.282 14.390 1.00 91.88 183 PRO A O 1
ATOM 1400 N N . PRO A 1 184 ? -9.791 21.171 14.034 1.00 95.31 184 PRO A N 1
ATOM 1401 C CA . PRO A 1 184 ? -9.814 19.744 13.700 1.00 95.31 184 PRO A CA 1
ATOM 1402 C C . PRO A 1 184 ? -9.015 19.432 12.434 1.00 95.31 184 PRO A C 1
ATOM 1404 O O . PRO A 1 184 ? -9.221 20.099 11.418 1.00 95.31 184 PRO A O 1
ATOM 1407 N N . ASP A 1 185 ? -8.181 18.392 12.479 1.00 95.50 185 ASP A N 1
ATOM 1408 C CA . ASP A 1 185 ? -7.335 17.974 11.354 1.00 95.50 185 ASP A CA 1
ATOM 1409 C C . ASP A 1 185 ? -7.421 16.454 11.077 1.00 95.50 185 ASP A C 1
ATOM 1411 O O . ASP A 1 185 ? -6.562 15.667 11.484 1.00 95.50 185 ASP A O 1
ATOM 1415 N N . PRO A 1 186 ? -8.510 15.981 10.446 1.00 97.06 186 PRO A N 1
ATOM 1416 C CA . PRO A 1 186 ? -8.602 14.618 9.933 1.00 97.06 186 PRO A CA 1
ATOM 1417 C C . PRO A 1 186 ? -7.827 14.468 8.617 1.00 97.06 186 PRO A C 1
ATOM 1419 O O . PRO A 1 186 ? -8.007 15.248 7.683 1.00 97.06 186 PRO A O 1
ATOM 1422 N N . GLN A 1 187 ? -7.036 13.403 8.496 1.00 97.38 187 GLN A N 1
ATOM 1423 C CA . GLN A 1 187 ? -6.081 13.265 7.394 1.00 97.38 187 GLN A CA 1
ATOM 1424 C C . GLN A 1 187 ? -6.393 12.074 6.487 1.00 97.38 187 GLN A C 1
ATOM 1426 O O . GLN A 1 187 ? -6.381 10.920 6.922 1.00 97.38 187 GLN A O 1
ATOM 1431 N N . PHE A 1 188 ? -6.643 12.353 5.206 1.00 98.19 188 PHE A N 1
ATOM 1432 C CA . PHE A 1 188 ? -6.893 11.331 4.190 1.00 98.19 188 PHE A CA 1
ATOM 1433 C C . PHE A 1 188 ? -5.624 10.911 3.457 1.00 98.19 188 PHE A C 1
ATOM 1435 O O . PHE A 1 188 ? -4.888 11.759 2.955 1.00 98.19 188 PHE A O 1
ATOM 1442 N N . TYR A 1 189 ? -5.466 9.600 3.276 1.00 98.44 189 TYR A N 1
ATOM 1443 C CA . TYR A 1 189 ? -4.482 8.998 2.377 1.00 98.44 189 TYR A CA 1
ATOM 1444 C C . TYR A 1 189 ? -5.212 8.129 1.363 1.00 98.44 189 TYR A C 1
ATOM 1446 O O . TYR A 1 189 ? -5.888 7.157 1.711 1.00 98.44 189 TYR A O 1
ATOM 1454 N N . VAL A 1 190 ? -5.121 8.521 0.098 1.00 98.06 190 VAL A N 1
ATOM 1455 C CA . VAL A 1 190 ? -5.887 7.937 -1.005 1.00 98.06 190 VAL A CA 1
ATOM 1456 C C . VAL A 1 190 ? -5.017 7.830 -2.255 1.00 98.06 190 VAL A C 1
ATOM 1458 O O . VAL A 1 190 ? -4.043 8.561 -2.421 1.00 98.06 190 VAL A O 1
ATOM 1461 N N . GLY A 1 191 ? -5.411 6.937 -3.153 1.00 97.56 191 GLY A N 1
ATOM 1462 C CA . GLY A 1 191 ? -4.888 6.800 -4.513 1.00 97.56 191 GLY A CA 1
ATOM 1463 C C . GLY A 1 191 ? -5.909 6.049 -5.367 1.00 97.56 191 GLY A C 1
ATOM 1464 O O . GLY A 1 191 ? -6.983 5.704 -4.864 1.00 97.56 191 GLY A O 1
ATOM 1465 N N . CYS A 1 192 ? -5.593 5.739 -6.627 1.00 98.62 192 CYS A N 1
ATOM 1466 C CA . CYS A 1 192 ? -6.400 4.771 -7.380 1.00 98.62 192 CYS A CA 1
ATOM 1467 C C . CYS A 1 192 ? -5.573 3.761 -8.155 1.00 98.62 192 CYS A C 1
ATOM 1469 O O . CYS A 1 192 ? -4.579 4.100 -8.783 1.00 98.62 192 CYS A O 1
ATOM 1471 N N . ALA A 1 193 ? -6.077 2.536 -8.226 1.00 98.75 193 ALA A N 1
ATOM 1472 C CA . ALA A 1 193 ? -5.672 1.557 -9.219 1.00 98.75 193 ALA A CA 1
ATOM 1473 C C . ALA A 1 193 ? -6.572 1.628 -10.464 1.00 98.75 193 ALA A C 1
ATOM 1475 O O . ALA A 1 193 ? -7.789 1.795 -10.363 1.00 98.75 193 ALA A O 1
ATOM 1476 N N . GLN A 1 194 ? -5.979 1.442 -11.640 1.00 98.75 194 GLN A N 1
ATOM 1477 C CA . GLN A 1 194 ? -6.659 1.278 -12.920 1.00 98.75 194 GLN A CA 1
ATOM 1478 C C . GLN A 1 194 ? -6.811 -0.214 -13.217 1.00 98.75 194 GLN A C 1
ATOM 1480 O O . GLN A 1 194 ? -5.827 -0.899 -13.507 1.00 98.75 194 GLN A O 1
ATOM 1485 N N . VAL A 1 195 ? -8.042 -0.723 -13.171 1.00 98.75 195 VAL A N 1
ATOM 1486 C CA . VAL A 1 195 ? -8.323 -2.161 -13.278 1.00 98.75 195 VAL A CA 1
ATOM 1487 C C . VAL A 1 195 ? -9.284 -2.447 -14.427 1.00 98.75 195 VAL A C 1
ATOM 1489 O O . VAL A 1 195 ? -10.307 -1.783 -14.586 1.00 98.75 195 VAL A O 1
ATOM 1492 N N . PHE A 1 196 ? -8.984 -3.472 -15.222 1.00 98.62 196 PHE A N 1
ATOM 1493 C CA . PHE A 1 196 ? -9.935 -4.043 -16.170 1.00 98.62 196 PHE A CA 1
ATOM 1494 C C . PHE A 1 196 ? -10.557 -5.303 -15.571 1.00 98.62 196 PHE A C 1
ATOM 1496 O O . PHE A 1 196 ? -9.891 -6.328 -15.426 1.00 98.62 196 PHE A O 1
ATOM 1503 N N . VAL A 1 197 ? -11.845 -5.236 -15.240 1.00 98.31 197 VAL A N 1
ATOM 1504 C CA . VAL A 1 197 ? -12.590 -6.345 -14.642 1.00 98.31 197 VAL A CA 1
ATOM 1505 C C . VAL A 1 197 ? -13.132 -7.264 -15.736 1.00 98.31 197 VAL A C 1
ATOM 1507 O O . VAL A 1 197 ? -14.042 -6.913 -16.494 1.00 98.31 197 VAL A O 1
ATOM 1510 N N . GLN A 1 198 ? -12.607 -8.484 -15.780 1.00 96.31 198 GLN A N 1
ATOM 1511 C CA . GLN A 1 198 ? -13.102 -9.593 -16.586 1.00 96.31 198 GLN A CA 1
ATOM 1512 C C . GLN A 1 198 ? -14.294 -10.240 -15.876 1.00 96.31 198 GLN A C 1
ATOM 1514 O O . GLN A 1 198 ? -14.140 -11.058 -14.968 1.00 96.31 198 GLN A O 1
ATOM 1519 N N . SER A 1 199 ? -15.502 -9.860 -16.289 1.00 93.56 199 SER A N 1
ATOM 1520 C CA . SER A 1 199 ? -16.744 -10.349 -15.692 1.00 93.56 199 SER A CA 1
ATOM 1521 C C . SER A 1 199 ? -17.812 -10.618 -16.748 1.00 93.56 199 SER A C 1
ATOM 1523 O O . SER A 1 199 ? -17.906 -9.926 -17.764 1.00 93.56 199 SER A O 1
ATOM 1525 N N . THR A 1 200 ? -18.651 -11.621 -16.485 1.00 92.12 200 THR A N 1
ATOM 1526 C CA . THR A 1 200 ? -19.919 -11.845 -17.202 1.00 92.12 200 THR A CA 1
ATOM 1527 C C . THR A 1 200 ? -21.127 -11.275 -16.458 1.00 92.12 200 THR A C 1
ATOM 1529 O O . THR A 1 200 ? -22.260 -11.443 -16.918 1.00 92.12 200 THR A O 1
ATOM 1532 N N . GLY A 1 201 ? -20.895 -10.662 -15.295 1.00 92.19 201 GLY A N 1
ATOM 1533 C CA . GLY A 1 201 ? -21.899 -9.987 -14.488 1.00 92.19 201 GLY A CA 1
ATOM 1534 C C . GLY A 1 201 ? -22.540 -8.809 -15.216 1.00 92.19 201 GLY A C 1
ATOM 1535 O O . GLY A 1 201 ? -22.122 -8.395 -16.301 1.00 92.19 201 GLY A O 1
ATOM 1536 N N . THR A 1 202 ? -23.616 -8.296 -14.633 1.00 94.44 202 THR A N 1
ATOM 1537 C CA . THR A 1 202 ? -24.407 -7.190 -15.198 1.00 94.44 202 THR A CA 1
ATOM 1538 C C . THR A 1 202 ? -24.860 -6.197 -14.143 1.00 94.44 202 THR A C 1
ATOM 1540 O O . THR A 1 202 ? -25.630 -5.292 -14.464 1.00 94.44 202 THR A O 1
ATOM 1543 N N . ALA A 1 203 ? -24.470 -6.397 -12.884 1.00 95.75 203 ALA A N 1
ATOM 1544 C CA . ALA A 1 203 ? -24.881 -5.516 -11.815 1.00 95.75 203 ALA A CA 1
ATOM 1545 C C . ALA A 1 203 ? -24.216 -4.147 -11.986 1.00 95.75 203 ALA A C 1
ATOM 1547 O O . ALA A 1 203 ? -23.029 -4.043 -12.306 1.00 95.75 203 ALA A O 1
ATOM 1548 N N . LYS A 1 204 ? -25.023 -3.112 -11.757 1.00 96.38 204 LYS A N 1
ATOM 1549 C CA . LYS A 1 204 ? -24.624 -1.709 -11.695 1.00 96.38 204 LYS A CA 1
ATOM 1550 C C . LYS A 1 204 ? -24.943 -1.222 -10.284 1.00 96.38 204 LYS A C 1
ATOM 1552 O O . LYS A 1 204 ? -26.104 -0.897 -10.024 1.00 96.38 204 LYS A O 1
ATOM 1557 N N . PRO A 1 205 ? -23.983 -1.296 -9.350 1.00 96.06 205 PRO A N 1
ATOM 1558 C CA . PRO A 1 205 ? -24.200 -0.857 -7.977 1.00 96.06 205 PRO A CA 1
ATOM 1559 C C . PRO A 1 205 ? -24.668 0.606 -7.924 1.00 96.06 205 PRO A C 1
ATOM 1561 O O . PRO A 1 205 ? -24.230 1.395 -8.761 1.00 96.06 205 PRO A O 1
ATOM 1564 N N . PRO A 1 206 ? -25.533 0.990 -6.966 1.00 95.44 206 PRO A N 1
ATOM 1565 C CA . PRO A 1 206 ? -25.835 2.396 -6.711 1.00 95.44 206 PRO A CA 1
ATOM 1566 C C . PRO A 1 206 ? -24.556 3.174 -6.390 1.00 95.44 206 PRO A C 1
ATOM 1568 O O . PRO A 1 206 ? -23.708 2.682 -5.644 1.00 95.44 206 PRO A O 1
ATOM 1571 N N . THR A 1 207 ? -24.431 4.378 -6.942 1.00 97.94 207 THR A N 1
ATOM 1572 C CA . THR A 1 207 ? -23.208 5.182 -6.856 1.00 97.94 207 THR A CA 1
ATOM 1573 C C . THR A 1 207 ? -23.417 6.492 -6.106 1.00 97.94 207 THR A C 1
ATOM 1575 O O . THR A 1 207 ? -24.534 6.998 -6.023 1.00 97.94 207 THR A O 1
ATOM 1578 N N . VAL A 1 208 ? -22.321 7.066 -5.619 1.00 97.81 208 VAL A N 1
ATOM 1579 C CA . VAL A 1 208 ? -22.225 8.400 -5.015 1.00 97.81 208 VAL A CA 1
ATOM 1580 C C . VAL A 1 208 ? -21.160 9.240 -5.728 1.00 97.81 208 VAL A C 1
ATOM 1582 O O . VAL A 1 208 ? -20.354 8.704 -6.499 1.00 97.81 208 VAL A O 1
ATOM 1585 N N . SER A 1 209 ? -21.143 10.540 -5.436 1.00 97.75 209 SER A N 1
ATOM 1586 C CA . SER A 1 209 ? -20.044 11.441 -5.790 1.00 97.75 209 SER A CA 1
ATOM 1587 C C . SER A 1 209 ? -18.909 11.335 -4.777 1.00 97.75 209 SER A C 1
ATOM 1589 O O . SER A 1 209 ? -19.167 11.333 -3.574 1.00 97.75 209 SER A O 1
ATOM 1591 N N . ILE A 1 210 ? -17.667 11.255 -5.261 1.00 98.19 210 ILE A N 1
ATOM 1592 C CA . ILE A 1 210 ? -16.463 11.515 -4.462 1.00 98.19 210 ILE A CA 1
ATOM 1593 C C . ILE A 1 210 ? -15.593 12.490 -5.249 1.00 98.19 210 ILE A C 1
ATOM 1595 O O . ILE A 1 210 ? -15.179 12.195 -6.368 1.00 98.19 210 ILE A O 1
ATOM 1599 N N . GLY A 1 211 ? -15.333 13.657 -4.678 1.00 95.44 211 GLY A N 1
ATOM 1600 C CA . GLY A 1 211 ? -14.646 14.777 -5.308 1.00 95.44 211 GLY A CA 1
ATOM 1601 C C . GLY A 1 211 ? -14.735 16.030 -4.442 1.00 95.44 211 GLY A C 1
ATOM 1602 O O . GLY A 1 211 ? -14.826 15.946 -3.218 1.00 95.44 211 GLY A O 1
ATOM 1603 N N . GLU A 1 212 ? -14.723 17.197 -5.082 1.00 95.31 212 GLU A N 1
ATOM 1604 C CA . GLU A 1 212 ? -14.729 18.481 -4.380 1.00 95.31 212 GLU A CA 1
ATOM 1605 C C . GLU A 1 212 ? -15.942 18.611 -3.448 1.00 95.31 212 GLU A C 1
ATOM 1607 O O . GLU A 1 212 ? -17.070 18.292 -3.827 1.00 95.31 212 GLU A O 1
ATOM 1612 N N . GLY A 1 213 ? -15.698 19.026 -2.205 1.00 93.31 213 GLY A N 1
ATOM 1613 C CA . GLY A 1 213 ? -16.734 19.212 -1.186 1.00 93.31 213 GLY A CA 1
ATOM 1614 C C . GLY A 1 213 ? -17.447 17.935 -0.726 1.00 93.31 213 GLY A C 1
ATOM 1615 O O . GLY A 1 213 ? -18.450 18.033 -0.027 1.00 93.31 213 GLY A O 1
ATOM 1616 N N . THR A 1 214 ? -16.970 16.739 -1.096 1.00 94.19 214 THR A N 1
ATOM 1617 C CA . THR A 1 214 ? -17.595 15.474 -0.652 1.00 94.19 214 THR A CA 1
ATOM 1618 C C . THR A 1 214 ? -17.463 15.269 0.853 1.00 94.19 214 THR A C 1
ATOM 1620 O O . THR A 1 214 ? -18.377 14.746 1.492 1.00 94.19 214 THR A O 1
ATOM 1623 N N . TYR A 1 215 ? -16.321 15.663 1.411 1.00 94.00 215 TYR A N 1
ATOM 1624 C CA . TYR A 1 215 ? -16.039 15.557 2.831 1.00 94.00 215 TYR A CA 1
ATOM 1625 C C . TYR A 1 215 ? -15.787 16.943 3.414 1.00 94.00 215 TYR A C 1
ATOM 1627 O O . TYR A 1 215 ? -15.126 17.784 2.806 1.00 94.00 215 TYR A O 1
ATOM 1635 N N . ASP A 1 216 ? -16.320 17.161 4.611 1.00 92.81 216 ASP A N 1
ATOM 1636 C CA . ASP A 1 216 ? -16.101 18.358 5.410 1.00 92.81 216 ASP A CA 1
ATOM 1637 C C . ASP A 1 216 ? -16.144 18.013 6.911 1.00 92.81 216 ASP A C 1
ATOM 1639 O O . ASP A 1 216 ? -16.473 16.891 7.311 1.00 92.81 216 ASP A O 1
ATOM 1643 N N . LEU A 1 217 ? -15.807 18.992 7.753 1.00 94.69 217 LEU A N 1
ATOM 1644 C CA . LEU A 1 217 ? -15.747 18.828 9.209 1.00 94.69 217 LEU A CA 1
ATOM 1645 C C . LEU A 1 217 ? -17.127 18.727 9.888 1.00 94.69 217 LEU A C 1
ATOM 1647 O O . LEU A 1 217 ? -17.191 18.473 11.091 1.00 94.69 217 LEU A O 1
ATOM 1651 N N . SER A 1 218 ? -18.236 18.912 9.161 1.00 93.31 218 SER A N 1
ATOM 1652 C CA . SER A 1 218 ? -19.589 18.696 9.695 1.00 93.31 218 SER A CA 1
ATOM 1653 C C . SER A 1 218 ? -19.932 17.210 9.831 1.00 93.31 218 SER A C 1
ATOM 1655 O O . SER A 1 218 ? -20.807 16.844 10.620 1.00 93.31 218 SER A O 1
ATOM 1657 N N . LEU A 1 219 ? -19.220 16.339 9.106 1.00 94.50 219 LEU A N 1
ATOM 1658 C CA . LEU A 1 219 ? -19.350 14.894 9.231 1.00 94.50 219 LEU A CA 1
ATOM 1659 C C . LEU A 1 219 ? -18.792 14.426 10.590 1.00 94.50 219 LEU A C 1
ATOM 1661 O O . LEU A 1 219 ? -17.602 14.606 10.855 1.00 94.50 219 LEU A O 1
ATOM 1665 N N . PRO A 1 220 ? -19.585 13.735 11.434 1.00 95.12 220 PRO A N 1
ATOM 1666 C CA . PRO A 1 220 ? -19.131 13.313 12.765 1.00 95.12 220 PRO A CA 1
ATOM 1667 C C . PRO A 1 220 ? -17.906 12.385 12.752 1.00 95.12 220 PRO A C 1
ATOM 1669 O O . PRO A 1 220 ? -17.151 12.340 13.719 1.00 95.12 220 PRO A O 1
ATOM 1672 N N . GLY A 1 221 ? -17.699 11.637 11.662 1.00 95.31 221 GLY A N 1
ATOM 1673 C CA . GLY A 1 221 ? -16.519 10.788 11.471 1.00 95.31 221 GLY A CA 1
ATOM 1674 C C . GLY A 1 221 ? -15.215 11.563 11.283 1.00 95.31 221 GLY A C 1
ATOM 1675 O O . GLY A 1 221 ? -14.160 11.015 11.594 1.00 95.31 221 GLY A O 1
ATOM 1676 N N . MET A 1 222 ? -15.292 12.820 10.832 1.00 95.75 222 MET A N 1
ATOM 1677 C CA . MET A 1 222 ? -14.143 13.697 10.564 1.00 95.75 222 MET A CA 1
ATOM 1678 C C . MET A 1 222 ? -13.681 14.462 11.805 1.00 95.75 222 MET A C 1
ATOM 1680 O O . MET A 1 222 ? -12.579 14.987 11.826 1.00 95.75 222 MET A O 1
ATOM 1684 N N . THR A 1 223 ? -14.504 14.506 12.853 1.00 96.62 223 THR A N 1
ATOM 1685 C CA . THR A 1 223 ? -14.202 15.189 14.124 1.00 96.62 223 THR A CA 1
ATOM 1686 C C . THR A 1 223 ? -14.188 14.226 15.315 1.00 96.62 223 THR A C 1
ATOM 1688 O O . THR A 1 223 ? -14.350 14.607 16.476 1.00 96.62 223 THR A O 1
ATOM 1691 N N . TYR A 1 224 ? -14.029 12.930 15.034 1.00 97.06 224 TYR A N 1
ATOM 1692 C CA . TYR A 1 224 ? -14.123 11.877 16.035 1.00 97.06 224 TYR A CA 1
ATOM 1693 C C . TYR A 1 224 ? -12.912 11.872 16.983 1.00 97.06 224 TYR A C 1
ATOM 1695 O O . TYR A 1 224 ? -11.769 11.728 16.556 1.00 97.06 224 TYR A O 1
ATOM 1703 N N . ASN A 1 225 ? -13.166 11.939 18.294 1.00 96.62 225 ASN A N 1
ATOM 1704 C CA . ASN A 1 225 ? -12.118 11.892 19.314 1.00 96.62 225 ASN A CA 1
ATOM 1705 C C . ASN A 1 225 ? -11.730 10.447 19.672 1.00 96.62 225 ASN A C 1
ATOM 1707 O O . ASN A 1 225 ? -12.407 9.783 20.466 1.00 96.62 225 ASN A O 1
ATOM 1711 N N . ILE A 1 226 ? -10.599 9.989 19.125 1.00 95.88 226 ILE A N 1
ATOM 1712 C CA . ILE A 1 226 ? -10.031 8.657 19.383 1.00 95.88 226 ILE A CA 1
ATOM 1713 C C . ILE A 1 226 ? -9.382 8.496 20.769 1.00 95.88 226 ILE A C 1
ATOM 1715 O O . ILE A 1 226 ? -9.035 7.379 21.144 1.00 95.88 226 ILE A O 1
ATOM 1719 N N . TYR A 1 227 ? -9.226 9.572 21.543 1.00 92.88 227 TYR A N 1
ATOM 1720 C CA . TYR A 1 227 ? -8.620 9.548 22.882 1.00 92.88 227 TYR A CA 1
ATOM 1721 C C . TYR A 1 227 ? -9.660 9.504 24.009 1.00 92.88 227 TYR A C 1
ATOM 1723 O O . TYR A 1 227 ? -9.321 9.345 25.185 1.00 92.88 227 TYR A O 1
ATOM 1731 N N . LYS A 1 228 ? -10.950 9.632 23.676 1.00 92.31 228 LYS A N 1
ATOM 1732 C CA . LYS A 1 228 ? -12.033 9.539 24.657 1.00 92.31 228 LYS A CA 1
ATOM 1733 C C . LYS A 1 228 ? -12.079 8.135 25.269 1.00 92.31 228 LYS A C 1
ATOM 1735 O O . LYS A 1 228 ? -12.110 7.141 24.550 1.00 92.31 228 LYS A O 1
ATOM 1740 N N . THR A 1 229 ? -12.150 8.067 26.600 1.00 88.81 229 THR A N 1
ATOM 1741 C CA . THR A 1 229 ? -12.251 6.806 27.351 1.00 88.81 229 THR A CA 1
ATOM 1742 C C . THR A 1 229 ? -13.583 6.738 28.115 1.00 88.81 229 THR A C 1
ATOM 1744 O O . THR A 1 229 ? -13.825 7.601 28.961 1.00 88.81 229 THR A O 1
ATOM 1747 N N . PRO A 1 230 ? -14.451 5.738 27.855 1.00 87.62 230 PRO A N 1
ATOM 1748 C CA . PRO A 1 230 ? -14.357 4.759 26.767 1.00 87.62 230 PRO A CA 1
ATOM 1749 C C . PRO A 1 230 ? -14.579 5.404 25.386 1.00 87.62 230 PRO A C 1
ATOM 1751 O O . PRO A 1 230 ? -15.209 6.461 25.280 1.00 87.62 230 PRO A O 1
ATOM 1754 N N . LEU A 1 231 ? -14.097 4.739 24.329 1.00 91.12 231 LEU A N 1
ATOM 1755 C CA . LEU A 1 231 ? -14.348 5.153 22.945 1.00 91.12 231 LEU A CA 1
ATOM 1756 C C . LEU A 1 231 ? -15.856 5.250 22.675 1.00 91.12 231 LEU A C 1
ATOM 1758 O O . LEU A 1 231 ? -16.640 4.396 23.097 1.00 91.12 231 LEU A O 1
ATOM 1762 N N . SER A 1 232 ? -16.263 6.280 21.934 1.00 92.31 232 SER A N 1
ATOM 1763 C CA . SER A 1 232 ? -17.659 6.502 21.553 1.00 92.31 232 SER A CA 1
ATOM 1764 C C . SER A 1 232 ? -18.059 5.612 20.373 1.00 92.31 232 SER A C 1
ATOM 1766 O O . SER A 1 232 ? -18.100 6.060 19.234 1.00 92.31 232 SER A O 1
ATOM 1768 N N . LEU A 1 233 ? -18.355 4.342 20.642 1.00 90.88 233 LEU A N 1
ATOM 1769 C CA . LEU A 1 233 ? -18.693 3.359 19.609 1.00 90.88 233 LEU A CA 1
ATOM 1770 C C . LEU A 1 233 ? -20.212 3.264 19.335 1.00 90.88 233 LEU A C 1
ATOM 1772 O O . LEU A 1 233 ? -21.007 3.449 20.259 1.00 90.88 233 LEU A O 1
ATOM 1776 N N . PRO A 1 234 ? -20.631 2.884 18.110 1.00 92.44 234 PRO A N 1
ATOM 1777 C CA . PRO A 1 234 ? -19.792 2.624 16.935 1.00 92.44 234 PRO A CA 1
ATOM 1778 C C . PRO A 1 234 ? -19.191 3.915 16.362 1.00 92.44 234 PRO A C 1
ATOM 1780 O O . PRO A 1 234 ? -19.778 4.986 16.494 1.00 92.44 234 PRO A O 1
ATOM 1783 N N . TYR A 1 235 ? -18.029 3.801 15.712 1.00 94.44 235 TYR A N 1
ATOM 1784 C CA . TYR A 1 235 ? -17.465 4.913 14.947 1.00 94.44 235 TYR A CA 1
ATOM 1785 C C . TYR A 1 235 ? -18.484 5.371 13.881 1.00 94.44 235 TYR A C 1
ATOM 1787 O O . TYR A 1 235 ? -19.037 4.512 13.184 1.00 94.44 235 TYR A O 1
ATOM 1795 N N . PRO A 1 236 ? -18.766 6.682 13.746 1.00 95.50 236 PRO A N 1
ATOM 1796 C CA . PRO A 1 236 ? -19.708 7.198 12.757 1.00 95.50 236 PRO A CA 1
ATOM 1797 C C . PRO A 1 236 ? -19.097 7.149 11.347 1.00 95.50 236 PRO A C 1
ATOM 1799 O O . PRO A 1 236 ? -18.646 8.159 10.807 1.00 95.50 236 PRO A O 1
ATOM 1802 N N . MET A 1 237 ? -19.073 5.945 10.767 1.00 94.00 237 MET A N 1
ATOM 1803 C CA . MET A 1 237 ? -18.569 5.689 9.420 1.00 94.00 237 MET A CA 1
ATOM 1804 C C . MET A 1 237 ? -19.322 6.533 8.386 1.00 94.00 237 MET A C 1
ATOM 1806 O O . MET A 1 237 ? -20.545 6.660 8.438 1.00 94.00 237 MET A O 1
ATOM 1810 N N . TYR A 1 238 ? -18.579 7.088 7.435 1.00 94.25 238 TYR A N 1
ATOM 1811 C CA . TYR A 1 238 ? -19.082 7.945 6.365 1.00 94.25 238 TYR A CA 1
ATOM 1812 C C . TYR A 1 238 ? -19.128 7.204 5.017 1.00 94.25 238 TYR A C 1
ATOM 1814 O O . TYR A 1 238 ? -18.663 6.066 4.868 1.00 94.25 238 TYR A O 1
ATOM 1822 N N . GLY A 1 239 ? -19.710 7.865 4.015 1.00 93.25 239 GLY A N 1
ATOM 1823 C CA . GLY A 1 239 ? -19.909 7.306 2.679 1.00 93.25 239 GLY A CA 1
ATOM 1824 C C . GLY A 1 239 ? -21.071 6.299 2.599 1.00 93.25 239 GLY A C 1
ATOM 1825 O O . GLY A 1 239 ? -21.736 6.015 3.596 1.00 93.25 239 GLY A O 1
ATOM 1826 N N . PRO A 1 240 ? -21.349 5.750 1.403 1.00 94.62 240 PRO A N 1
ATOM 1827 C CA . PRO A 1 240 ? -22.430 4.791 1.193 1.00 94.62 240 PRO A CA 1
ATOM 1828 C C . PRO A 1 240 ? -22.170 3.463 1.923 1.00 94.62 240 PRO A C 1
ATOM 1830 O O . PRO A 1 240 ? -21.022 3.150 2.253 1.00 94.62 240 PRO A O 1
ATOM 1833 N N . PRO A 1 241 ? -23.206 2.634 2.136 1.00 95.06 241 PRO A N 1
ATOM 1834 C CA . PRO A 1 241 ? -23.018 1.269 2.614 1.00 95.06 241 PRO A CA 1
ATOM 1835 C C . PRO A 1 241 ? -22.222 0.426 1.607 1.00 95.06 241 PRO A C 1
ATOM 1837 O O . PRO A 1 241 ? -22.261 0.665 0.400 1.00 95.06 241 PRO A O 1
ATOM 1840 N N . VAL A 1 242 ? -21.541 -0.609 2.106 1.00 95.56 242 VAL A N 1
ATOM 1841 C CA . VAL A 1 242 ? -20.852 -1.598 1.264 1.00 95.56 242 VAL A CA 1
ATOM 1842 C C . VAL A 1 242 ? -21.848 -2.307 0.343 1.00 95.56 242 VAL A C 1
ATOM 1844 O O . VAL A 1 242 ? -22.840 -2.881 0.804 1.00 95.56 242 VAL A O 1
ATOM 1847 N N . TYR A 1 243 ? -21.557 -2.307 -0.957 1.00 95.69 243 TYR A N 1
ATOM 1848 C CA . TYR A 1 243 ? -22.296 -3.064 -1.955 1.00 95.69 243 TYR A CA 1
ATOM 1849 C C . TYR A 1 243 ? -22.194 -4.569 -1.683 1.00 95.69 243 TYR A C 1
ATOM 1851 O O . TYR A 1 243 ? -21.109 -5.115 -1.490 1.00 95.69 243 TYR A O 1
ATOM 1859 N N . LYS A 1 244 ? -23.339 -5.256 -1.706 1.00 90.00 244 LYS A N 1
ATOM 1860 C CA . LYS A 1 244 ? -23.428 -6.711 -1.552 1.00 90.00 244 LYS A CA 1
ATOM 1861 C C . LYS A 1 244 ? -23.977 -7.321 -2.834 1.00 90.00 244 LYS A C 1
ATOM 1863 O O . LYS A 1 244 ? -25.057 -6.936 -3.281 1.00 90.00 244 LYS A O 1
ATOM 1868 N N . ALA A 1 245 ? -23.255 -8.292 -3.387 1.00 85.81 245 ALA A N 1
ATOM 1869 C CA . ALA A 1 245 ? -23.689 -9.032 -4.567 1.00 85.81 245 ALA A CA 1
ATOM 1870 C C . ALA A 1 245 ? -25.097 -9.621 -4.362 1.00 85.81 245 ALA A C 1
ATOM 1872 O O . ALA A 1 245 ? -25.414 -10.153 -3.294 1.00 85.81 245 ALA A O 1
ATOM 1873 N N . GLY A 1 246 ? -25.954 -9.503 -5.373 1.00 72.62 246 GLY A N 1
ATOM 1874 C CA . GLY A 1 246 ? -27.347 -9.958 -5.317 1.00 72.62 246 GLY A CA 1
ATOM 1875 C C . GLY A 1 246 ? -28.303 -9.102 -4.473 1.00 72.62 246 GLY A C 1
ATOM 1876 O O . GLY A 1 246 ? -29.495 -9.413 -4.433 1.00 72.62 246 GLY A O 1
ATOM 1877 N N . ALA A 1 247 ? -27.845 -8.021 -3.831 1.00 59.88 247 ALA A N 1
ATOM 1878 C CA . ALA A 1 247 ? -28.750 -7.048 -3.226 1.00 59.88 247 ALA A CA 1
ATOM 1879 C C . ALA A 1 247 ? -29.503 -6.290 -4.333 1.00 59.88 247 ALA A C 1
ATOM 1881 O O . ALA A 1 247 ? -28.893 -5.737 -5.250 1.00 59.88 247 ALA A O 1
ATOM 1882 N N . ALA A 1 248 ? -30.838 -6.269 -4.263 1.00 45.22 248 ALA A N 1
ATOM 1883 C CA . ALA A 1 248 ? -31.640 -5.416 -5.133 1.00 45.22 248 ALA A CA 1
ATOM 1884 C C . ALA A 1 248 ? -31.235 -3.948 -4.915 1.00 45.22 248 ALA A C 1
ATOM 1886 O O . ALA A 1 248 ? -30.988 -3.543 -3.780 1.00 45.22 248 ALA A O 1
ATOM 1887 N N . SER A 1 249 ? -31.160 -3.163 -5.994 1.00 39.31 249 SER A N 1
ATOM 1888 C CA . SER A 1 249 ? -30.926 -1.717 -5.923 1.00 39.31 249 SER A CA 1
ATOM 1889 C C . SER A 1 249 ? -31.987 -1.088 -5.017 1.00 39.31 249 SER A C 1
ATOM 1891 O O . SER A 1 249 ? -33.158 -1.001 -5.382 1.00 39.31 249 SER A O 1
ATOM 1893 N N . VAL A 1 250 ? -31.587 -0.699 -3.807 1.00 37.00 250 VAL A N 1
ATOM 1894 C CA . VAL A 1 250 ? -32.390 0.172 -2.957 1.00 37.00 250 VAL A CA 1
ATOM 1895 C C . VAL A 1 250 ? -31.845 1.574 -3.183 1.00 37.00 250 VAL A C 1
ATOM 1897 O O . VAL A 1 250 ? -30.736 1.891 -2.758 1.00 37.00 250 VAL A O 1
ATOM 1900 N N . ASN A 1 251 ? -32.610 2.404 -3.887 1.00 31.75 251 ASN A N 1
ATOM 1901 C CA . ASN A 1 251 ? -32.371 3.841 -3.938 1.00 31.75 251 ASN A CA 1
ATOM 1902 C C . ASN A 1 251 ? -32.648 4.421 -2.546 1.00 31.75 251 ASN A C 1
ATOM 1904 O O . ASN A 1 251 ? -33.773 4.817 -2.248 1.00 31.75 251 ASN A O 1
ATOM 1908 N N . THR A 1 252 ? -31.644 4.454 -1.676 1.00 31.44 252 THR A N 1
ATOM 1909 C CA . THR A 1 252 ? -31.674 5.300 -0.481 1.00 31.44 252 THR A CA 1
ATOM 1910 C C . THR A 1 252 ? -30.959 6.604 -0.794 1.00 31.44 252 THR A C 1
ATOM 1912 O O . THR A 1 252 ? -29.761 6.607 -1.067 1.00 31.44 252 THR A O 1
ATOM 1915 N N . ALA A 1 253 ? -31.715 7.704 -0.756 1.00 30.23 253 ALA A N 1
ATOM 1916 C CA . ALA A 1 253 ? -31.194 9.066 -0.677 1.00 30.23 253 ALA A CA 1
ATOM 1917 C C . ALA A 1 253 ? -30.153 9.188 0.460 1.00 30.23 253 ALA A C 1
ATOM 1919 O O . ALA A 1 253 ? -30.218 8.398 1.410 1.00 30.23 253 ALA A O 1
ATOM 1920 N N . PRO A 1 254 ? -29.212 10.151 0.404 1.00 31.72 254 PRO A N 1
ATOM 1921 C CA . PRO A 1 254 ? -28.231 10.339 1.467 1.00 31.72 254 PRO A CA 1
ATOM 1922 C C . PRO A 1 254 ? -28.959 10.602 2.789 1.00 31.72 254 PRO A C 1
ATOM 1924 O O . PRO A 1 254 ? -29.624 11.623 2.960 1.00 31.72 254 PRO A O 1
ATOM 1927 N N . ALA A 1 255 ? -28.866 9.654 3.719 1.00 30.06 255 ALA A N 1
ATOM 1928 C CA . ALA A 1 255 ? -29.436 9.788 5.049 1.00 30.06 255 ALA A CA 1
ATOM 1929 C C . ALA A 1 255 ? -28.513 10.661 5.911 1.00 30.06 255 ALA A C 1
ATOM 1931 O O . ALA A 1 255 ? -27.819 10.172 6.797 1.00 30.06 255 ALA A O 1
ATOM 1932 N N . ASN A 1 256 ? -28.529 11.970 5.658 1.00 39.91 256 ASN A N 1
ATOM 1933 C CA . ASN A 1 256 ? -28.191 12.953 6.681 1.00 39.91 256 ASN A CA 1
ATOM 1934 C C . ASN A 1 256 ? -29.376 13.041 7.645 1.00 39.91 256 ASN A C 1
ATOM 1936 O O . ASN A 1 256 ? -30.263 13.878 7.491 1.00 39.91 256 ASN A O 1
ATOM 1940 N N . THR A 1 257 ? -29.411 12.160 8.639 1.00 28.45 257 THR A N 1
ATOM 1941 C CA . THR A 1 257 ? -30.335 12.296 9.768 1.00 28.45 257 THR A CA 1
ATOM 1942 C C . THR A 1 257 ? -29.588 12.067 11.067 1.00 28.45 257 THR A C 1
ATOM 1944 O O . THR A 1 257 ? -29.265 10.937 11.431 1.00 28.45 257 THR A O 1
ATOM 1947 N N . ALA A 1 258 ? -29.335 13.177 11.760 1.00 29.77 258 ALA A N 1
ATOM 1948 C CA . ALA A 1 258 ? -29.031 13.204 13.180 1.00 29.77 258 ALA A CA 1
ATOM 1949 C C . ALA A 1 258 ? -30.129 12.459 13.970 1.00 29.77 258 ALA A C 1
ATOM 1951 O O . ALA A 1 258 ? -31.305 12.550 13.600 1.00 29.77 258 ALA A O 1
ATOM 1952 N N . PRO A 1 259 ? -29.806 11.746 15.065 1.00 27.33 259 PRO A N 1
ATOM 1953 C CA . PRO A 1 259 ? -30.831 11.169 15.921 1.00 27.33 259 PRO A CA 1
ATOM 1954 C C . PRO A 1 259 ? -31.622 12.288 16.606 1.00 27.33 259 PRO A C 1
ATOM 1956 O O . PRO A 1 259 ? -31.072 13.071 17.379 1.00 27.33 259 PRO A O 1
ATOM 1959 N N . ALA A 1 260 ? -32.922 12.344 16.322 1.00 25.69 260 ALA A N 1
ATOM 1960 C CA . ALA A 1 260 ? -33.874 13.172 17.045 1.00 25.69 260 ALA A CA 1
ATOM 1961 C C . ALA A 1 260 ? -33.946 12.716 18.511 1.00 25.69 260 ALA A C 1
ATOM 1963 O O . ALA A 1 260 ? -34.355 11.591 18.809 1.00 25.69 260 ALA A O 1
ATOM 1964 N N . THR A 1 261 ? -33.554 13.592 19.433 1.00 27.44 261 THR A N 1
ATOM 1965 C CA . THR A 1 261 ? -33.856 13.456 20.857 1.00 27.44 261 THR A CA 1
ATOM 1966 C C . THR A 1 261 ? -35.328 13.792 21.094 1.00 27.44 261 THR A C 1
ATOM 1968 O O . THR A 1 261 ? -35.843 14.811 20.635 1.00 27.44 261 THR A O 1
ATOM 1971 N N . ALA A 1 262 ? -36.024 12.897 21.798 1.00 26.86 262 ALA A N 1
ATOM 1972 C CA . ALA A 1 262 ? -37.399 13.098 22.228 1.00 26.86 262 ALA A CA 1
ATOM 1973 C C . ALA A 1 262 ? -37.497 14.285 23.203 1.00 26.86 262 ALA A C 1
ATOM 1975 O O . ALA A 1 262 ? -36.682 14.440 24.112 1.00 26.86 262 ALA A O 1
ATOM 1976 N N . ALA A 1 263 ? -38.511 15.115 22.975 1.00 22.86 263 ALA A N 1
ATOM 1977 C CA . ALA A 1 263 ? -38.777 16.368 23.661 1.00 22.86 263 ALA A CA 1
ATOM 1978 C C . ALA A 1 263 ? -39.145 16.211 25.148 1.00 22.86 263 ALA A C 1
ATOM 1980 O O . ALA A 1 263 ? -39.897 15.315 25.527 1.00 22.86 263 ALA A O 1
ATOM 1981 N N . SER A 1 264 ? -38.730 17.193 25.954 1.00 24.86 264 SER A N 1
ATOM 1982 C CA . SER A 1 264 ? -39.506 17.692 27.094 1.00 24.86 264 SER A CA 1
ATOM 1983 C C . SER A 1 264 ? -39.479 19.224 27.073 1.00 24.86 264 SER A C 1
ATOM 1985 O O . SER A 1 264 ? -38.492 19.832 26.664 1.00 24.86 264 SER A O 1
ATOM 1987 N N . ALA A 1 265 ? -40.613 19.825 27.417 1.00 23.86 265 ALA A N 1
ATOM 1988 C CA . ALA A 1 265 ? -41.058 21.145 26.987 1.00 23.86 265 ALA A CA 1
ATOM 1989 C C . ALA A 1 265 ? -40.661 22.333 27.895 1.00 23.86 265 ALA A C 1
ATOM 1991 O O . ALA A 1 265 ? -40.551 22.180 29.109 1.00 23.86 265 ALA A O 1
ATOM 1992 N N . ASN A 1 266 ? -40.684 23.523 27.258 1.00 27.23 266 ASN A N 1
ATOM 1993 C CA . ASN A 1 266 ? -40.973 24.888 27.764 1.00 27.23 266 ASN A CA 1
ATOM 1994 C C . ASN A 1 266 ? -39.870 25.723 28.472 1.00 27.23 266 ASN A C 1
ATOM 1996 O O . ASN A 1 266 ? -39.028 25.161 29.160 1.00 27.23 266 ASN A O 1
ATOM 2000 N N . PRO A 1 267 ? -39.960 27.081 28.459 1.00 30.05 267 PRO A N 1
ATOM 2001 C CA . PRO A 1 267 ? -39.959 28.004 27.309 1.00 30.05 267 PRO A CA 1
ATOM 2002 C C . PRO A 1 267 ? -38.891 29.139 27.436 1.00 30.05 267 PRO A C 1
ATOM 2004 O O . PRO A 1 267 ? -38.194 29.252 28.438 1.00 30.05 267 PRO A O 1
ATOM 2007 N N . ALA A 1 268 ? -38.778 29.971 26.388 1.00 22.27 268 ALA A N 1
ATOM 2008 C CA . ALA A 1 268 ? -37.831 31.089 26.166 1.00 22.27 268 ALA A CA 1
ATOM 2009 C C . ALA A 1 268 ? -37.802 32.205 27.253 1.00 22.27 268 ALA A C 1
ATOM 2011 O O . ALA A 1 268 ? -38.702 32.255 28.092 1.00 22.27 268 ALA A O 1
ATOM 2012 N N . PRO A 1 269 ? -36.805 33.128 27.240 1.00 29.45 269 PRO A N 1
ATOM 2013 C CA . PRO A 1 269 ? -36.857 34.342 26.386 1.00 29.45 269 PRO A CA 1
ATOM 2014 C C . PRO A 1 269 ? -35.499 34.698 25.718 1.00 29.45 269 PRO A C 1
ATOM 2016 O O . PRO A 1 269 ? -34.436 34.468 26.277 1.00 29.45 269 PRO A O 1
ATOM 2019 N N . ALA A 1 270 ? -35.467 35.060 24.430 1.00 24.25 270 ALA A N 1
ATOM 2020 C CA . ALA A 1 270 ? -35.567 36.419 23.862 1.00 24.25 270 ALA A CA 1
ATOM 2021 C C . ALA A 1 270 ? -34.395 37.372 24.194 1.00 24.25 270 ALA A C 1
ATOM 2023 O O . ALA A 1 270 ? -34.284 37.840 25.321 1.00 24.25 270 ALA A O 1
ATOM 2024 N N . ASN A 1 271 ? -33.575 37.686 23.177 1.00 26.14 271 ASN A N 1
ATOM 2025 C CA . ASN A 1 271 ? -33.065 39.030 22.829 1.00 26.14 271 ASN A CA 1
ATOM 2026 C C . ASN A 1 271 ? -32.106 38.916 21.623 1.00 26.14 271 ASN A C 1
ATOM 2028 O O . ASN A 1 271 ? -31.114 38.203 21.687 1.00 26.14 271 ASN A O 1
ATOM 2032 N N . THR A 1 272 ? -32.523 39.321 20.419 1.00 23.53 272 THR A N 1
ATOM 2033 C CA . THR A 1 272 ? -32.494 40.670 19.800 1.00 23.53 272 THR A CA 1
ATOM 2034 C C . THR A 1 272 ? -31.177 41.019 19.109 1.00 23.53 272 THR A C 1
ATOM 2036 O O . THR A 1 272 ? -30.170 41.213 19.776 1.00 23.53 272 THR A O 1
ATOM 2039 N N . ALA A 1 273 ? -31.334 41.275 17.800 1.00 24.42 273 ALA A N 1
ATOM 2040 C CA . ALA A 1 273 ? -30.665 42.299 16.987 1.00 24.42 273 ALA A CA 1
ATOM 2041 C C . ALA A 1 273 ? -29.169 42.070 16.672 1.00 24.42 273 ALA A C 1
ATOM 2043 O O . ALA A 1 273 ? -28.420 41.539 17.470 1.00 24.42 273 ALA A O 1
ATOM 2044 N N . SER A 1 274 ? -28.622 42.462 15.527 1.00 24.67 274 SER A N 1
ATOM 2045 C CA . SER A 1 274 ? -29.139 43.181 14.368 1.00 24.67 274 SER A CA 1
ATOM 2046 C C . SER A 1 274 ? -28.133 42.970 13.238 1.00 24.67 274 SER A C 1
ATOM 2048 O O . SER A 1 274 ? -26.931 43.113 13.440 1.00 24.67 274 SER A O 1
ATOM 2050 N N . ALA A 1 275 ? -28.646 42.638 12.060 1.00 23.70 275 ALA A N 1
ATOM 2051 C CA . ALA A 1 275 ? -28.390 43.342 10.812 1.00 23.70 275 ALA A CA 1
ATOM 2052 C C . ALA A 1 275 ? -27.212 44.340 10.778 1.00 23.70 275 ALA A C 1
ATOM 2054 O O . ALA A 1 275 ? -27.241 45.366 11.457 1.00 23.70 275 ALA A O 1
ATOM 2055 N N . ASN A 1 276 ? -26.312 44.160 9.809 1.00 25.34 276 ASN A N 1
ATOM 2056 C CA . ASN A 1 276 ? -26.079 45.258 8.880 1.00 25.34 276 ASN A CA 1
ATOM 2057 C C . ASN A 1 276 ? -25.772 44.739 7.473 1.00 25.34 276 ASN A C 1
ATOM 2059 O O . ASN A 1 276 ? -24.885 43.912 7.271 1.00 25.34 276 ASN A O 1
ATOM 2063 N N . ALA A 1 277 ? -26.548 45.242 6.520 1.00 24.91 277 ALA A N 1
ATOM 2064 C CA . ALA A 1 277 ? -26.338 45.106 5.093 1.00 24.91 277 ALA A CA 1
ATOM 2065 C C . ALA A 1 277 ? -25.603 46.352 4.575 1.00 24.91 277 ALA A C 1
ATOM 2067 O O . ALA A 1 277 ? -25.810 47.457 5.069 1.00 24.91 277 ALA A O 1
ATOM 2068 N N . GLY A 1 278 ? -24.798 46.166 3.535 1.00 23.95 278 GLY A N 1
ATOM 2069 C CA . GLY A 1 278 ? -24.229 47.215 2.687 1.00 23.95 278 GLY A CA 1
ATOM 2070 C C . GLY A 1 278 ? -23.556 46.521 1.504 1.00 23.95 278 GLY A C 1
ATOM 2071 O O . GLY A 1 278 ? -22.486 45.954 1.670 1.00 23.95 278 GLY A O 1
ATOM 2072 N N . SER A 1 279 ? -24.293 46.239 0.424 1.00 24.28 279 SER A N 1
ATOM 2073 C CA . SER A 1 279 ? -24.443 47.098 -0.768 1.00 24.28 279 SER A CA 1
ATOM 2074 C C . SER A 1 279 ? -23.079 47.364 -1.427 1.00 24.28 279 SER A C 1
ATOM 2076 O O . SER A 1 279 ? -22.275 48.122 -0.901 1.00 24.28 279 SER A O 1
ATOM 2078 N N . ALA A 1 280 ? -22.682 46.539 -2.398 1.00 25.39 280 ALA A N 1
ATOM 2079 C CA . ALA A 1 280 ? -22.963 46.678 -3.835 1.00 25.39 280 ALA A CA 1
A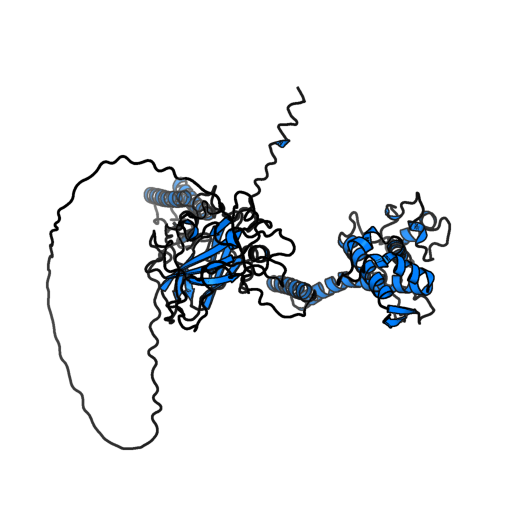TOM 2080 C C . ALA A 1 280 ? -22.118 47.765 -4.520 1.00 25.39 280 ALA A C 1
ATOM 2082 O O . ALA A 1 280 ? -22.240 48.944 -4.203 1.00 25.39 280 ALA A O 1
ATOM 2083 N N . ASN A 1 281 ? -21.346 47.366 -5.537 1.00 25.42 281 ASN A N 1
ATOM 2084 C CA . ASN A 1 281 ? -21.387 48.071 -6.813 1.00 25.42 281 ASN A CA 1
ATOM 2085 C C . ASN A 1 281 ? -20.951 47.186 -7.989 1.00 25.42 281 ASN A C 1
ATOM 2087 O O . ASN A 1 281 ? -20.052 46.355 -7.883 1.00 25.42 281 ASN A O 1
ATOM 2091 N N . SER A 1 282 ? -21.668 47.399 -9.084 1.00 25.11 282 SER A N 1
ATOM 2092 C CA . SER A 1 282 ? -21.765 46.620 -10.316 1.00 25.11 282 SER A CA 1
ATOM 2093 C C . SER A 1 282 ? -20.884 47.170 -11.445 1.00 25.11 282 SER A C 1
ATOM 2095 O O . SER A 1 282 ? -20.561 48.354 -11.432 1.00 25.11 282 SER A O 1
ATOM 2097 N N . ALA A 1 283 ? -20.620 46.337 -12.461 1.00 25.22 283 ALA A N 1
ATOM 2098 C CA . ALA A 1 283 ? -20.742 46.615 -13.913 1.00 25.22 283 ALA A CA 1
ATOM 2099 C C . ALA A 1 283 ? -20.223 45.369 -14.677 1.00 25.22 283 ALA A C 1
ATOM 2101 O O . ALA A 1 283 ? -19.074 44.990 -14.482 1.00 25.22 283 ALA A O 1
ATOM 2102 N N . SER A 1 284 ? -21.071 44.537 -15.305 1.00 25.30 284 SER A N 1
ATOM 2103 C CA . SER A 1 284 ? -21.685 44.650 -16.657 1.00 25.30 284 SER A CA 1
ATOM 2104 C C . SER A 1 284 ? -20.667 44.653 -17.807 1.00 25.30 284 SER A C 1
ATOM 2106 O O . SER A 1 284 ? -19.672 45.352 -17.704 1.00 25.30 284 SER A O 1
ATOM 2108 N N . ALA A 1 285 ? -20.861 44.041 -18.979 1.00 25.53 285 ALA A N 1
ATOM 2109 C CA . ALA A 1 285 ? -21.758 43.030 -19.565 1.00 25.53 285 ALA A CA 1
ATOM 2110 C C . ALA A 1 285 ? -21.351 42.918 -21.066 1.00 25.53 285 ALA A C 1
ATOM 2112 O O . ALA A 1 285 ? -20.607 43.771 -21.546 1.00 25.53 285 ALA A O 1
ATOM 2113 N N . ASP A 1 286 ? -21.928 41.937 -21.778 1.00 24.70 286 ASP A N 1
ATOM 2114 C CA . ASP A 1 286 ? -22.099 41.836 -23.249 1.00 24.70 286 ASP A CA 1
ATOM 2115 C C . ASP A 1 286 ? -20.931 41.261 -24.085 1.00 24.70 286 ASP A C 1
ATOM 2117 O O . ASP A 1 286 ? -19.777 41.584 -23.854 1.00 24.70 286 ASP A O 1
ATOM 2121 N N . THR A 1 287 ? -21.104 40.424 -25.123 1.00 25.03 287 THR A N 1
ATOM 2122 C CA . THR A 1 287 ? -22.252 39.794 -25.825 1.00 25.03 287 THR A CA 1
ATOM 2123 C C . THR A 1 287 ? -21.712 38.663 -26.744 1.00 25.03 287 THR A C 1
ATOM 2125 O O . THR A 1 287 ? -20.537 38.655 -27.098 1.00 25.03 287 THR A O 1
ATOM 2128 N N . ALA A 1 288 ? -22.567 37.705 -27.134 1.00 25.88 288 ALA A N 1
ATOM 2129 C CA . ALA A 1 288 ? -22.333 36.651 -28.153 1.00 25.88 288 ALA A CA 1
ATOM 2130 C C . ALA A 1 288 ? -22.725 37.145 -29.581 1.00 25.88 288 ALA A C 1
ATOM 2132 O O . ALA A 1 288 ? -23.048 38.329 -29.688 1.00 25.88 288 ALA A O 1
ATOM 2133 N N . PRO A 1 289 ? -22.896 36.318 -30.654 1.00 47.91 289 PRO A N 1
ATOM 2134 C CA . PRO A 1 289 ? -22.444 34.948 -31.012 1.00 47.91 289 PRO A CA 1
ATOM 2135 C C . PRO A 1 289 ? -21.863 34.868 -32.469 1.00 47.91 289 PRO A C 1
ATOM 2137 O O . PRO A 1 289 ? -21.682 35.906 -33.093 1.00 47.91 289 PRO A O 1
ATOM 2140 N N . VAL A 1 290 ? -21.611 33.656 -33.026 1.00 25.03 290 VAL A N 1
ATOM 2141 C CA . VAL A 1 290 ? -21.951 33.178 -34.413 1.00 25.03 290 VAL A CA 1
ATOM 2142 C C . VAL A 1 290 ? -21.049 31.997 -34.887 1.00 25.03 290 VAL A C 1
ATOM 2144 O O . VAL A 1 290 ? -19.828 32.058 -34.811 1.00 25.03 290 VAL A O 1
ATOM 2147 N N . ASN A 1 291 ? -21.691 30.926 -35.387 1.00 28.53 291 ASN A N 1
ATOM 2148 C CA . ASN A 1 291 ? -21.172 29.750 -36.143 1.00 28.53 291 ASN A CA 1
ATOM 2149 C C . ASN A 1 291 ? -21.120 30.081 -37.668 1.00 28.53 291 ASN A C 1
ATOM 2151 O O . ASN A 1 291 ? -21.829 31.021 -38.028 1.00 28.53 291 ASN A O 1
ATOM 2155 N N . PRO A 1 292 ? -20.465 29.342 -38.612 1.00 39.22 292 PRO A N 1
ATOM 2156 C CA . PRO A 1 292 ? -20.593 27.881 -38.795 1.00 39.22 292 PRO A CA 1
ATOM 2157 C C . PRO A 1 292 ? -19.373 27.137 -39.429 1.00 39.22 292 PRO A C 1
ATOM 2159 O O . PRO A 1 292 ? -18.312 27.703 -39.669 1.00 39.22 292 PRO A O 1
ATOM 2162 N N . ALA A 1 293 ? -19.572 25.835 -39.689 1.00 26.28 293 ALA A N 1
ATOM 2163 C CA . ALA A 1 293 ? -18.687 24.852 -40.340 1.00 26.28 293 ALA A CA 1
ATOM 2164 C C . ALA A 1 293 ? -18.256 25.180 -41.793 1.00 26.28 293 ALA A C 1
ATOM 2166 O O . ALA A 1 293 ? -18.808 26.089 -42.416 1.00 26.28 293 ALA A O 1
ATOM 2167 N N . PRO A 1 294 ? -17.351 24.364 -42.379 1.00 32.03 294 PRO A N 1
ATOM 2168 C CA . PRO A 1 294 ? -17.782 23.552 -43.529 1.00 32.03 294 PRO A CA 1
ATOM 2169 C C . PRO A 1 294 ? -17.210 22.115 -43.587 1.00 32.03 294 PRO A C 1
ATOM 2171 O O . PRO A 1 294 ? -16.394 21.698 -42.768 1.00 32.03 294 PRO A O 1
ATOM 2174 N N . ALA A 1 295 ? -17.724 21.376 -44.575 1.00 25.77 295 ALA A N 1
ATOM 2175 C CA . ALA A 1 295 ? -17.623 19.943 -44.830 1.00 25.77 295 ALA A CA 1
ATOM 2176 C C . ALA A 1 295 ? -16.567 19.537 -45.887 1.00 25.77 295 ALA A C 1
ATOM 2178 O O . ALA A 1 295 ? -16.059 20.373 -46.628 1.00 25.77 295 ALA A O 1
ATOM 2179 N N . ASP A 1 296 ? -16.374 18.213 -45.961 1.00 24.95 296 ASP A N 1
ATOM 2180 C CA . ASP A 1 296 ? -16.056 17.345 -47.108 1.00 24.95 296 ASP A CA 1
ATOM 2181 C C . ASP A 1 296 ? -14.762 17.500 -47.926 1.00 24.95 296 ASP A C 1
ATOM 2183 O O . ASP A 1 296 ? -14.489 18.498 -48.585 1.00 24.95 296 ASP A O 1
ATOM 2187 N N . THR A 1 297 ? -14.058 16.370 -48.065 1.00 26.56 297 THR A N 1
ATOM 2188 C CA . THR A 1 297 ? -13.740 15.807 -49.390 1.00 26.56 297 THR A CA 1
ATOM 2189 C C . THR A 1 297 ? -13.429 14.313 -49.287 1.00 26.56 297 THR A C 1
ATOM 2191 O O . THR A 1 297 ? -12.493 13.882 -48.618 1.00 26.56 297 THR A O 1
ATOM 2194 N N . ALA A 1 298 ? -14.245 13.522 -49.981 1.00 25.58 298 ALA A N 1
ATOM 2195 C CA . ALA A 1 298 ? -13.990 12.131 -50.319 1.00 25.58 298 ALA A CA 1
ATOM 2196 C C . ALA A 1 298 ? -13.115 12.048 -51.580 1.00 25.58 298 ALA A C 1
ATOM 2198 O O . ALA A 1 298 ? -13.266 12.862 -52.490 1.00 25.58 298 ALA A O 1
ATOM 2199 N N . LEU A 1 299 ? -12.285 11.007 -51.681 1.00 25.52 299 LEU A N 1
ATOM 2200 C CA . LEU A 1 299 ? -11.819 10.484 -52.963 1.00 25.52 299 LEU A CA 1
ATOM 2201 C C . LEU A 1 299 ? -12.044 8.973 -53.016 1.00 25.52 299 LEU A C 1
ATOM 2203 O O . LEU A 1 299 ? -11.619 8.206 -52.156 1.00 25.52 299 LEU A O 1
ATOM 2207 N N . VAL A 1 300 ? -12.785 8.617 -54.055 1.00 24.73 300 VAL A N 1
ATOM 2208 C CA . VAL A 1 300 ? -13.187 7.298 -54.526 1.00 24.73 300 VAL A CA 1
ATOM 2209 C C . VAL A 1 300 ? -11.990 6.594 -55.169 1.00 24.73 300 VAL A C 1
ATOM 2211 O O . VAL A 1 300 ? -11.218 7.233 -55.876 1.00 24.73 300 VAL A O 1
ATOM 2214 N N . ASN A 1 301 ? -11.896 5.271 -55.018 1.00 25.53 301 ASN A N 1
ATOM 2215 C CA . ASN A 1 301 ? -11.520 4.414 -56.142 1.00 25.53 301 ASN A CA 1
ATOM 2216 C C . ASN A 1 301 ? -12.189 3.039 -56.033 1.00 25.53 301 ASN A C 1
ATOM 2218 O O . ASN A 1 301 ? -12.161 2.371 -55.002 1.00 25.53 301 ASN A O 1
ATOM 2222 N N . THR A 1 302 ? -12.838 2.691 -57.135 1.00 25.67 302 THR A N 1
ATOM 2223 C CA . THR A 1 302 ? -13.661 1.520 -57.440 1.00 25.67 302 THR A CA 1
ATOM 2224 C C . THR A 1 302 ? -12.850 0.390 -58.072 1.00 25.67 302 THR A C 1
ATOM 2226 O O . THR A 1 302 ? -11.991 0.672 -58.902 1.00 25.67 302 THR A O 1
ATOM 2229 N N . ALA A 1 303 ? -13.220 -0.857 -57.766 1.00 25.61 303 ALA A N 1
ATOM 2230 C CA . ALA A 1 303 ? -13.393 -2.007 -58.681 1.00 25.61 303 ALA A CA 1
ATOM 2231 C C . ALA A 1 303 ? -13.866 -3.199 -57.806 1.00 25.61 303 ALA A C 1
ATOM 2233 O O . ALA A 1 303 ? -13.196 -3.502 -56.822 1.00 25.61 303 ALA A O 1
ATOM 2234 N N . SER A 1 304 ? -15.094 -3.738 -57.918 1.00 26.23 304 SER A N 1
ATOM 2235 C CA . SER A 1 304 ? -15.656 -4.586 -59.004 1.00 26.23 304 SER A CA 1
ATOM 2236 C C . SER A 1 304 ? -14.792 -5.823 -59.244 1.00 26.23 304 SER A C 1
ATOM 2238 O O . SER A 1 304 ? -13.588 -5.680 -59.405 1.00 26.23 304 SER A O 1
ATOM 2240 N N . ASP A 1 305 ? -15.245 -7.067 -59.312 1.00 26.39 305 ASP A N 1
ATOM 2241 C CA . ASP A 1 305 ? -16.509 -7.816 -59.205 1.00 26.39 305 ASP A CA 1
ATOM 2242 C C . ASP A 1 305 ? -16.031 -9.221 -58.694 1.00 26.39 305 ASP A C 1
ATOM 2244 O O . ASP A 1 305 ? -14.830 -9.455 -58.577 1.00 26.39 305 ASP A O 1
ATOM 2248 N N . ASP A 1 306 ? -16.801 -10.235 -58.314 1.00 25.70 306 ASP A N 1
ATOM 2249 C CA . ASP A 1 306 ? -17.910 -10.829 -59.038 1.00 25.70 306 ASP A CA 1
ATOM 2250 C C . ASP A 1 306 ? -18.466 -12.033 -58.242 1.00 25.70 306 ASP A C 1
ATOM 2252 O O . ASP A 1 306 ? -17.742 -12.651 -57.461 1.00 25.70 306 ASP A O 1
ATOM 2256 N N . THR A 1 307 ? -19.756 -12.297 -58.479 1.00 27.08 307 THR A N 1
ATOM 2257 C CA . THR A 1 307 ? -20.541 -13.556 -58.438 1.00 27.08 307 THR A CA 1
ATOM 2258 C C . THR A 1 307 ? -20.182 -14.701 -57.462 1.00 27.08 307 THR A C 1
ATOM 2260 O O . THR A 1 307 ? -19.049 -15.104 -57.271 1.00 27.08 307 THR A O 1
ATOM 2263 N N . GLY A 1 308 ? -21.121 -15.420 -56.844 1.00 26.03 308 GLY A N 1
ATOM 2264 C CA . GLY A 1 308 ? -22.559 -15.520 -57.037 1.00 26.03 308 GLY A CA 1
ATOM 2265 C C . GLY A 1 308 ? -23.052 -16.923 -56.640 1.00 26.03 308 GLY A C 1
ATOM 2266 O O . GLY A 1 308 ? -22.306 -17.897 -56.652 1.00 26.03 308 GLY A O 1
ATOM 2267 N N . SER A 1 309 ? -24.359 -16.989 -56.390 1.00 26.81 309 SER A N 1
ATOM 2268 C CA . SER A 1 309 ? -25.243 -18.160 -56.459 1.00 26.81 309 SER A CA 1
ATOM 2269 C C . SER A 1 309 ? -25.504 -19.049 -55.237 1.00 26.81 309 SER A C 1
ATOM 2271 O O . SER A 1 309 ? -24.653 -19.428 -54.441 1.00 26.81 309 SER A O 1
ATOM 2273 N N . GLU A 1 310 ? -26.790 -19.372 -55.153 1.00 25.55 310 GLU A N 1
ATOM 2274 C CA . GLU A 1 310 ? -27.599 -19.792 -54.020 1.00 25.55 310 GLU A CA 1
ATOM 2275 C C . GLU A 1 310 ? -28.320 -21.116 -54.372 1.00 25.55 310 GLU A C 1
ATOM 2277 O O . GLU A 1 310 ? -28.630 -21.352 -55.540 1.00 25.55 310 GLU A O 1
ATOM 2282 N N . LYS A 1 311 ? -28.722 -21.874 -53.330 1.00 24.33 311 LYS A N 1
ATOM 2283 C CA . LYS A 1 311 ? -29.822 -22.883 -53.263 1.00 24.33 311 LYS A CA 1
ATOM 2284 C C . LYS A 1 311 ? -29.635 -24.279 -53.912 1.00 24.33 311 LYS A C 1
ATOM 2286 O O . LYS A 1 311 ? -28.801 -24.428 -54.793 1.00 24.33 311 LYS A O 1
ATOM 2291 N N . PRO A 1 312 ? -30.481 -25.300 -53.582 1.00 33.53 312 PRO A N 1
ATOM 2292 C CA . PRO A 1 312 ? -31.517 -25.416 -52.531 1.00 33.53 312 PRO A CA 1
ATOM 2293 C C . PRO A 1 312 ? -31.496 -26.744 -51.713 1.00 33.53 312 PRO A C 1
ATOM 2295 O O . PRO A 1 312 ? -30.751 -27.679 -51.982 1.00 33.53 312 PRO A O 1
ATOM 2298 N N . ALA A 1 313 ? -32.372 -26.819 -50.703 1.00 31.39 313 ALA A N 1
ATOM 2299 C CA . ALA A 1 313 ? -32.654 -27.987 -49.855 1.00 31.39 313 ALA A CA 1
ATOM 2300 C C . ALA A 1 313 ? -33.508 -29.083 -50.538 1.00 31.39 313 ALA A C 1
ATOM 2302 O O . ALA A 1 313 ? -34.215 -28.794 -51.505 1.00 31.39 313 ALA A O 1
ATOM 2303 N N . PRO A 1 314 ? -33.587 -30.283 -49.924 1.00 27.62 314 PRO A N 1
ATOM 2304 C CA . PRO A 1 314 ? -34.858 -31.006 -49.862 1.00 27.62 314 PRO A CA 1
ATOM 2305 C C . PRO A 1 314 ? -35.210 -31.552 -48.457 1.00 27.62 314 PRO A C 1
ATOM 2307 O O . PRO A 1 314 ? -34.360 -31.881 -47.633 1.00 27.62 314 PRO A O 1
ATOM 2310 N N . VAL A 1 315 ? -36.515 -31.664 -48.219 1.00 25.92 315 VAL A N 1
ATOM 2311 C CA . VAL A 1 315 ? -37.262 -32.279 -47.095 1.00 25.92 315 VAL A CA 1
ATOM 2312 C C . VAL A 1 315 ? -38.433 -33.048 -47.765 1.00 25.92 315 VAL A C 1
ATOM 2314 O O . VAL A 1 315 ? -38.754 -32.657 -48.891 1.00 25.92 315 VAL A O 1
ATOM 2317 N N . PRO A 1 316 ? -39.163 -34.034 -47.178 1.00 40.97 316 PRO A N 1
ATOM 2318 C CA . PRO A 1 316 ? -39.038 -34.783 -45.908 1.00 40.97 316 PRO A CA 1
ATOM 2319 C C . PRO A 1 316 ? -39.088 -36.328 -46.067 1.00 40.97 316 PRO A C 1
ATOM 2321 O O . PRO A 1 316 ? -39.518 -36.857 -47.086 1.00 40.97 316 PRO A O 1
ATOM 2324 N N . ALA A 1 317 ? -38.834 -37.066 -44.978 1.00 28.41 317 ALA A N 1
ATOM 2325 C CA . ALA A 1 317 ? -39.508 -38.348 -44.738 1.00 28.41 317 ALA A CA 1
ATOM 2326 C C . ALA A 1 317 ? -39.889 -38.488 -43.252 1.00 28.41 317 ALA A C 1
ATOM 2328 O O . ALA A 1 317 ? -39.042 -38.441 -42.361 1.00 28.41 317 ALA A O 1
ATOM 2329 N N . ASN A 1 318 ? -41.193 -38.620 -43.006 1.00 28.02 318 ASN A N 1
ATOM 2330 C CA . ASN A 1 318 ? -41.824 -38.810 -41.701 1.00 28.02 318 ASN A CA 1
ATOM 2331 C C . ASN A 1 318 ? -41.652 -40.249 -41.200 1.00 28.02 318 ASN A C 1
ATOM 2333 O O . ASN A 1 318 ? -42.091 -41.171 -41.880 1.00 28.02 318 ASN A O 1
ATOM 2337 N N . VAL A 1 319 ? -41.182 -40.433 -39.960 1.00 29.16 319 VAL A N 1
ATOM 2338 C CA . VAL A 1 319 ? -41.559 -41.584 -39.117 1.00 29.16 319 VAL A CA 1
ATOM 2339 C C . VAL A 1 319 ? -41.708 -41.116 -37.664 1.00 29.16 319 VAL A C 1
ATOM 2341 O O . VAL A 1 319 ? -40.767 -40.628 -37.041 1.00 29.16 319 VAL A O 1
ATOM 2344 N N . CYS A 1 320 ? -42.915 -41.264 -37.116 1.00 23.84 320 CYS A N 1
ATOM 2345 C CA . CYS A 1 320 ? -43.260 -40.966 -35.727 1.00 23.84 320 CYS A CA 1
ATOM 2346 C C . CYS A 1 320 ? -42.644 -41.975 -34.745 1.00 23.84 320 CYS A C 1
ATOM 2348 O O . CYS A 1 320 ? -42.965 -43.158 -34.826 1.00 23.84 320 CYS A O 1
ATOM 2350 N N . LYS A 1 321 ? -41.913 -41.501 -33.722 1.00 26.06 321 LYS A N 1
ATOM 2351 C CA . LYS A 1 321 ? -41.882 -42.122 -32.381 1.00 26.06 321 LYS A CA 1
ATOM 2352 C C . LYS A 1 321 ? -41.803 -41.049 -31.287 1.00 26.06 321 LYS A C 1
ATOM 2354 O O . LYS A 1 321 ? -40.922 -40.198 -31.272 1.00 26.06 321 LYS A O 1
ATOM 2359 N N . SER A 1 322 ? -42.775 -41.106 -30.382 1.00 30.80 322 SER A N 1
ATOM 2360 C CA . SER A 1 322 ? -42.900 -40.303 -29.161 1.00 30.80 322 SER A CA 1
ATOM 2361 C C . SER A 1 322 ? -41.754 -40.581 -28.177 1.00 30.80 322 SER A C 1
ATOM 2363 O O . SER A 1 322 ? -41.438 -41.753 -27.960 1.00 30.80 322 SER A O 1
ATOM 2365 N N . LYS A 1 323 ? -41.176 -39.521 -27.571 1.00 29.14 323 LYS A N 1
ATOM 2366 C CA . LYS A 1 323 ? -40.936 -39.356 -26.111 1.00 29.14 323 LYS A CA 1
ATOM 2367 C C . LYS A 1 323 ? -40.027 -38.146 -25.782 1.00 29.14 323 LYS A C 1
ATOM 2369 O O . LYS A 1 323 ? -38.918 -38.028 -26.285 1.00 29.14 323 LYS A O 1
ATOM 2374 N N . ASN A 1 324 ? -40.524 -37.278 -24.891 1.00 33.03 324 ASN A N 1
ATOM 2375 C CA . ASN A 1 324 ? -39.829 -36.312 -24.016 1.00 33.03 324 ASN A CA 1
ATOM 2376 C C . ASN A 1 324 ? -38.678 -35.445 -24.579 1.00 33.03 324 ASN A C 1
ATOM 2378 O O . ASN A 1 324 ? -37.504 -35.791 -24.466 1.00 33.03 324 ASN A O 1
ATOM 2382 N N . LYS A 1 325 ? -38.985 -34.204 -24.996 1.00 28.33 325 LYS A N 1
ATOM 2383 C CA . LYS A 1 325 ? -37.981 -33.128 -25.115 1.00 28.33 325 LYS A CA 1
ATOM 2384 C C . LYS A 1 325 ? -37.843 -32.363 -23.794 1.00 28.33 325 LYS A C 1
ATOM 2386 O O . LYS A 1 325 ? -38.614 -31.450 -23.512 1.00 28.33 325 LYS A O 1
ATOM 2391 N N . LYS A 1 326 ? -36.785 -32.661 -23.030 1.00 32.72 326 LYS A N 1
ATOM 2392 C CA . LYS A 1 326 ? -36.151 -31.656 -22.161 1.00 32.72 326 LYS A CA 1
ATOM 2393 C C . LYS A 1 326 ? -35.724 -30.489 -23.061 1.00 32.72 326 LYS A C 1
ATOM 2395 O O . LYS A 1 326 ? -34.892 -30.671 -23.949 1.00 32.72 326 LYS A O 1
ATOM 2400 N N . LYS A 1 327 ? -36.289 -29.295 -22.849 1.00 30.25 327 LYS A N 1
ATOM 2401 C CA . LYS A 1 327 ? -35.773 -28.038 -23.413 1.00 30.25 327 LYS A CA 1
ATOM 2402 C C . LYS A 1 327 ? -34.358 -27.841 -22.863 1.00 30.25 327 LYS A C 1
ATOM 2404 O O . LYS A 1 327 ? -34.180 -27.326 -21.765 1.00 30.25 327 LYS A O 1
ATOM 2409 N N . ARG A 1 328 ? -33.341 -28.275 -23.608 1.00 36.88 328 ARG A N 1
ATOM 2410 C CA . ARG A 1 328 ? -31.963 -27.841 -23.376 1.00 36.88 328 ARG A CA 1
ATOM 2411 C C . ARG A 1 328 ? -31.866 -26.426 -23.932 1.00 36.88 328 ARG A C 1
ATOM 2413 O O . ARG A 1 328 ? -31.558 -26.232 -25.103 1.00 36.88 328 ARG A O 1
ATOM 2420 N N . THR A 1 329 ? -32.216 -25.443 -23.111 1.00 36.72 329 THR A N 1
ATOM 2421 C CA . THR A 1 329 ? -31.862 -24.050 -23.363 1.00 36.72 329 THR A CA 1
ATOM 2422 C C . THR A 1 329 ? -30.341 -23.970 -23.342 1.00 36.72 329 THR A C 1
ATOM 2424 O O . THR A 1 329 ? -29.703 -23.988 -22.293 1.00 36.72 329 THR A O 1
ATOM 2427 N N . THR A 1 330 ? -29.722 -23.925 -24.516 1.00 40.31 330 THR A N 1
ATOM 2428 C CA . THR A 1 330 ? -28.354 -23.429 -24.644 1.00 40.31 330 THR A CA 1
ATOM 2429 C C . THR A 1 330 ? -28.375 -21.965 -24.214 1.00 40.31 330 THR A C 1
ATOM 2431 O O . THR A 1 330 ? -28.693 -21.088 -25.015 1.00 40.31 330 THR A O 1
ATOM 2434 N N . LYS A 1 331 ? -28.091 -21.696 -22.929 1.00 46.62 331 LYS A N 1
ATOM 2435 C CA . LYS A 1 331 ? -27.683 -20.365 -22.461 1.00 46.62 331 LYS A CA 1
ATOM 2436 C C . LYS A 1 331 ? -26.514 -19.954 -23.356 1.00 46.62 331 LYS A C 1
ATOM 2438 O O . LYS A 1 331 ? -25.430 -20.521 -23.244 1.00 46.62 331 LYS A O 1
ATOM 2443 N N . LYS A 1 332 ? -26.749 -19.020 -24.279 1.00 49.72 332 LYS A N 1
ATOM 2444 C CA . LYS A 1 332 ? -25.687 -18.358 -25.041 1.00 49.72 332 LYS A CA 1
ATOM 2445 C C . LYS A 1 332 ? -24.778 -17.722 -23.981 1.00 49.72 332 LYS A C 1
ATOM 2447 O O . LYS A 1 332 ? -25.220 -16.806 -23.291 1.00 49.72 332 LYS A O 1
ATOM 2452 N N . LYS A 1 333 ? -23.577 -18.271 -23.748 1.00 55.50 333 LYS A N 1
ATOM 2453 C CA . LYS A 1 333 ? -22.594 -17.640 -22.852 1.00 55.50 333 LYS A CA 1
ATOM 2454 C C . LYS A 1 333 ? -22.354 -16.238 -23.408 1.00 55.50 333 LYS A C 1
ATOM 2456 O O . LYS A 1 333 ? -21.992 -16.106 -24.576 1.00 55.50 333 LYS A O 1
ATOM 2461 N N . ARG A 1 334 ? -22.645 -15.205 -22.616 1.00 63.84 334 ARG A N 1
ATOM 2462 C CA . ARG A 1 334 ? -22.361 -13.822 -23.005 1.00 63.84 334 ARG A CA 1
ATOM 2463 C C . ARG A 1 334 ? -20.847 -13.706 -23.184 1.00 63.84 334 ARG A C 1
ATOM 2465 O O . ARG A 1 334 ? -20.105 -14.207 -22.341 1.00 63.84 334 ARG A O 1
ATOM 2472 N N . ALA A 1 335 ? -20.411 -13.124 -24.298 1.00 68.94 335 ALA A N 1
ATOM 2473 C CA . ALA A 1 335 ? -18.992 -12.914 -24.549 1.00 68.94 335 ALA A CA 1
ATOM 2474 C C . ALA A 1 335 ? -18.426 -11.990 -23.462 1.00 68.94 335 ALA A C 1
ATOM 2476 O O . ALA A 1 335 ? -19.023 -10.957 -23.157 1.00 68.94 335 ALA A O 1
ATOM 2477 N N . MET A 1 336 ? -17.322 -12.408 -22.846 1.00 81.00 336 MET A N 1
ATOM 2478 C CA . MET A 1 336 ? -16.601 -11.620 -21.851 1.00 81.00 336 MET A CA 1
ATOM 2479 C C . MET A 1 336 ? -15.896 -10.468 -22.570 1.00 81.00 336 MET A C 1
ATOM 2481 O O . MET A 1 336 ? -15.328 -10.679 -23.641 1.00 81.00 336 MET A O 1
ATOM 2485 N N . LEU A 1 337 ? -15.963 -9.259 -22.010 1.00 88.69 337 LEU A N 1
ATOM 2486 C CA . LEU A 1 337 ? -15.230 -8.122 -22.564 1.00 88.69 337 LEU A CA 1
ATOM 2487 C C . LEU A 1 337 ? -13.724 -8.408 -22.516 1.00 88.69 337 LEU A C 1
ATOM 2489 O O . LEU A 1 337 ? -13.233 -9.033 -21.574 1.00 88.69 337 LEU A O 1
ATOM 2493 N N . VAL A 1 338 ? -13.005 -7.929 -23.528 1.00 91.62 338 VAL A N 1
ATOM 2494 C CA . VAL A 1 338 ? -11.548 -8.043 -23.637 1.00 91.62 338 VAL A CA 1
ATOM 2495 C C . VAL A 1 338 ? -10.940 -6.668 -23.401 1.00 91.62 338 VAL A C 1
ATOM 2497 O O . VAL A 1 338 ? -11.472 -5.663 -23.872 1.00 91.62 338 VAL A O 1
ATOM 2500 N N . GLN A 1 339 ? -9.839 -6.628 -22.657 1.00 95.94 339 GLN A N 1
ATOM 2501 C CA . GLN A 1 339 ? -9.082 -5.405 -22.446 1.00 95.94 339 GLN A CA 1
ATOM 2502 C C . GLN A 1 339 ? -8.433 -4.974 -23.763 1.00 95.94 339 GLN A C 1
ATOM 2504 O O . GLN A 1 339 ? -7.738 -5.756 -24.403 1.00 95.94 339 GLN A O 1
ATOM 2509 N N . THR A 1 340 ? -8.645 -3.722 -24.148 1.00 95.00 340 THR A N 1
ATOM 2510 C CA . THR A 1 340 ? -8.109 -3.127 -25.383 1.00 95.00 340 THR A CA 1
ATOM 2511 C C . THR A 1 340 ? -7.210 -1.922 -25.126 1.00 95.00 340 THR A C 1
ATOM 2513 O O . THR A 1 340 ? -6.470 -1.516 -26.015 1.00 95.00 340 THR A 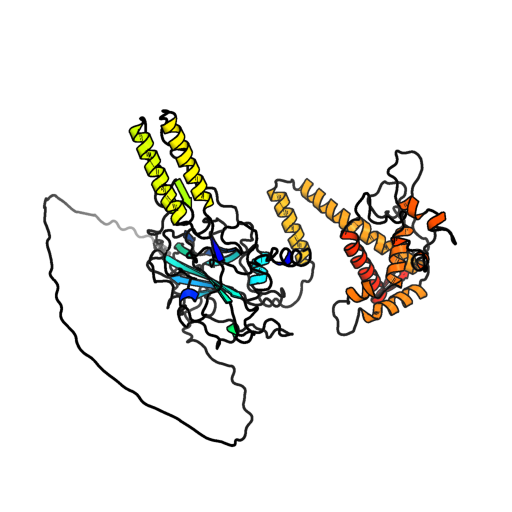O 1
ATOM 2516 N N . LYS A 1 341 ? -7.259 -1.348 -23.921 1.00 95.81 341 LYS A N 1
ATOM 2517 C CA . LYS A 1 341 ? -6.504 -0.165 -23.503 1.00 95.81 341 LYS A CA 1
ATOM 2518 C C . LYS A 1 341 ? -5.650 -0.475 -22.280 1.00 95.81 341 LYS A C 1
ATOM 2520 O O . LYS A 1 341 ? -5.985 -1.334 -21.460 1.00 95.81 341 LYS A O 1
ATOM 2525 N N . GLY A 1 342 ? -4.535 0.238 -22.180 1.00 94.69 342 GLY A N 1
ATOM 2526 C CA . GLY A 1 342 ? -3.563 0.124 -21.096 1.00 94.69 342 GLY A CA 1
ATOM 2527 C C . GLY A 1 342 ? -2.864 -1.229 -20.967 1.00 94.69 342 GLY A C 1
ATOM 2528 O O . GLY A 1 342 ? -2.438 -1.613 -19.876 1.00 94.69 342 GLY A O 1
ATOM 2529 N N . LEU A 1 343 ? -2.755 -1.963 -22.074 1.00 94.81 343 LEU A N 1
ATOM 2530 C CA . LEU A 1 343 ? -1.944 -3.176 -22.152 1.00 94.81 343 LEU A CA 1
ATOM 2531 C C . LEU A 1 343 ? -0.452 -2.832 -22.000 1.00 94.81 343 LEU A C 1
ATOM 2533 O O . LEU A 1 343 ? -0.033 -1.716 -22.311 1.00 94.81 343 LEU A O 1
ATOM 2537 N N . LYS A 1 344 ? 0.361 -3.797 -21.543 1.00 92.31 344 LYS A N 1
ATOM 2538 C CA . LYS A 1 344 ? 1.826 -3.692 -21.670 1.00 92.31 344 LYS A CA 1
ATOM 2539 C C . LYS A 1 344 ? 2.136 -3.533 -23.167 1.00 92.31 344 LYS A C 1
ATOM 2541 O O . LYS A 1 344 ? 1.665 -4.378 -23.930 1.00 92.31 344 LYS A O 1
ATOM 2546 N N . PRO A 1 345 ? 2.876 -2.492 -23.590 1.00 92.25 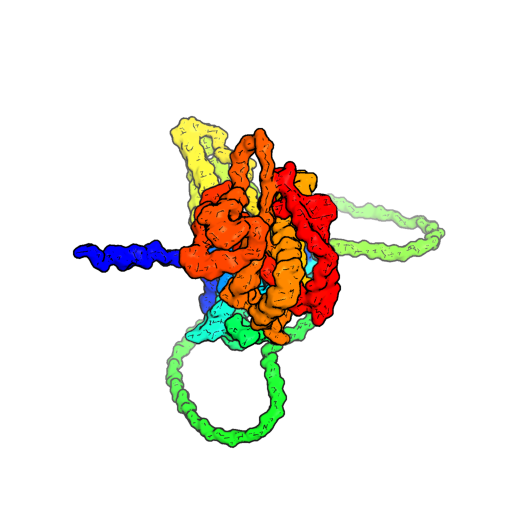345 PRO A N 1
ATOM 2547 C CA . PRO A 1 345 ? 3.284 -2.368 -24.983 1.00 92.25 345 PRO A CA 1
ATOM 2548 C C . PRO A 1 345 ? 4.016 -3.628 -25.455 1.00 92.25 345 PRO A C 1
ATOM 2550 O O . PRO A 1 345 ? 4.804 -4.215 -24.707 1.00 92.25 345 PRO A O 1
ATOM 2553 N N . GLU A 1 346 ? 3.746 -4.058 -26.684 1.00 91.81 346 GLU A N 1
ATOM 2554 C CA . GLU A 1 346 ? 4.468 -5.173 -27.294 1.00 91.81 346 GLU A CA 1
ATOM 2555 C C . GLU A 1 346 ? 5.948 -4.805 -27.481 1.00 91.81 346 GLU A C 1
ATOM 2557 O O . GLU A 1 346 ? 6.273 -3.657 -27.773 1.00 91.81 346 GLU A O 1
ATOM 2562 N N . GLY A 1 347 ? 6.856 -5.761 -27.266 1.00 91.94 347 GLY A N 1
ATOM 2563 C CA . GLY A 1 347 ? 8.303 -5.514 -27.340 1.00 91.94 347 GLY A CA 1
ATOM 2564 C C . GLY A 1 347 ? 8.895 -4.802 -26.119 1.00 91.94 347 GLY A C 1
ATOM 2565 O O . GLY A 1 347 ? 10.062 -4.421 -26.138 1.00 91.94 347 GLY A O 1
ATOM 2566 N N . CYS A 1 348 ? 8.112 -4.631 -25.053 1.00 94.38 348 CYS A N 1
ATOM 2567 C CA . CYS A 1 348 ? 8.585 -4.025 -23.820 1.00 94.38 348 CYS A CA 1
ATOM 2568 C C . CYS A 1 348 ? 9.514 -4.958 -23.031 1.00 94.38 348 CYS A C 1
ATOM 2570 O O . CYS A 1 348 ? 9.048 -5.958 -22.469 1.00 94.38 348 CYS A O 1
ATOM 2572 N N . ILE A 1 349 ? 10.797 -4.596 -22.956 1.00 95.19 349 ILE A N 1
ATOM 2573 C CA . ILE A 1 349 ? 11.857 -5.397 -22.324 1.00 95.19 349 ILE A CA 1
ATOM 2574 C C . ILE A 1 349 ? 12.244 -4.911 -20.927 1.00 95.19 349 ILE A C 1
ATOM 2576 O O . ILE A 1 349 ? 12.990 -5.590 -20.242 1.00 95.19 349 ILE A O 1
ATOM 2580 N N . LEU A 1 350 ? 11.770 -3.747 -20.487 1.00 94.94 350 LEU A N 1
ATOM 2581 C CA . LEU A 1 350 ? 11.961 -3.277 -19.117 1.00 94.94 350 LEU A CA 1
ATOM 2582 C C . LEU A 1 350 ? 10.758 -2.441 -18.699 1.00 94.94 350 LEU A C 1
ATOM 2584 O O . LEU A 1 350 ? 10.491 -1.409 -19.307 1.00 94.94 350 LEU A O 1
ATOM 2588 N N . VAL A 1 351 ? 10.036 -2.868 -17.669 1.00 92.81 351 VAL A N 1
ATOM 2589 C CA . VAL A 1 351 ? 8.937 -2.089 -17.087 1.00 92.81 351 VAL A CA 1
ATOM 2590 C C . VAL A 1 351 ? 9.428 -1.389 -15.829 1.00 92.81 351 VAL A C 1
ATOM 2592 O O . VAL A 1 351 ? 9.964 -2.025 -14.927 1.00 92.81 351 VAL A O 1
ATOM 2595 N N . ARG A 1 352 ? 9.186 -0.085 -15.751 1.00 91.75 352 ARG A N 1
ATOM 2596 C CA . ARG A 1 352 ? 9.269 0.695 -14.516 1.00 91.75 352 ARG A CA 1
ATOM 2597 C C . ARG A 1 352 ? 7.989 1.499 -14.442 1.00 91.75 352 ARG A C 1
ATOM 2599 O O . ARG A 1 352 ? 7.764 2.304 -15.337 1.00 91.75 352 ARG A O 1
ATOM 2606 N N . ASP A 1 353 ? 7.156 1.267 -13.432 1.00 89.12 353 ASP A N 1
ATOM 2607 C CA . ASP A 1 353 ? 5.813 1.847 -13.347 1.00 89.12 353 ASP A CA 1
ATOM 2608 C C . ASP A 1 353 ? 5.025 1.729 -14.673 1.00 89.12 353 ASP A C 1
ATOM 2610 O O . ASP A 1 353 ? 4.664 0.644 -15.127 1.00 89.12 353 ASP A O 1
ATOM 2614 N N . ASN A 1 354 ? 4.749 2.844 -15.334 1.00 86.38 354 ASN A N 1
ATOM 2615 C CA . ASN A 1 354 ? 4.036 2.896 -16.600 1.00 86.38 354 ASN A CA 1
ATOM 2616 C C . ASN A 1 354 ? 4.965 3.178 -17.786 1.00 86.38 354 ASN A C 1
ATOM 2618 O O . ASN A 1 354 ? 4.495 3.179 -18.925 1.00 86.38 354 ASN A O 1
ATOM 2622 N N . TRP A 1 355 ? 6.260 3.388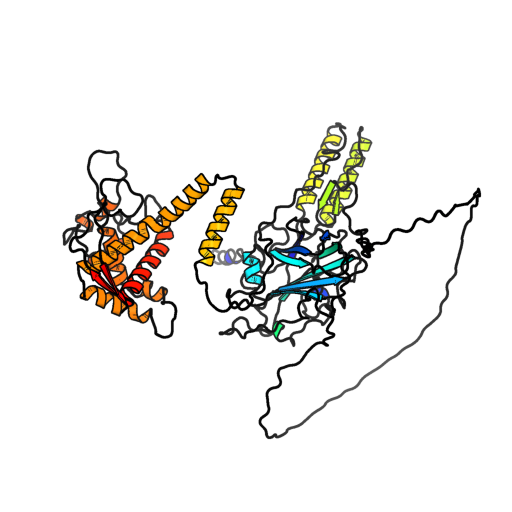 -17.539 1.00 93.38 355 TRP A N 1
ATOM 2623 C CA . TRP A 1 355 ? 7.280 3.470 -18.577 1.00 93.38 355 TRP A CA 1
ATOM 2624 C C . TRP A 1 355 ? 7.744 2.091 -19.024 1.00 93.38 355 TRP A C 1
ATOM 2626 O O . TRP A 1 355 ? 7.709 1.098 -18.290 1.00 93.38 355 TRP A O 1
ATOM 2636 N N . CYS A 1 356 ? 8.181 2.058 -20.274 1.00 94.69 356 CYS A N 1
ATOM 2637 C CA . CYS A 1 356 ? 8.666 0.874 -20.932 1.00 94.69 356 CYS A CA 1
ATOM 2638 C C . CYS A 1 356 ? 9.957 1.185 -21.693 1.00 94.69 356 CYS A C 1
ATOM 2640 O O . CYS A 1 356 ? 9.972 2.101 -22.516 1.00 94.69 356 CYS A O 1
ATOM 2642 N N . GLY A 1 357 ? 10.995 0.390 -21.444 1.00 95.88 357 GLY A N 1
ATOM 2643 C CA . GLY A 1 357 ? 12.189 0.318 -22.276 1.00 95.88 357 GLY A CA 1
ATOM 2644 C C . GLY A 1 357 ? 11.980 -0.661 -23.427 1.00 95.88 357 GLY A C 1
ATOM 2645 O O . GLY A 1 357 ? 11.511 -1.787 -23.222 1.00 95.88 357 GLY A O 1
ATOM 2646 N N . PHE A 1 358 ? 12.339 -0.233 -24.632 1.00 96.75 358 PHE A N 1
ATOM 2647 C CA . PHE A 1 358 ? 12.275 -1.027 -25.857 1.00 96.75 358 PHE A CA 1
ATOM 2648 C C . PHE A 1 358 ? 13.676 -1.317 -26.367 1.00 96.75 358 PHE A C 1
ATOM 2650 O O . PHE A 1 358 ? 14.561 -0.465 -26.274 1.00 96.75 358 PHE A O 1
ATOM 2657 N N . GLU A 1 359 ? 13.865 -2.509 -26.932 1.00 96.50 359 GLU A N 1
ATOM 2658 C CA . GLU A 1 359 ? 15.161 -2.907 -27.473 1.00 96.50 359 GLU A CA 1
ATOM 2659 C C . GLU A 1 359 ? 15.700 -1.872 -28.467 1.00 96.50 359 GLU A C 1
ATOM 2661 O O . GLU A 1 359 ? 14.970 -1.341 -29.308 1.00 96.50 359 GLU A O 1
ATOM 2666 N N . VAL A 1 360 ? 16.990 -1.580 -28.337 1.00 96.81 360 VAL A N 1
ATOM 2667 C CA . VAL A 1 360 ? 17.670 -0.582 -29.163 1.00 96.81 360 VAL A CA 1
ATOM 2668 C C . VAL A 1 360 ? 18.067 -1.197 -30.513 1.00 96.81 360 VAL A C 1
ATOM 2670 O O . VAL A 1 360 ? 18.187 -2.422 -30.615 1.00 96.81 360 VAL A O 1
ATOM 2673 N N . PRO A 1 361 ? 18.262 -0.394 -31.577 1.00 96.62 361 PRO A N 1
ATOM 2674 C CA . PRO A 1 361 ? 18.604 -0.924 -32.895 1.00 96.62 361 PRO A CA 1
ATOM 2675 C C . PRO A 1 361 ? 19.843 -1.832 -32.881 1.00 96.62 361 PRO A C 1
ATOM 2677 O O . PRO A 1 361 ? 20.849 -1.525 -32.248 1.00 96.62 361 PRO A O 1
ATOM 2680 N N . SER A 1 362 ? 19.805 -2.941 -33.622 1.00 96.19 362 SER A N 1
ATOM 2681 C CA . SER A 1 362 ? 20.998 -3.773 -33.815 1.00 96.19 362 SER A CA 1
ATOM 2682 C C . SER A 1 362 ? 22.090 -3.011 -34.573 1.00 96.19 362 SER A C 1
ATOM 2684 O O . SER A 1 362 ? 21.773 -2.264 -35.498 1.00 96.19 362 SER A O 1
ATOM 2686 N N . TYR A 1 363 ? 23.360 -3.261 -34.252 1.00 96.38 363 TYR A N 1
ATOM 2687 C CA . TYR A 1 363 ? 24.509 -2.611 -34.885 1.00 96.38 363 TYR A CA 1
ATOM 2688 C C . TYR A 1 363 ? 25.627 -3.603 -35.210 1.00 96.38 363 TYR A C 1
ATOM 2690 O O . TYR A 1 363 ? 25.796 -4.608 -34.519 1.00 96.38 363 TYR A O 1
ATOM 2698 N N . THR A 1 364 ? 26.399 -3.296 -36.252 1.00 95.50 364 THR A N 1
ATOM 2699 C CA . THR A 1 364 ? 27.547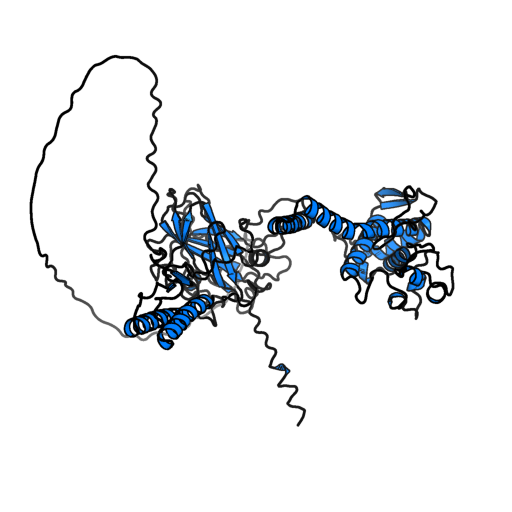 -4.104 -36.714 1.00 95.50 364 THR A CA 1
ATOM 2700 C C . THR A 1 364 ? 28.777 -3.265 -37.062 1.00 95.50 364 THR A C 1
ATOM 2702 O O . THR A 1 364 ? 29.829 -3.817 -37.378 1.00 95.50 364 THR A O 1
ATOM 2705 N N . ASP A 1 365 ? 28.655 -1.941 -37.008 1.00 96.94 365 ASP A N 1
ATOM 2706 C CA . ASP A 1 365 ? 29.712 -0.977 -37.308 1.00 96.94 365 ASP A CA 1
ATOM 2707 C C . ASP A 1 365 ? 29.676 0.196 -36.315 1.00 96.94 365 ASP A C 1
ATOM 2709 O O . ASP A 1 365 ? 28.806 0.271 -35.445 1.00 96.94 365 ASP A O 1
ATOM 2713 N N . GLU A 1 366 ? 30.655 1.093 -36.424 1.00 97.12 366 GLU A N 1
ATOM 2714 C CA . GLU A 1 366 ? 30.847 2.207 -35.493 1.00 97.12 366 GLU A CA 1
ATOM 2715 C C . GLU A 1 366 ? 29.679 3.201 -35.508 1.00 97.12 366 GLU A C 1
ATOM 2717 O O . GLU A 1 366 ? 29.164 3.560 -34.446 1.00 97.12 366 GLU A O 1
ATOM 2722 N N . ASP A 1 367 ? 29.216 3.595 -36.696 1.00 97.44 367 ASP A N 1
ATOM 2723 C CA . ASP A 1 367 ? 28.145 4.582 -36.855 1.00 97.44 367 ASP A CA 1
ATOM 2724 C C . ASP A 1 367 ? 26.815 4.055 -36.299 1.00 97.44 367 ASP A C 1
ATOM 2726 O O . ASP A 1 367 ? 26.134 4.737 -35.524 1.00 97.44 367 ASP A O 1
ATOM 2730 N N . SER A 1 368 ? 26.456 2.810 -36.635 1.00 97.75 368 SER A N 1
ATOM 2731 C CA . SER A 1 368 ? 25.251 2.160 -36.108 1.00 97.75 368 SER A CA 1
ATOM 2732 C C . SER A 1 368 ? 25.343 1.890 -34.603 1.00 97.75 368 SER A C 1
ATOM 2734 O O . SER A 1 368 ? 24.330 2.003 -33.908 1.00 97.75 368 SER A O 1
ATOM 2736 N N . CYS A 1 369 ? 26.541 1.615 -34.070 1.00 98.06 369 CYS A N 1
ATOM 2737 C CA . CYS A 1 369 ? 26.761 1.453 -32.631 1.00 98.06 369 CYS A CA 1
ATOM 2738 C C . CYS A 1 369 ? 26.442 2.746 -31.879 1.00 98.06 369 CYS A C 1
ATOM 2740 O O . CYS A 1 369 ? 25.623 2.743 -30.957 1.00 98.06 369 CYS A O 1
ATOM 2742 N N . TRP A 1 370 ? 27.010 3.877 -32.309 1.00 98.00 370 TRP A N 1
ATOM 2743 C CA . TRP A 1 370 ? 26.752 5.170 -31.671 1.00 98.00 370 TRP A CA 1
ATOM 2744 C C . TRP A 1 370 ? 25.305 5.645 -31.848 1.00 98.00 370 TRP A C 1
ATOM 2746 O O . TRP A 1 370 ? 24.740 6.228 -30.920 1.00 98.00 370 TRP A O 1
ATOM 2756 N N . ALA A 1 371 ? 24.661 5.341 -32.979 1.00 98.19 371 ALA A N 1
ATOM 2757 C CA . ALA A 1 371 ? 23.231 5.593 -33.158 1.00 98.19 371 ALA A CA 1
ATOM 2758 C C . ALA A 1 371 ? 22.375 4.789 -32.159 1.00 98.19 371 ALA A C 1
ATOM 2760 O O . ALA A 1 371 ? 21.453 5.336 -31.546 1.00 98.19 371 ALA A O 1
ATOM 2761 N N . SER A 1 372 ? 22.711 3.514 -31.938 1.00 98.06 372 SER A N 1
ATOM 2762 C CA . SER A 1 372 ? 22.051 2.676 -30.933 1.00 98.06 372 SER A CA 1
ATOM 2763 C C . SER A 1 372 ? 22.328 3.153 -29.504 1.00 98.06 372 SER A C 1
ATOM 2765 O O . SER A 1 372 ? 21.421 3.136 -28.670 1.00 98.06 372 SER A O 1
ATOM 2767 N N . ALA A 1 373 ? 23.550 3.610 -29.214 1.00 97.88 373 ALA A N 1
ATOM 2768 C CA . ALA A 1 373 ? 23.921 4.185 -27.922 1.00 97.88 373 ALA A CA 1
ATOM 2769 C C . ALA A 1 373 ? 23.072 5.420 -27.616 1.00 97.88 373 ALA A C 1
ATOM 2771 O O . ALA A 1 373 ? 22.493 5.530 -26.535 1.00 97.88 373 ALA A O 1
ATOM 2772 N N . LYS A 1 374 ? 22.947 6.321 -28.598 1.00 98.06 374 LYS A N 1
ATOM 2773 C CA . LYS A 1 374 ? 22.119 7.518 -28.480 1.00 98.06 374 LYS A CA 1
ATOM 2774 C C . LYS A 1 374 ? 20.658 7.153 -28.217 1.00 98.06 374 LYS A C 1
ATOM 2776 O O . LYS A 1 374 ? 20.070 7.691 -27.288 1.00 98.06 374 LYS A O 1
ATOM 2781 N N . ASN A 1 375 ? 20.091 6.212 -28.977 1.00 98.44 375 ASN A N 1
ATOM 2782 C CA . ASN A 1 375 ? 18.719 5.751 -28.748 1.00 98.44 375 ASN A CA 1
ATOM 2783 C C . ASN A 1 375 ? 18.525 5.193 -27.326 1.00 98.44 375 ASN A C 1
ATOM 2785 O O . ASN A 1 375 ? 17.515 5.483 -26.688 1.00 98.44 375 ASN A O 1
ATOM 2789 N N . CYS A 1 376 ? 19.501 4.435 -26.818 1.00 98.31 376 CYS A N 1
ATOM 2790 C CA . CYS A 1 376 ? 19.471 3.914 -25.455 1.00 98.31 376 CYS A CA 1
ATOM 2791 C C . CYS A 1 376 ? 19.387 5.044 -24.419 1.00 98.31 376 CYS A C 1
ATOM 2793 O O . CYS A 1 376 ? 18.508 5.022 -23.555 1.00 98.31 376 CYS A O 1
ATOM 2795 N N . TRP A 1 377 ? 20.267 6.044 -24.532 1.00 98.38 377 TRP A N 1
ATOM 2796 C CA . TRP A 1 377 ? 20.309 7.186 -23.616 1.00 98.38 377 TRP A CA 1
ATOM 2797 C C . TRP A 1 377 ? 19.083 8.095 -23.744 1.00 98.38 377 TRP A C 1
ATOM 2799 O O . TRP A 1 377 ? 18.557 8.513 -22.719 1.00 98.38 377 TRP A O 1
ATOM 2809 N N . ASP A 1 378 ? 18.543 8.296 -24.950 1.00 98.38 378 ASP A N 1
ATOM 2810 C CA . ASP A 1 378 ? 17.279 9.022 -25.144 1.00 98.38 378 ASP A CA 1
ATOM 2811 C C . ASP A 1 378 ? 16.131 8.347 -24.354 1.00 98.38 378 ASP A C 1
ATOM 2813 O O . ASP A 1 378 ? 15.317 9.017 -23.717 1.00 98.38 378 ASP A O 1
ATOM 2817 N N . GLN A 1 379 ? 16.076 7.006 -24.342 1.00 97.94 379 GLN A N 1
ATOM 2818 C CA . GLN A 1 379 ? 15.118 6.256 -23.518 1.00 97.94 379 GLN A CA 1
ATOM 2819 C C . GLN A 1 379 ? 15.434 6.358 -22.014 1.00 97.94 379 GLN A C 1
ATOM 2821 O O . GLN A 1 379 ? 14.511 6.481 -21.204 1.00 97.94 379 GLN A O 1
ATOM 2826 N N . ALA A 1 380 ? 16.717 6.340 -21.634 1.00 97.69 380 ALA A N 1
ATOM 2827 C CA . ALA A 1 380 ? 17.160 6.498 -20.248 1.00 97.69 380 ALA A CA 1
ATOM 2828 C C . ALA A 1 380 ? 16.738 7.856 -19.672 1.00 97.69 380 ALA A C 1
ATOM 2830 O O . ALA A 1 380 ? 16.224 7.913 -18.557 1.00 97.69 380 ALA A O 1
ATOM 2831 N N . ASP A 1 381 ? 16.883 8.930 -20.445 1.00 97.56 381 ASP A N 1
ATOM 2832 C CA . ASP A 1 381 ? 16.489 10.279 -20.043 1.00 97.56 381 ASP A CA 1
ATOM 2833 C C . ASP A 1 381 ? 14.989 10.349 -19.751 1.00 97.56 381 ASP A C 1
ATOM 2835 O O . ASP A 1 381 ? 14.573 10.888 -18.723 1.00 97.56 381 ASP A O 1
ATOM 2839 N N . VAL A 1 382 ? 14.153 9.750 -20.608 1.00 96.38 382 VAL A N 1
ATOM 2840 C CA . VAL A 1 382 ? 12.711 9.643 -20.336 1.00 96.38 382 VAL A CA 1
ATOM 2841 C C . VAL A 1 382 ? 12.468 8.820 -19.077 1.00 96.38 382 VAL A C 1
ATOM 2843 O O . VAL A 1 382 ? 11.591 9.178 -18.287 1.00 96.38 382 VAL A O 1
ATOM 2846 N N . CYS A 1 383 ? 13.244 7.756 -18.853 1.00 96.06 383 CYS A N 1
ATOM 2847 C CA . CYS A 1 383 ? 13.138 6.976 -17.633 1.00 96.06 383 CYS A CA 1
ATOM 2848 C C . CYS A 1 383 ? 13.364 7.883 -16.406 1.00 96.06 383 CYS A C 1
ATOM 2850 O O . CYS A 1 383 ? 12.449 8.117 -15.616 1.00 96.06 383 CYS A O 1
ATOM 2852 N N . TRP A 1 384 ? 14.537 8.490 -16.274 1.00 94.81 384 TRP A N 1
ATOM 2853 C CA . TRP A 1 384 ? 14.872 9.301 -15.102 1.00 94.81 384 TRP A CA 1
ATOM 2854 C C . TRP A 1 384 ? 13.935 10.499 -14.896 1.00 94.81 384 TRP A C 1
ATOM 2856 O O . TRP A 1 384 ? 13.523 10.762 -13.768 1.00 94.81 384 TRP A O 1
ATOM 2866 N N . ASN A 1 385 ? 13.513 11.168 -15.972 1.00 94.06 385 ASN A N 1
ATOM 2867 C CA . ASN A 1 385 ? 12.656 12.356 -15.889 1.00 94.06 385 ASN A CA 1
ATOM 2868 C C . ASN A 1 385 ? 11.188 12.058 -15.547 1.00 94.06 385 ASN A C 1
ATOM 2870 O O . ASN A 1 385 ? 10.443 12.973 -15.195 1.00 94.06 385 ASN A O 1
ATOM 2874 N N . THR A 1 386 ? 10.747 10.804 -15.677 1.00 92.25 386 THR A N 1
ATOM 2875 C CA . THR A 1 386 ? 9.348 10.405 -15.434 1.00 92.25 386 THR A CA 1
ATOM 2876 C C . THR A 1 386 ? 9.180 9.421 -14.281 1.00 92.25 386 THR A C 1
ATOM 2878 O O . THR A 1 386 ? 8.071 8.929 -14.076 1.00 92.25 386 THR A O 1
ATOM 2881 N N . ALA A 1 387 ? 10.254 9.120 -13.545 1.00 92.25 387 ALA A N 1
ATOM 2882 C CA . ALA A 1 387 ? 10.210 8.199 -12.418 1.00 92.25 387 ALA A CA 1
ATOM 2883 C C . ALA A 1 387 ? 9.228 8.686 -11.341 1.00 92.25 387 ALA A C 1
ATOM 2885 O O . ALA A 1 387 ? 9.216 9.863 -10.968 1.00 92.25 387 ALA A O 1
ATOM 2886 N N . LEU A 1 388 ? 8.397 7.769 -10.849 1.00 93.75 388 LEU A N 1
ATOM 2887 C CA . LEU A 1 388 ? 7.497 8.045 -9.735 1.00 93.75 388 LEU A CA 1
ATOM 2888 C C . LEU A 1 388 ? 8.253 8.054 -8.396 1.00 93.75 388 LEU A C 1
ATOM 2890 O O . LEU A 1 388 ? 9.365 7.525 -8.304 1.00 93.75 388 LEU A O 1
ATOM 2894 N N . PRO A 1 389 ? 7.644 8.590 -7.320 1.00 94.81 389 PRO A N 1
ATOM 2895 C CA . PRO A 1 389 ? 8.225 8.536 -5.978 1.00 94.81 389 PRO A CA 1
ATOM 2896 C C . PRO A 1 389 ? 8.496 7.125 -5.449 1.00 94.81 389 PRO A C 1
ATOM 2898 O O . PRO A 1 389 ? 9.194 6.990 -4.456 1.00 94.81 389 PRO A O 1
ATOM 2901 N N . THR A 1 390 ? 7.989 6.084 -6.113 1.00 93.38 390 THR A N 1
ATOM 2902 C CA . THR A 1 390 ? 8.330 4.683 -5.839 1.00 93.38 390 THR A CA 1
ATOM 2903 C C . THR A 1 390 ? 9.757 4.296 -6.232 1.00 93.38 390 THR A C 1
ATOM 2905 O O . THR A 1 390 ? 10.167 3.158 -6.031 1.00 93.38 390 THR A O 1
ATOM 2908 N N . GLY A 1 391 ? 10.532 5.233 -6.775 1.00 90.94 391 GLY A N 1
ATOM 2909 C CA . GLY A 1 391 ? 11.957 5.073 -7.013 1.00 90.94 391 GLY A CA 1
ATOM 2910 C C . GLY A 1 391 ? 12.309 4.760 -8.465 1.00 90.94 391 GLY A C 1
ATOM 2911 O O . GLY A 1 391 ? 11.472 4.481 -9.323 1.00 90.94 391 GLY A O 1
ATOM 2912 N N . SER A 1 392 ? 13.606 4.831 -8.745 1.00 89.94 392 SER A N 1
ATOM 2913 C CA . SER A 1 392 ? 14.174 4.811 -10.098 1.00 89.94 392 SER A CA 1
ATOM 2914 C C . SER A 1 392 ? 15.172 3.672 -10.322 1.00 89.94 392 SER A C 1
ATOM 2916 O O . SER A 1 392 ? 15.901 3.682 -11.310 1.00 89.94 392 SER A O 1
ATOM 2918 N N . ALA A 1 393 ? 15.181 2.646 -9.462 1.00 91.75 393 ALA A N 1
ATOM 2919 C CA . ALA A 1 393 ? 16.120 1.518 -9.545 1.00 91.75 393 ALA A CA 1
ATOM 2920 C C . ALA A 1 393 ? 16.134 0.833 -10.927 1.00 91.75 393 ALA A C 1
ATOM 2922 O O . ALA A 1 393 ? 17.182 0.447 -11.432 1.00 91.75 393 ALA A O 1
ATOM 2923 N N . HIS A 1 394 ? 14.981 0.747 -11.591 1.00 93.25 394 HIS A N 1
ATOM 2924 C CA . HIS A 1 394 ? 14.884 0.189 -12.940 1.00 93.25 394 HIS A CA 1
ATOM 2925 C C . HIS A 1 394 ? 15.538 1.093 -14.000 1.00 93.25 394 HIS A C 1
ATOM 2927 O O . HIS A 1 394 ? 16.088 0.589 -14.974 1.00 93.25 394 HIS A O 1
ATOM 2933 N N . CYS A 1 395 ? 15.542 2.418 -13.817 1.00 95.88 395 CYS A N 1
ATOM 2934 C CA . CYS A 1 395 ? 16.275 3.314 -14.714 1.00 95.88 395 CYS A CA 1
ATOM 2935 C C . CYS A 1 395 ? 17.784 3.087 -14.621 1.00 95.88 395 CYS A C 1
ATOM 2937 O O . CYS A 1 395 ? 18.465 3.210 -15.634 1.00 95.88 395 CYS A O 1
ATOM 2939 N N . GLN A 1 396 ? 18.295 2.675 -13.454 1.00 96.00 396 GLN A N 1
ATOM 2940 C CA . GLN A 1 396 ? 19.694 2.275 -13.320 1.00 96.00 396 GLN A CA 1
ATOM 2941 C C . GLN A 1 396 ? 20.011 1.035 -14.164 1.00 96.00 396 GLN A C 1
ATOM 2943 O O . GLN A 1 396 ? 20.975 1.060 -14.917 1.00 96.00 396 GLN A O 1
ATOM 2948 N N . ILE A 1 397 ? 19.154 0.005 -14.136 1.00 96.00 397 ILE A N 1
ATOM 2949 C CA . ILE A 1 397 ? 19.303 -1.194 -14.988 1.00 96.00 397 ILE A CA 1
ATOM 2950 C C . ILE A 1 397 ? 19.389 -0.801 -16.471 1.00 96.00 397 ILE A C 1
ATOM 2952 O O . ILE A 1 397 ? 20.196 -1.342 -17.229 1.00 96.00 397 ILE A O 1
ATOM 2956 N N . TRP A 1 398 ? 18.570 0.166 -16.892 1.00 97.75 398 TRP A N 1
ATOM 2957 C CA . TRP A 1 398 ? 18.612 0.683 -18.257 1.00 97.75 398 TRP A CA 1
ATOM 2958 C C . TRP A 1 398 ? 19.899 1.462 -18.555 1.00 97.75 398 TRP A C 1
ATOM 2960 O O . TRP A 1 398 ? 20.541 1.228 -19.577 1.00 97.75 398 TRP A O 1
ATOM 2970 N N . SER A 1 399 ? 20.317 2.353 -17.655 1.00 97.69 399 SER A N 1
ATOM 2971 C CA . SER A 1 399 ? 21.572 3.101 -17.781 1.00 97.69 399 SER A CA 1
ATOM 2972 C C . SER A 1 399 ? 22.797 2.183 -17.834 1.00 97.69 399 SER A C 1
ATOM 2974 O O . SER A 1 399 ? 23.721 2.456 -18.602 1.00 97.69 399 SER A O 1
ATOM 2976 N N . ASP A 1 400 ? 22.791 1.063 -17.111 1.00 96.88 400 ASP A N 1
ATOM 2977 C CA . ASP A 1 400 ? 23.850 0.050 -17.169 1.00 96.88 400 ASP A CA 1
ATOM 2978 C C . ASP A 1 400 ? 23.908 -0.610 -18.559 1.00 96.88 400 ASP A C 1
ATOM 2980 O O . ASP A 1 400 ? 24.989 -0.739 -19.140 1.00 96.88 400 ASP A O 1
ATOM 2984 N N . LYS A 1 401 ? 22.748 -0.938 -19.158 1.00 96.25 401 LYS A N 1
ATOM 2985 C CA . LYS A 1 401 ? 22.659 -1.407 -20.557 1.00 96.25 401 LYS A CA 1
ATOM 2986 C C . LYS A 1 401 ? 23.254 -0.374 -21.523 1.00 96.25 401 LYS A C 1
ATOM 2988 O O . LYS A 1 401 ? 24.037 -0.744 -22.398 1.00 96.25 401 LYS A O 1
ATOM 2993 N N . CYS A 1 402 ? 22.916 0.907 -21.367 1.00 98.00 402 CYS A N 1
ATOM 2994 C CA . CYS A 1 402 ? 23.426 1.975 -22.235 1.00 98.00 402 CYS A CA 1
ATOM 2995 C C . CYS A 1 402 ? 24.931 2.215 -22.062 1.00 98.00 402 CYS A C 1
ATOM 2997 O O . CYS A 1 402 ? 25.627 2.510 -23.036 1.00 98.00 402 CYS A O 1
ATOM 2999 N N . THR A 1 403 ? 25.442 2.041 -20.843 1.00 97.69 403 THR A N 1
ATOM 3000 C CA . THR A 1 403 ? 26.872 2.145 -20.527 1.00 97.69 403 THR A CA 1
ATOM 3001 C C . THR A 1 403 ? 27.654 1.019 -21.198 1.00 97.69 403 THR A C 1
ATOM 3003 O O . THR A 1 403 ? 28.579 1.298 -21.958 1.00 97.69 403 THR A O 1
ATOM 3006 N N . ALA A 1 404 ? 27.225 -0.238 -21.032 1.00 95.44 404 ALA A N 1
ATOM 3007 C CA . ALA A 1 404 ? 27.853 -1.397 -21.678 1.00 95.44 404 ALA A CA 1
ATOM 3008 C C . ALA A 1 404 ? 27.849 -1.293 -23.219 1.00 95.44 404 ALA A C 1
ATOM 3010 O O . ALA A 1 404 ? 28.794 -1.705 -23.901 1.00 95.44 404 ALA A O 1
ATOM 3011 N N . LEU A 1 405 ? 26.791 -0.702 -23.780 1.00 95.94 405 LEU A N 1
ATOM 3012 C CA . LEU A 1 405 ? 26.702 -0.409 -25.208 1.00 95.94 405 LEU A CA 1
ATOM 3013 C C . LEU A 1 405 ? 27.747 0.646 -25.624 1.00 95.94 405 LEU A C 1
ATOM 3015 O O . LEU A 1 405 ? 28.520 0.410 -26.551 1.00 95.94 405 LEU A O 1
ATOM 3019 N N . GLY A 1 406 ? 27.841 1.772 -24.908 1.00 96.25 406 GLY A N 1
ATOM 3020 C CA . GLY A 1 406 ? 28.831 2.824 -25.182 1.00 96.25 406 GLY A CA 1
ATOM 3021 C C . GLY A 1 406 ? 30.288 2.361 -25.034 1.00 96.25 406 GLY A C 1
ATOM 3022 O O . GLY A 1 406 ? 31.153 2.763 -25.820 1.00 96.25 406 GLY A O 1
ATOM 3023 N N . GLU A 1 407 ? 30.563 1.469 -24.081 1.00 96.50 407 GLU A N 1
ATOM 3024 C CA . GLU A 1 407 ? 31.869 0.814 -23.930 1.00 96.50 407 GLU A CA 1
ATOM 3025 C C . GLU A 1 407 ? 32.212 -0.055 -25.145 1.00 96.50 407 GLU A C 1
ATOM 3027 O O . GLU A 1 407 ? 33.345 -0.019 -25.629 1.00 96.50 407 GLU A O 1
ATOM 3032 N N . SER A 1 408 ? 31.235 -0.788 -25.687 1.00 94.56 408 SER A N 1
ATOM 3033 C CA . SER A 1 408 ? 31.420 -1.584 -26.907 1.00 94.56 408 SER A CA 1
ATOM 3034 C C . SER A 1 408 ? 31.799 -0.693 -28.097 1.00 94.56 408 SER A C 1
ATOM 3036 O O . SER A 1 408 ? 32.788 -0.973 -28.782 1.00 94.56 408 SER A O 1
ATOM 3038 N N . CYS A 1 409 ? 31.095 0.433 -28.283 1.00 96.56 409 CYS A N 1
ATOM 3039 C CA . CYS A 1 409 ? 31.410 1.392 -29.346 1.00 96.56 409 CYS A CA 1
ATOM 3040 C C . CYS A 1 409 ? 32.811 1.998 -29.172 1.00 96.56 409 CYS A C 1
ATOM 3042 O O . CYS A 1 409 ? 33.595 2.031 -30.120 1.00 96.56 409 CYS A O 1
ATOM 3044 N N . SER A 1 410 ? 33.159 2.417 -27.951 1.00 97.25 410 SER A N 1
ATOM 3045 C CA . SER A 1 410 ? 34.461 3.026 -27.637 1.00 97.25 410 SER A CA 1
ATOM 3046 C C . SER A 1 410 ? 35.633 2.070 -27.878 1.00 97.25 410 SER A C 1
ATOM 3048 O O . SER A 1 410 ? 36.691 2.482 -28.354 1.00 97.25 410 SER A O 1
ATOM 3050 N N . ASN A 1 411 ? 35.433 0.780 -27.600 1.00 96.75 411 ASN A N 1
ATOM 3051 C CA . ASN A 1 411 ? 36.430 -0.269 -27.813 1.00 96.75 411 ASN A CA 1
ATOM 3052 C C . ASN A 1 411 ? 36.468 -0.800 -29.257 1.00 96.75 411 ASN A C 1
ATOM 3054 O O . ASN A 1 411 ? 37.272 -1.686 -29.551 1.00 96.75 411 ASN A O 1
ATOM 3058 N N . LYS A 1 412 ? 35.629 -0.273 -30.161 1.00 96.25 412 LYS A N 1
ATOM 3059 C CA . LYS A 1 412 ? 35.494 -0.721 -31.559 1.00 96.25 412 LYS A CA 1
ATOM 3060 C C . LYS A 1 412 ? 35.118 -2.202 -31.692 1.00 96.25 412 LYS A C 1
ATOM 3062 O O . LYS A 1 412 ? 35.583 -2.893 -32.599 1.00 96.25 412 LYS A O 1
ATOM 3067 N N . VAL A 1 413 ? 34.280 -2.692 -30.776 1.00 95.06 413 VAL A N 1
ATOM 3068 C CA . VAL A 1 413 ? 33.719 -4.049 -30.800 1.00 95.06 413 VAL A CA 1
ATOM 3069 C C . VAL A 1 413 ? 32.218 -3.930 -31.049 1.00 95.06 413 VAL A C 1
ATOM 3071 O O . VAL A 1 413 ? 31.508 -3.299 -30.270 1.00 95.06 413 VAL A O 1
ATOM 3074 N N . PHE A 1 414 ? 31.717 -4.545 -32.125 1.00 95.38 414 PHE A N 1
ATOM 3075 C CA . PHE A 1 414 ? 30.334 -4.353 -32.588 1.00 95.38 414 PHE A CA 1
ATOM 3076 C C . PHE A 1 414 ? 29.506 -5.651 -32.553 1.00 95.38 414 PHE A C 1
ATOM 3078 O O . PHE A 1 414 ? 29.113 -6.154 -33.605 1.00 95.38 414 PHE A O 1
ATOM 3085 N N . PRO A 1 415 ? 29.245 -6.238 -31.367 1.00 91.81 415 PRO A N 1
ATOM 3086 C CA . PRO A 1 415 ? 28.513 -7.499 -31.253 1.00 91.81 415 PRO A CA 1
ATOM 3087 C C . PRO A 1 415 ? 26.985 -7.321 -31.346 1.00 91.81 415 PRO A C 1
ATOM 3089 O O . PRO A 1 415 ? 26.256 -8.308 -31.277 1.00 91.81 415 PRO A O 1
ATOM 3092 N N . GLY A 1 416 ? 26.502 -6.080 -31.478 1.00 91.81 416 GLY A N 1
ATOM 3093 C CA . GLY A 1 416 ? 25.103 -5.701 -31.299 1.00 91.81 416 GLY A CA 1
ATOM 3094 C C . GLY A 1 416 ? 24.743 -5.394 -29.834 1.00 91.81 416 GLY A C 1
ATOM 3095 O O . GLY A 1 416 ? 25.605 -5.473 -28.956 1.00 91.81 416 GLY A O 1
ATOM 3096 N N . PRO A 1 417 ? 23.480 -5.013 -29.559 1.00 93.00 417 PRO A N 1
ATOM 3097 C CA . PRO A 1 417 ? 23.046 -4.541 -28.248 1.00 93.00 417 PRO A CA 1
ATOM 3098 C C . PRO A 1 417 ? 23.262 -5.567 -27.127 1.00 93.00 417 PRO A C 1
ATOM 3100 O O . PRO A 1 417 ? 22.947 -6.749 -27.302 1.00 93.00 417 PRO A O 1
ATOM 3103 N N . PRO A 1 418 ? 23.727 -5.140 -25.939 1.00 90.56 418 PRO A N 1
ATOM 3104 C CA . PRO A 1 418 ? 23.852 -6.037 -24.796 1.00 90.56 418 PRO A CA 1
ATOM 3105 C C . PRO A 1 418 ? 22.476 -6.553 -24.361 1.00 90.56 418 PRO A C 1
ATOM 3107 O O . PRO A 1 418 ? 21.499 -5.803 -24.354 1.00 90.56 418 PRO A O 1
ATOM 3110 N N . ASN A 1 419 ? 22.401 -7.825 -23.961 1.00 89.75 419 ASN A N 1
ATOM 3111 C CA . ASN A 1 419 ? 21.168 -8.495 -23.518 1.00 89.75 419 ASN A CA 1
ATOM 3112 C C . ASN A 1 419 ? 20.036 -8.487 -24.565 1.00 89.75 419 ASN A C 1
ATOM 3114 O O . ASN A 1 419 ? 18.862 -8.464 -24.195 1.00 89.75 419 ASN A O 1
ATOM 3118 N N . ALA A 1 420 ? 20.381 -8.488 -25.859 1.00 89.44 420 ALA A N 1
ATOM 3119 C CA . ALA A 1 420 ? 19.402 -8.441 -26.939 1.00 89.44 420 ALA A CA 1
ATOM 3120 C C . ALA A 1 420 ? 18.320 -9.525 -26.787 1.00 89.44 420 ALA A C 1
ATOM 3122 O O . ALA A 1 420 ? 18.626 -10.716 -26.689 1.00 89.44 420 ALA A O 1
ATOM 3123 N N . GLY A 1 421 ? 17.054 -9.102 -26.773 1.00 87.62 421 GLY A N 1
ATOM 3124 C CA . GLY A 1 421 ? 15.897 -10.003 -26.684 1.00 87.62 421 GLY A CA 1
ATOM 3125 C C . GLY A 1 421 ? 15.624 -10.595 -25.295 1.00 87.62 421 GLY A C 1
ATOM 3126 O O . GLY A 1 421 ? 14.788 -11.491 -25.179 1.00 87.62 421 GLY A O 1
ATOM 3127 N N . GLN A 1 422 ? 16.299 -10.117 -24.246 1.00 92.50 422 GLN A N 1
ATOM 3128 C CA . GLN A 1 422 ? 16.017 -10.497 -22.858 1.00 92.50 422 GLN A CA 1
ATOM 3129 C C . GLN A 1 422 ? 15.022 -9.522 -22.205 1.00 92.50 422 GLN A C 1
ATOM 3131 O O . GLN A 1 422 ? 15.078 -8.322 -22.461 1.00 92.50 422 GLN A O 1
ATOM 3136 N N . ASP A 1 423 ? 14.137 -10.024 -21.333 1.00 93.19 423 ASP A N 1
ATOM 3137 C CA . ASP A 1 423 ? 13.338 -9.177 -20.432 1.00 93.19 423 ASP A CA 1
ATOM 3138 C C . ASP A 1 423 ? 14.201 -8.807 -19.221 1.00 93.19 423 ASP A C 1
ATOM 3140 O O . ASP A 1 423 ? 14.600 -9.663 -18.431 1.00 93.19 423 ASP A O 1
ATOM 3144 N N . LEU A 1 424 ? 14.518 -7.525 -19.116 1.00 94.56 424 LEU A N 1
ATOM 3145 C CA . LEU A 1 424 ? 15.325 -6.919 -18.066 1.00 94.56 424 LEU A CA 1
ATOM 3146 C C . LEU A 1 424 ? 14.484 -6.500 -16.860 1.00 94.56 424 LEU A C 1
ATOM 3148 O O . LEU A 1 424 ? 15.052 -6.046 -15.869 1.00 94.56 424 LEU A O 1
ATOM 3152 N N . THR A 1 425 ? 13.152 -6.617 -16.929 1.00 92.31 425 THR A N 1
ATOM 3153 C CA . THR A 1 425 ? 12.266 -6.300 -15.804 1.00 92.31 425 THR A CA 1
ATOM 3154 C C . THR A 1 425 ? 12.565 -7.247 -14.644 1.00 92.31 425 THR A C 1
ATOM 3156 O O . THR A 1 425 ? 12.321 -8.452 -14.770 1.00 92.31 425 THR A O 1
ATOM 3159 N N . PRO A 1 426 ? 13.063 -6.747 -13.497 1.00 89.81 426 PRO A N 1
ATOM 3160 C CA . PRO A 1 426 ? 13.221 -7.567 -12.309 1.00 89.81 426 PRO A CA 1
ATOM 3161 C C . PRO A 1 426 ? 11.889 -8.211 -11.944 1.00 89.81 426 PRO A C 1
ATOM 3163 O O . PRO A 1 426 ? 10.835 -7.577 -12.028 1.00 89.81 426 PRO A O 1
ATOM 3166 N N . ARG A 1 427 ? 11.927 -9.474 -11.509 1.00 84.44 427 ARG A N 1
ATOM 3167 C CA . ARG A 1 427 ? 10.730 -10.086 -10.934 1.00 84.44 427 ARG A CA 1
ATOM 3168 C C . ARG A 1 427 ? 10.338 -9.290 -9.688 1.00 84.44 427 ARG A C 1
ATOM 3170 O O . ARG A 1 427 ? 11.181 -9.162 -8.797 1.00 84.44 427 ARG A O 1
ATOM 3177 N N . PRO A 1 428 ? 9.097 -8.785 -9.606 1.00 79.19 428 PRO A N 1
ATOM 3178 C CA . PRO A 1 428 ? 8.635 -8.108 -8.407 1.00 79.19 428 PRO A CA 1
ATOM 3179 C C . PRO A 1 428 ? 8.740 -9.031 -7.190 1.00 79.19 428 PRO A C 1
ATOM 3181 O O . PRO A 1 428 ? 8.570 -10.249 -7.308 1.00 79.19 428 PRO A O 1
ATOM 3184 N N . ALA A 1 429 ? 9.017 -8.452 -6.021 1.00 73.69 429 ALA A N 1
ATOM 3185 C CA . ALA A 1 429 ? 9.041 -9.206 -4.775 1.00 73.69 429 ALA A CA 1
ATOM 3186 C C . ALA A 1 429 ? 7.676 -9.867 -4.524 1.00 73.69 429 ALA A C 1
ATOM 3188 O O . ALA A 1 429 ? 6.622 -9.284 -4.807 1.00 73.69 429 ALA A O 1
ATOM 3189 N N . SER A 1 430 ? 7.701 -11.090 -3.993 1.00 74.31 430 SER A N 1
ATOM 3190 C CA . SER A 1 430 ? 6.489 -11.779 -3.556 1.00 74.31 430 SER A CA 1
ATOM 3191 C C . SER A 1 430 ? 5.817 -11.005 -2.426 1.00 74.31 430 SER A C 1
ATOM 3193 O O . SER A 1 430 ? 6.505 -10.405 -1.602 1.00 74.31 430 SER A O 1
ATOM 3195 N N . LEU A 1 431 ? 4.487 -11.073 -2.355 1.00 81.12 431 LEU A N 1
ATOM 3196 C CA . LEU A 1 431 ? 3.714 -10.473 -1.272 1.00 81.12 431 LEU A CA 1
ATOM 3197 C C . LEU A 1 431 ? 4.248 -10.937 0.098 1.00 81.12 431 LEU A C 1
ATOM 3199 O O . LEU A 1 431 ? 4.201 -12.124 0.415 1.00 81.12 431 LEU A O 1
ATOM 3203 N N . VAL A 1 432 ? 4.742 -9.992 0.902 1.00 76.06 432 VAL A N 1
ATOM 3204 C CA . VAL A 1 432 ? 5.263 -10.238 2.266 1.00 76.06 432 VAL A CA 1
ATOM 3205 C C . VAL A 1 432 ? 4.161 -10.056 3.329 1.00 76.06 432 VAL A C 1
ATOM 3207 O O . VAL A 1 432 ? 4.375 -10.271 4.519 1.00 76.06 432 VAL A O 1
ATOM 3210 N N . GLY A 1 433 ? 2.959 -9.650 2.910 1.00 77.00 433 GLY A N 1
ATOM 3211 C CA . GLY A 1 433 ? 1.743 -9.615 3.724 1.00 77.00 433 GLY A CA 1
ATOM 3212 C C . GLY A 1 433 ? 0.803 -10.795 3.451 1.00 77.00 433 GLY A C 1
ATOM 3213 O O . GLY A 1 433 ? 1.035 -11.647 2.596 1.00 77.00 433 GLY A O 1
ATOM 3214 N N . SER A 1 434 ? -0.312 -10.839 4.172 1.00 81.69 434 SER A N 1
ATOM 3215 C CA . SER A 1 434 ? -1.372 -11.828 3.975 1.00 81.69 434 SER A CA 1
ATOM 3216 C C . SER A 1 434 ? -2.333 -11.423 2.851 1.00 81.69 434 SER A C 1
ATOM 3218 O O . SER A 1 434 ? -2.852 -10.303 2.834 1.00 81.69 434 SER A O 1
ATOM 3220 N N . ILE A 1 435 ? -2.675 -12.381 1.979 1.00 83.06 435 ILE A N 1
ATOM 3221 C CA . ILE A 1 435 ? -3.799 -12.268 1.025 1.00 83.06 435 ILE A CA 1
ATOM 3222 C C . ILE A 1 435 ? -5.170 -12.472 1.677 1.00 83.06 435 ILE A C 1
ATOM 3224 O O . ILE A 1 435 ? -6.193 -12.367 0.996 1.00 83.06 435 ILE A O 1
ATOM 3228 N N . LYS A 1 436 ? -5.226 -12.836 2.969 1.00 84.69 436 LYS A N 1
ATOM 3229 C CA . LYS A 1 436 ? -6.513 -13.007 3.652 1.00 84.69 436 LYS A CA 1
ATOM 3230 C C . LYS A 1 436 ? -7.284 -11.701 3.542 1.00 84.69 436 LYS A C 1
ATOM 3232 O O . LYS A 1 436 ? -6.734 -10.631 3.799 1.00 84.69 436 LYS A O 1
ATOM 3237 N N . LEU A 1 437 ? -8.551 -11.818 3.153 1.00 82.44 437 LEU A N 1
ATOM 3238 C CA . LEU A 1 437 ? -9.440 -10.672 3.081 1.00 82.44 437 LEU A CA 1
ATOM 3239 C C . LEU A 1 437 ? -9.416 -9.956 4.425 1.00 82.44 437 LEU A C 1
ATOM 3241 O O . LEU A 1 437 ? -9.471 -10.597 5.477 1.00 82.44 437 LEU A O 1
ATOM 3245 N N . PHE A 1 438 ? -9.320 -8.633 4.385 1.00 80.75 438 PHE A N 1
ATOM 3246 C CA . PHE A 1 438 ? -9.459 -7.842 5.591 1.00 80.75 438 PHE A CA 1
ATOM 3247 C C . PHE A 1 438 ? -10.900 -7.981 6.072 1.00 80.75 438 PHE A C 1
ATOM 3249 O O . PHE A 1 438 ? -11.823 -7.380 5.531 1.00 80.75 438 PHE A O 1
ATOM 3256 N N . GLU A 1 439 ? -11.127 -8.836 7.060 1.00 67.50 439 GLU A N 1
ATOM 3257 C CA . GLU A 1 439 ? -12.464 -9.036 7.594 1.00 67.50 439 GLU A CA 1
ATOM 3258 C C . GLU A 1 439 ? -12.814 -7.890 8.544 1.00 67.50 439 GLU A C 1
ATOM 3260 O O . GLU A 1 439 ? -12.053 -7.526 9.451 1.00 67.50 439 GLU A O 1
ATOM 3265 N N . ARG A 1 440 ? -14.009 -7.321 8.350 1.00 51.88 440 ARG A N 1
ATOM 3266 C CA . ARG A 1 440 ? -14.631 -6.478 9.368 1.00 51.88 440 ARG A CA 1
ATOM 3267 C C . ARG A 1 440 ? -14.793 -7.336 10.618 1.00 51.88 440 ARG A C 1
ATOM 3269 O O . ARG A 1 440 ? -15.319 -8.444 10.522 1.00 51.88 440 ARG A O 1
ATOM 3276 N N . GLY A 1 441 ? -14.382 -6.816 11.774 1.00 42.06 441 GLY A N 1
ATOM 3277 C CA . GLY A 1 441 ? -14.679 -7.428 13.065 1.00 42.06 441 GLY A CA 1
ATOM 3278 C C . GLY A 1 441 ? -16.189 -7.472 13.262 1.00 42.06 441 GLY A C 1
ATOM 3279 O O . GLY A 1 441 ? -16.794 -6.537 13.781 1.00 42.06 441 GLY A O 1
ATOM 3280 N N . VAL A 1 442 ? -16.842 -8.524 12.776 1.00 33.31 442 VAL A N 1
ATOM 3281 C CA . VAL A 1 442 ? -18.223 -8.813 13.144 1.00 33.31 442 VAL A CA 1
ATOM 3282 C C . VAL A 1 442 ? -18.182 -9.084 14.639 1.00 33.31 442 VAL A C 1
ATOM 3284 O O . VAL A 1 442 ? -17.318 -9.838 15.082 1.00 33.31 442 VAL A O 1
ATOM 3287 N N . ARG A 1 443 ? -19.093 -8.472 15.412 1.00 31.94 443 ARG A N 1
ATOM 3288 C CA . ARG A 1 443 ? -19.329 -8.811 16.823 1.00 31.94 443 ARG A CA 1
ATOM 3289 C C . ARG A 1 443 ? -19.548 -10.321 16.936 1.00 31.94 443 ARG A C 1
ATOM 3291 O O . ARG A 1 443 ? -20.677 -10.803 16.866 1.00 31.94 443 ARG A O 1
ATOM 3298 N N . ALA A 1 444 ? -18.465 -11.063 17.111 1.00 26.64 444 ALA A N 1
ATOM 3299 C CA . ALA A 1 444 ? -18.499 -12.430 17.554 1.00 26.64 444 ALA A CA 1
ATOM 3300 C C . ALA A 1 444 ? -18.786 -12.339 19.047 1.00 26.64 444 ALA A C 1
ATOM 3302 O O . ALA A 1 444 ? -17.940 -11.953 19.855 1.00 26.64 444 ALA A O 1
ATOM 3303 N N . SER A 1 445 ? -20.038 -12.619 19.390 1.00 29.45 445 SER A N 1
ATOM 3304 C CA . SER A 1 445 ? -20.429 -12.997 20.737 1.00 29.45 445 SER A CA 1
ATOM 3305 C C . SER A 1 445 ? -19.379 -13.943 21.325 1.00 29.45 445 SER A C 1
ATOM 3307 O O . SER A 1 445 ? -19.067 -14.964 20.720 1.00 29.45 445 SER A O 1
ATOM 3309 N N . CYS A 1 446 ? -18.840 -13.532 22.471 1.00 30.20 446 CYS A N 1
ATOM 3310 C CA . CYS A 1 446 ? -18.034 -14.254 23.450 1.00 30.20 446 CYS A CA 1
ATOM 3311 C C . CYS A 1 446 ? -17.586 -15.686 23.093 1.00 30.20 446 CYS A C 1
ATOM 3313 O O . CYS A 1 446 ? -18.416 -16.588 23.042 1.00 30.20 446 CYS A O 1
ATOM 3315 N N . LEU A 1 447 ? -16.259 -15.884 23.013 1.00 34.69 447 LEU A N 1
ATOM 3316 C CA . LEU A 1 447 ? -15.441 -16.896 23.724 1.00 34.69 447 LEU A CA 1
ATOM 3317 C C . LEU A 1 447 ? -14.193 -17.251 22.890 1.00 34.69 447 LEU A C 1
ATOM 3319 O O . LEU A 1 447 ? -14.293 -17.924 21.870 1.00 34.69 447 LEU A O 1
ATOM 3323 N N . GLY A 1 448 ? -12.999 -16.840 23.341 1.00 27.39 448 GLY A N 1
ATOM 3324 C CA . GLY A 1 448 ? -11.740 -17.314 22.746 1.00 27.39 448 GLY A CA 1
ATOM 3325 C C . GLY A 1 448 ? -10.503 -16.461 23.039 1.00 27.39 448 GLY A C 1
ATOM 3326 O O . GLY A 1 448 ? -9.876 -15.962 22.109 1.00 27.39 448 GLY A O 1
ATOM 3327 N N . GLY A 1 449 ? -10.157 -16.277 24.318 1.00 32.22 449 GLY A N 1
ATOM 3328 C CA . GLY A 1 449 ? -8.929 -15.588 24.740 1.00 32.22 449 GLY A CA 1
ATOM 3329 C C . GLY A 1 449 ? -7.645 -16.374 24.433 1.00 32.22 449 GLY A C 1
ATOM 3330 O O . GLY A 1 449 ? -7.706 -17.591 24.301 1.00 32.22 449 GLY A O 1
ATOM 3331 N N . ALA A 1 450 ? -6.512 -15.656 24.341 1.00 35.97 450 ALA A N 1
ATOM 3332 C CA . ALA A 1 450 ? -5.082 -16.048 24.349 1.00 35.97 450 ALA A CA 1
ATOM 3333 C C . ALA A 1 450 ? -4.591 -17.253 23.503 1.00 35.97 450 ALA A C 1
ATOM 3335 O O . ALA A 1 450 ? -3.542 -17.161 22.866 1.00 35.97 450 ALA A O 1
ATOM 3336 N N . GLY A 1 451 ? -5.325 -18.364 23.434 1.00 32.41 451 GLY A N 1
ATOM 3337 C CA . GLY A 1 451 ? -4.985 -19.556 22.656 1.00 32.41 451 GLY A CA 1
ATOM 3338 C C . GLY A 1 451 ? -4.961 -19.333 21.143 1.00 32.41 451 GLY A C 1
ATOM 3339 O O . GLY A 1 451 ? -4.278 -20.069 20.439 1.00 32.41 451 GLY A O 1
ATOM 3340 N N . ASN A 1 452 ? -5.639 -18.299 20.632 1.00 40.16 452 ASN A N 1
ATOM 3341 C CA . ASN A 1 452 ? -5.592 -17.965 19.208 1.00 40.16 452 ASN A CA 1
ATOM 3342 C C . ASN A 1 452 ? -4.245 -17.348 18.800 1.00 40.16 452 ASN A C 1
ATOM 3344 O O . ASN A 1 452 ? -3.722 -17.715 17.760 1.00 40.16 452 ASN A O 1
ATOM 3348 N N . ILE A 1 453 ? -3.632 -16.493 19.623 1.00 40.78 453 ILE A N 1
ATOM 3349 C CA . ILE A 1 453 ? -2.361 -15.837 19.267 1.00 40.78 453 ILE A CA 1
ATOM 3350 C C . ILE A 1 453 ? -1.228 -16.865 19.214 1.00 40.78 453 ILE A C 1
ATOM 3352 O O . ILE A 1 453 ? -0.529 -16.956 18.213 1.00 40.78 453 ILE A O 1
ATOM 3356 N N . VAL A 1 454 ? -1.110 -17.717 20.238 1.00 41.78 454 VAL A N 1
ATOM 3357 C CA . VAL A 1 454 ? -0.080 -18.770 20.277 1.00 41.78 454 VAL A CA 1
ATOM 3358 C C . VAL A 1 454 ? -0.260 -19.756 19.121 1.00 41.78 454 VAL A C 1
ATOM 3360 O O . VAL A 1 454 ? 0.710 -20.103 18.454 1.00 41.78 454 VAL A O 1
ATOM 3363 N N . ARG A 1 455 ? -1.503 -20.160 18.826 1.00 42.69 455 ARG A N 1
ATOM 3364 C CA . ARG A 1 455 ? -1.800 -21.070 17.714 1.00 42.69 455 ARG A CA 1
ATOM 3365 C C . ARG A 1 455 ? -1.427 -20.468 16.361 1.00 42.69 455 ARG A C 1
ATOM 3367 O O . ARG A 1 455 ? -0.878 -21.176 15.523 1.00 42.69 455 ARG A O 1
ATOM 3374 N N . GLU A 1 456 ? -1.733 -19.196 16.129 1.00 45.41 456 GLU A N 1
ATOM 3375 C CA . GLU A 1 456 ? -1.430 -18.550 14.851 1.00 45.41 456 GLU A CA 1
ATOM 3376 C C . GLU A 1 456 ? 0.070 -18.219 14.712 1.00 45.41 456 GLU A C 1
ATOM 3378 O O . GLU A 1 456 ? 0.612 -18.384 13.623 1.00 45.41 456 GLU A O 1
ATOM 3383 N N . SER A 1 457 ? 0.786 -17.898 15.798 1.00 43.06 457 SER A N 1
ATOM 3384 C CA . SER A 1 457 ? 2.252 -17.737 15.780 1.00 43.06 457 SER A CA 1
ATOM 3385 C C . SER A 1 457 ? 2.996 -19.055 15.538 1.00 43.06 457 SER A C 1
ATOM 3387 O O . SER A 1 457 ? 3.969 -19.078 14.786 1.00 43.06 457 SER A O 1
ATOM 3389 N N . THR A 1 458 ? 2.542 -20.168 16.129 1.00 50.56 458 THR A N 1
ATOM 3390 C CA . THR A 1 458 ? 3.127 -21.495 15.861 1.00 50.56 458 THR A CA 1
ATOM 3391 C C . THR A 1 458 ? 2.906 -21.911 14.410 1.00 50.56 458 THR A C 1
ATOM 3393 O O . THR A 1 458 ? 3.844 -22.379 13.775 1.00 50.56 458 THR A O 1
ATOM 3396 N N . LYS A 1 459 ? 1.710 -21.667 13.859 1.00 55.69 459 LYS A N 1
ATOM 3397 C CA . LYS A 1 459 ? 1.424 -21.917 12.439 1.00 55.69 459 LYS A CA 1
ATOM 3398 C C . LYS A 1 459 ? 2.257 -21.037 11.511 1.00 55.69 459 LYS A C 1
ATOM 3400 O O . LYS A 1 459 ? 2.710 -21.520 10.485 1.00 55.69 459 LYS A O 1
ATOM 3405 N N . ALA A 1 460 ? 2.465 -19.765 11.852 1.00 52.66 460 ALA A N 1
ATOM 3406 C CA . ALA A 1 460 ? 3.305 -18.869 11.061 1.00 52.66 460 ALA A CA 1
ATOM 3407 C C . ALA A 1 460 ? 4.754 -19.376 11.006 1.00 52.66 460 ALA A C 1
ATOM 3409 O O . ALA A 1 460 ? 5.307 -19.529 9.926 1.00 52.66 460 ALA A O 1
ATOM 3410 N N . MET A 1 461 ? 5.329 -19.739 12.155 1.00 55.22 461 MET A N 1
ATOM 3411 C CA . MET A 1 461 ? 6.680 -20.299 12.225 1.00 55.22 461 MET A CA 1
ATOM 3412 C C . MET A 1 461 ? 6.797 -21.648 11.495 1.00 55.22 461 MET A C 1
ATOM 3414 O O . MET A 1 461 ? 7.775 -21.873 10.790 1.00 55.22 461 MET A O 1
ATOM 3418 N N . GLU A 1 462 ? 5.797 -22.525 11.617 1.00 65.62 462 GLU A N 1
ATOM 3419 C CA . GLU A 1 462 ? 5.730 -23.780 10.859 1.00 65.62 462 GLU A CA 1
ATOM 3420 C C . GLU A 1 462 ? 5.695 -23.523 9.344 1.00 65.62 462 GLU A C 1
ATOM 3422 O O . GLU A 1 462 ? 6.428 -24.162 8.592 1.00 65.62 462 GLU A O 1
ATOM 3427 N N . ASN A 1 463 ? 4.886 -22.562 8.895 1.00 58.03 463 ASN A N 1
ATOM 3428 C CA . ASN A 1 463 ? 4.769 -22.208 7.483 1.00 58.03 463 ASN A CA 1
ATOM 3429 C C . ASN A 1 463 ? 6.075 -21.627 6.921 1.00 58.03 463 ASN A C 1
ATOM 3431 O O . ASN A 1 463 ? 6.466 -22.006 5.820 1.00 58.03 463 ASN A O 1
ATOM 3435 N N . GLU A 1 464 ? 6.778 -20.783 7.681 1.00 55.09 464 GLU A N 1
ATOM 3436 C CA . GLU A 1 464 ? 8.106 -20.269 7.312 1.00 55.09 464 GLU A CA 1
ATOM 3437 C C . GLU A 1 464 ? 9.141 -21.397 7.202 1.00 55.09 464 GLU A C 1
ATOM 3439 O O . GLU A 1 464 ? 9.889 -21.485 6.230 1.00 55.09 464 GLU A O 1
ATOM 3444 N N . MET A 1 465 ? 9.156 -22.328 8.159 1.00 62.81 465 MET A N 1
ATOM 3445 C CA . MET A 1 465 ? 10.076 -23.467 8.117 1.00 62.81 465 MET A CA 1
ATOM 3446 C C . MET A 1 465 ? 9.787 -24.392 6.925 1.00 62.81 465 MET A C 1
ATOM 3448 O O . MET A 1 465 ? 10.719 -24.854 6.265 1.00 62.81 465 MET A O 1
ATOM 3452 N N . ARG A 1 466 ? 8.508 -24.608 6.594 1.00 72.75 466 ARG A N 1
ATOM 3453 C CA . ARG A 1 466 ? 8.099 -25.341 5.385 1.00 72.75 466 ARG A CA 1
ATOM 3454 C C . ARG A 1 466 ? 8.515 -24.606 4.111 1.00 72.75 466 ARG A C 1
ATOM 3456 O O . ARG A 1 466 ? 8.981 -25.249 3.174 1.00 72.75 466 ARG A O 1
ATOM 3463 N N . ALA A 1 467 ? 8.392 -23.279 4.079 1.00 53.00 467 ALA A N 1
ATOM 3464 C CA . ALA A 1 467 ? 8.807 -22.454 2.943 1.00 53.00 467 ALA A CA 1
ATOM 3465 C C . ALA A 1 467 ? 10.327 -22.503 2.704 1.00 53.00 467 ALA A C 1
ATOM 3467 O O . ALA A 1 467 ? 10.773 -22.455 1.560 1.00 53.00 467 ALA A O 1
ATOM 3468 N N . LEU A 1 468 ? 11.117 -22.685 3.765 1.00 60.34 468 LEU A N 1
ATOM 3469 C CA . LEU A 1 468 ? 12.568 -22.891 3.702 1.00 60.34 468 LEU A CA 1
ATOM 3470 C C . LEU A 1 468 ? 12.978 -24.342 3.375 1.00 60.34 468 LEU A C 1
ATOM 3472 O O . LEU A 1 468 ? 14.169 -24.647 3.341 1.00 60.34 468 LEU A O 1
ATOM 3476 N N . GLY A 1 469 ? 12.016 -25.239 3.128 1.00 70.38 469 GLY A N 1
ATOM 3477 C CA . GLY A 1 469 ? 12.273 -26.638 2.777 1.00 70.38 469 GLY A CA 1
ATOM 3478 C C . GLY A 1 469 ? 12.703 -27.520 3.953 1.00 70.38 469 GLY A C 1
ATOM 3479 O O . GLY A 1 469 ? 13.268 -28.590 3.732 1.00 70.38 469 GLY A O 1
ATOM 3480 N N . ILE A 1 470 ? 12.456 -27.089 5.194 1.00 71.19 470 ILE A N 1
ATOM 3481 C CA . ILE A 1 470 ? 12.753 -27.879 6.395 1.00 71.19 470 ILE A CA 1
ATOM 3482 C C . ILE A 1 470 ? 11.753 -29.040 6.479 1.00 71.19 470 ILE A C 1
ATOM 3484 O O . ILE A 1 470 ? 10.550 -28.856 6.278 1.00 71.19 470 ILE A O 1
ATOM 3488 N N . SER A 1 471 ? 12.255 -30.250 6.742 1.00 83.88 471 SER A N 1
ATOM 3489 C CA . SER A 1 471 ? 11.430 -31.460 6.778 1.00 83.88 471 SER A CA 1
ATOM 3490 C C . SER A 1 471 ? 10.430 -31.432 7.940 1.00 83.88 471 SER A C 1
ATOM 3492 O O . SER A 1 471 ? 10.674 -30.790 8.960 1.00 83.88 471 SER A O 1
ATOM 3494 N N . GLU A 1 472 ? 9.304 -32.143 7.820 1.00 71.94 472 GLU A N 1
ATOM 3495 C CA . GLU A 1 472 ? 8.316 -32.206 8.910 1.00 71.94 472 GLU A CA 1
ATOM 3496 C C . GLU A 1 472 ? 8.912 -32.748 10.216 1.00 71.94 472 GLU A C 1
ATOM 3498 O O . GLU A 1 472 ? 8.579 -32.242 11.286 1.00 71.94 472 GLU A O 1
ATOM 3503 N N . ASP A 1 473 ? 9.833 -33.712 10.129 1.00 73.06 473 ASP A N 1
ATOM 3504 C CA . ASP A 1 473 ? 10.527 -34.282 11.288 1.00 73.06 473 ASP A CA 1
ATOM 3505 C C . ASP A 1 473 ? 11.461 -33.258 11.954 1.00 73.06 473 ASP A C 1
ATOM 3507 O O . ASP A 1 473 ? 11.511 -33.167 13.185 1.00 73.06 473 ASP A O 1
ATOM 3511 N N . ASP A 1 474 ? 12.154 -32.430 11.167 1.00 72.62 474 ASP A N 1
ATOM 3512 C CA . ASP A 1 474 ? 13.015 -31.360 11.683 1.00 72.62 474 ASP A CA 1
ATOM 3513 C C . ASP A 1 474 ? 12.192 -30.208 12.272 1.00 72.62 474 ASP A C 1
ATOM 3515 O O . ASP A 1 474 ? 12.531 -29.685 13.333 1.00 72.62 474 ASP A O 1
ATOM 3519 N N . ILE A 1 475 ? 11.069 -29.846 11.645 1.00 77.06 475 ILE A N 1
ATOM 3520 C CA . ILE A 1 475 ? 10.118 -28.859 12.173 1.00 77.06 475 ILE A CA 1
ATOM 3521 C C . ILE A 1 475 ? 9.541 -29.346 13.497 1.00 77.06 475 ILE A C 1
ATOM 3523 O O . ILE A 1 475 ? 9.556 -28.609 14.484 1.00 77.06 475 ILE A O 1
ATOM 3527 N N . ALA A 1 476 ? 9.070 -30.593 13.549 1.00 73.25 476 ALA A N 1
ATOM 3528 C CA . ALA A 1 476 ? 8.575 -31.201 14.775 1.00 73.25 476 ALA A CA 1
ATOM 3529 C C . ALA A 1 476 ? 9.665 -31.197 15.852 1.00 73.25 476 ALA A C 1
ATOM 3531 O O . ALA A 1 476 ? 9.401 -30.793 16.981 1.00 73.25 476 ALA A O 1
ATOM 3532 N N . THR A 1 477 ? 10.905 -31.542 15.502 1.00 70.88 477 THR A N 1
ATOM 3533 C CA . THR A 1 477 ? 12.047 -31.517 16.426 1.00 70.88 477 THR A CA 1
ATOM 3534 C C . THR A 1 477 ? 12.341 -30.106 16.939 1.00 70.88 477 THR A C 1
ATOM 3536 O O . THR A 1 477 ? 12.526 -29.923 18.142 1.00 70.88 477 THR A O 1
ATOM 3539 N N . ILE A 1 478 ? 12.335 -29.088 16.078 1.00 71.88 478 ILE A N 1
ATOM 3540 C CA . ILE A 1 478 ? 12.586 -27.685 16.443 1.00 71.88 478 ILE A CA 1
ATOM 3541 C C . ILE A 1 478 ? 11.455 -27.134 17.315 1.00 71.88 478 ILE A C 1
ATOM 3543 O O . ILE A 1 478 ? 11.719 -26.556 18.370 1.00 71.88 478 ILE A O 1
ATOM 3547 N N . LEU A 1 479 ? 10.196 -27.345 16.929 1.00 70.62 479 LEU A N 1
ATOM 3548 C CA . LEU A 1 479 ? 9.029 -26.891 17.686 1.00 70.62 479 LEU A CA 1
ATOM 3549 C C . LEU A 1 479 ? 8.935 -27.594 19.038 1.00 70.62 479 LEU A C 1
ATOM 3551 O O . LEU A 1 479 ? 8.707 -26.933 20.052 1.00 70.62 479 LEU A O 1
ATOM 3555 N N . VAL A 1 480 ? 9.176 -28.907 19.080 1.00 69.31 480 VAL A N 1
ATOM 3556 C CA . VAL A 1 480 ? 9.265 -29.666 20.332 1.00 69.31 480 VAL A CA 1
ATOM 3557 C C . VAL A 1 480 ? 10.434 -29.162 21.171 1.00 69.31 480 VAL A C 1
ATOM 3559 O O . VAL A 1 480 ? 10.251 -28.989 22.366 1.00 69.31 480 VAL A O 1
ATOM 3562 N N . THR A 1 481 ? 11.587 -28.828 20.586 1.00 58.03 481 THR A N 1
ATOM 3563 C CA . THR A 1 481 ? 12.751 -28.274 21.307 1.00 58.03 481 THR A CA 1
ATOM 3564 C C . THR A 1 481 ? 12.475 -26.884 21.877 1.00 58.03 481 THR A C 1
ATOM 3566 O O . THR A 1 481 ? 12.847 -26.609 23.017 1.00 58.03 481 THR A O 1
ATOM 3569 N N . ILE A 1 482 ? 11.778 -26.015 21.144 1.00 59.78 482 ILE A N 1
ATOM 3570 C CA . ILE A 1 482 ? 11.338 -24.696 21.624 1.00 59.78 482 ILE A CA 1
ATOM 3571 C C . ILE A 1 482 ? 10.306 -24.867 22.741 1.00 59.78 482 ILE A C 1
ATOM 3573 O O . ILE A 1 482 ? 10.427 -24.254 23.801 1.00 59.78 482 ILE A O 1
ATOM 3577 N N . TYR A 1 483 ? 9.324 -25.748 22.551 1.00 57.12 483 TYR A N 1
ATOM 3578 C CA . TYR A 1 483 ? 8.309 -26.050 23.556 1.00 57.12 483 TYR A CA 1
ATOM 3579 C C . TYR A 1 483 ? 8.924 -26.668 24.819 1.00 57.12 483 TYR A C 1
ATOM 3581 O O . TYR A 1 483 ? 8.531 -26.326 25.937 1.00 57.12 483 TYR A O 1
ATOM 3589 N N . TRP A 1 484 ? 9.934 -27.522 24.654 1.00 52.25 484 TRP A N 1
ATOM 3590 C CA . TRP A 1 484 ? 10.736 -28.096 25.727 1.00 52.25 484 TRP A CA 1
ATOM 3591 C C . TRP A 1 484 ? 11.567 -27.008 26.415 1.00 52.25 484 TRP A C 1
ATOM 3593 O O . TRP A 1 484 ? 11.511 -26.897 27.633 1.00 52.25 484 TRP A O 1
ATOM 3603 N N . GLY A 1 485 ? 12.231 -26.120 25.674 1.00 51.72 485 GLY A N 1
ATOM 3604 C CA . GLY A 1 485 ? 12.987 -24.986 26.219 1.00 51.72 485 GLY A CA 1
ATOM 3605 C C . GLY A 1 485 ? 12.131 -23.987 27.009 1.00 51.72 485 GLY A C 1
ATOM 3606 O O . GLY A 1 485 ? 12.581 -23.469 28.031 1.00 51.72 485 GLY A O 1
ATOM 3607 N N . ILE A 1 486 ? 10.881 -23.762 26.589 1.00 52.31 486 ILE A N 1
ATOM 3608 C CA . ILE A 1 486 ? 9.916 -22.872 27.257 1.00 52.31 486 ILE A CA 1
ATOM 3609 C C . ILE A 1 486 ? 9.325 -23.521 28.521 1.00 52.31 486 ILE A C 1
ATOM 3611 O O . ILE A 1 486 ? 9.177 -22.860 29.552 1.00 52.31 486 ILE A O 1
ATOM 3615 N N . ASN A 1 487 ? 8.988 -24.814 28.468 1.00 53.03 487 ASN A N 1
ATOM 3616 C CA . ASN A 1 487 ? 8.223 -25.481 29.529 1.00 53.03 487 ASN A CA 1
ATOM 3617 C C . ASN A 1 487 ? 9.063 -26.344 30.481 1.00 53.03 487 ASN A C 1
ATOM 3619 O O . ASN A 1 487 ? 8.576 -26.695 31.559 1.00 53.03 487 ASN A O 1
ATOM 3623 N N . ALA A 1 488 ? 10.309 -26.690 30.138 1.00 55.94 488 ALA A N 1
ATOM 3624 C CA . ALA A 1 488 ? 11.127 -27.601 30.945 1.00 55.94 488 ALA A CA 1
ATOM 3625 C C . ALA A 1 488 ? 11.442 -27.043 32.336 1.00 55.94 488 ALA A C 1
ATOM 3627 O O . ALA A 1 488 ? 11.476 -27.814 33.293 1.00 55.94 488 ALA A O 1
ATOM 3628 N N . ASN A 1 489 ? 11.627 -25.727 32.460 1.00 57.34 489 ASN A N 1
ATOM 3629 C CA . ASN A 1 489 ? 12.044 -25.081 33.707 1.00 57.34 489 ASN A CA 1
ATOM 3630 C C . ASN A 1 489 ? 10.857 -24.519 34.499 1.00 57.34 489 ASN A C 1
ATOM 3632 O O . ASN A 1 489 ? 10.781 -24.693 35.712 1.00 57.34 489 ASN A O 1
ATOM 3636 N N . THR A 1 490 ? 9.890 -23.914 33.807 1.00 62.06 490 THR A N 1
ATOM 3637 C CA . THR A 1 490 ? 8.747 -23.207 34.407 1.00 62.06 490 THR A CA 1
ATOM 3638 C C . THR A 1 490 ? 7.853 -24.137 35.229 1.00 62.06 490 THR A C 1
ATOM 3640 O O . THR A 1 490 ? 7.517 -23.817 36.368 1.00 62.06 490 THR A O 1
ATOM 3643 N N . ARG A 1 491 ? 7.528 -25.331 34.707 1.00 63.34 491 ARG A N 1
ATOM 3644 C CA . ARG A 1 491 ? 6.681 -26.301 35.427 1.00 63.34 491 ARG A CA 1
ATOM 3645 C C . ARG A 1 491 ? 7.361 -26.868 36.676 1.00 63.34 491 ARG A C 1
ATOM 3647 O O . ARG A 1 491 ? 6.702 -27.088 37.684 1.00 63.34 491 ARG A O 1
ATOM 3654 N N . LYS A 1 492 ? 8.680 -27.082 36.614 1.00 64.75 492 LYS A N 1
ATOM 3655 C CA . LYS A 1 492 ? 9.470 -27.637 37.721 1.00 64.75 492 LYS A CA 1
ATOM 3656 C C . LYS A 1 492 ? 9.673 -26.600 38.814 1.00 64.75 492 LYS A C 1
ATOM 3658 O O . LYS A 1 492 ? 9.493 -26.909 39.980 1.00 64.75 492 LYS A O 1
ATOM 3663 N N . ALA A 1 493 ? 9.972 -25.359 38.438 1.00 67.44 493 ALA A N 1
ATOM 3664 C CA . ALA A 1 493 ? 10.116 -24.268 39.391 1.00 67.44 493 ALA A CA 1
ATOM 3665 C C . ALA A 1 493 ? 8.790 -23.962 40.108 1.00 67.44 493 ALA A C 1
ATOM 3667 O O . ALA A 1 493 ? 8.782 -23.770 41.319 1.00 67.44 493 ALA A O 1
ATOM 3668 N N . ALA A 1 494 ? 7.661 -24.001 39.389 1.00 73.06 494 ALA A N 1
ATOM 3669 C CA . ALA A 1 494 ? 6.338 -23.890 40.002 1.00 73.06 494 ALA A CA 1
ATOM 3670 C C . ALA A 1 494 ? 6.052 -25.050 40.973 1.00 73.06 494 ALA A C 1
ATOM 3672 O O . ALA A 1 494 ? 5.584 -24.817 42.085 1.00 73.06 494 ALA A O 1
ATOM 3673 N N . PHE A 1 495 ? 6.373 -26.286 40.579 1.00 77.38 495 PHE A N 1
ATOM 3674 C CA . PHE A 1 495 ? 6.229 -27.468 41.431 1.00 77.38 495 PHE A CA 1
ATOM 3675 C C . PHE A 1 495 ? 7.064 -27.369 42.715 1.00 77.38 495 PHE A C 1
ATOM 3677 O O . PHE A 1 495 ? 6.535 -27.590 43.803 1.00 77.38 495 PHE A O 1
ATOM 3684 N N . TRP A 1 496 ? 8.345 -27.010 42.609 1.00 75.62 496 TRP A N 1
ATOM 3685 C CA . TRP A 1 496 ? 9.240 -26.914 43.762 1.00 75.62 496 TRP A CA 1
ATOM 3686 C C . TRP A 1 496 ? 8.851 -25.772 44.695 1.00 75.62 496 TRP A C 1
ATOM 3688 O O . TRP A 1 496 ? 8.824 -25.970 45.904 1.00 75.62 496 TRP A O 1
ATOM 3698 N N . LEU A 1 497 ? 8.452 -24.619 44.150 1.00 86.62 497 LEU A N 1
ATOM 3699 C CA . LEU A 1 497 ? 8.003 -23.480 44.951 1.00 86.62 497 LEU A CA 1
ATOM 3700 C C . LEU A 1 497 ? 6.765 -23.855 45.767 1.00 86.62 497 LEU A C 1
ATOM 3702 O O . LEU A 1 497 ? 6.713 -23.611 46.971 1.00 86.62 497 LEU A O 1
ATOM 3706 N N . LEU A 1 498 ? 5.799 -24.523 45.134 1.00 80.25 498 LEU A N 1
ATOM 3707 C CA . LEU A 1 498 ? 4.611 -25.026 45.821 1.00 80.25 498 LEU A CA 1
ATOM 3708 C C . LEU A 1 498 ? 4.959 -26.087 46.863 1.00 80.25 498 LEU A C 1
ATOM 3710 O O . LEU A 1 498 ? 4.447 -26.035 47.976 1.00 80.25 498 LEU A O 1
ATOM 3714 N N . THR A 1 499 ? 5.856 -27.011 46.532 1.00 79.06 499 THR A N 1
ATOM 3715 C CA . THR A 1 499 ? 6.330 -28.037 47.466 1.00 79.06 499 THR A CA 1
ATOM 3716 C C . THR A 1 499 ? 6.936 -27.380 48.706 1.00 79.06 499 THR A C 1
ATOM 3718 O O . THR A 1 499 ? 6.529 -27.684 49.823 1.00 79.06 499 THR A O 1
ATOM 3721 N N . TYR A 1 500 ? 7.835 -26.412 48.548 1.00 84.88 500 TYR A N 1
ATOM 3722 C CA . TYR A 1 500 ? 8.494 -25.779 49.686 1.00 84.88 500 TYR A CA 1
ATOM 3723 C C . TYR A 1 500 ? 7.549 -24.929 50.540 1.00 84.88 500 TYR A C 1
ATOM 3725 O O . TYR A 1 500 ? 7.577 -25.059 51.764 1.00 84.88 500 TYR A O 1
ATOM 3733 N N . ILE A 1 501 ? 6.655 -24.146 49.926 1.00 85.38 501 ILE A N 1
ATOM 3734 C CA . ILE A 1 501 ? 5.636 -23.370 50.657 1.00 85.38 501 ILE A CA 1
ATOM 3735 C C . ILE A 1 501 ? 4.767 -24.295 51.522 1.00 85.38 501 ILE A C 1
ATOM 3737 O O . ILE A 1 501 ? 4.526 -24.010 52.697 1.00 85.38 501 ILE A O 1
ATOM 3741 N N . LEU A 1 502 ? 4.326 -25.423 50.960 1.00 77.75 502 LEU A N 1
ATOM 3742 C CA . LEU A 1 502 ? 3.401 -26.340 51.626 1.00 77.75 502 LEU A CA 1
ATOM 3743 C C . LEU A 1 502 ? 4.074 -27.242 52.668 1.00 77.75 502 LEU A C 1
ATOM 3745 O O . LEU A 1 502 ? 3.422 -27.644 53.628 1.00 77.75 502 LEU A O 1
ATOM 3749 N N . HIS A 1 503 ? 5.354 -27.571 52.498 1.00 73.50 503 HIS A N 1
ATOM 3750 C CA . HIS A 1 503 ? 6.087 -28.429 53.432 1.00 73.50 503 HIS A CA 1
ATOM 3751 C C . HIS A 1 503 ? 6.687 -27.661 54.616 1.00 73.50 503 HIS A C 1
ATOM 3753 O O . HIS A 1 503 ? 6.660 -28.170 55.735 1.00 73.50 503 HIS A O 1
ATOM 3759 N N . TYR A 1 504 ? 7.242 -26.467 54.384 1.00 74.88 504 TYR A N 1
ATOM 3760 C CA . TYR A 1 504 ? 8.058 -25.765 55.384 1.00 74.88 504 TYR A CA 1
ATOM 3761 C C . TYR A 1 504 ? 7.307 -24.686 56.178 1.00 74.88 504 TYR A C 1
ATOM 3763 O O . TYR A 1 504 ? 7.765 -24.302 57.250 1.00 74.88 504 TYR A O 1
ATOM 3771 N N . GLY A 1 505 ? 6.136 -24.230 55.719 1.00 66.88 505 GLY A N 1
ATOM 3772 C CA . GLY A 1 505 ? 5.308 -23.275 56.470 1.00 66.88 505 GLY A CA 1
ATOM 3773 C C . GLY A 1 505 ? 3.832 -23.319 56.072 1.00 66.88 505 GLY A C 1
ATOM 3774 O O . GLY A 1 505 ? 3.292 -22.299 55.641 1.00 66.88 505 GLY A O 1
ATOM 3775 N N . PRO A 1 506 ? 3.162 -24.477 56.233 1.00 61.34 506 PRO A N 1
ATOM 3776 C CA . PRO A 1 506 ? 1.921 -24.831 55.535 1.00 61.34 506 PRO A CA 1
ATOM 3777 C C . PRO A 1 506 ? 0.770 -23.835 55.692 1.00 61.34 506 PRO A C 1
ATOM 3779 O O . PRO A 1 506 ? 0.012 -23.641 54.750 1.00 61.34 506 PRO A O 1
ATOM 3782 N N . GLN A 1 507 ? 0.631 -23.201 56.859 1.00 69.88 507 GLN A N 1
ATOM 3783 C CA . GLN A 1 507 ? -0.427 -22.214 57.100 1.00 69.88 507 GLN A CA 1
ATOM 3784 C C . GLN A 1 507 ? 0.121 -20.783 57.095 1.00 69.88 507 GLN A C 1
ATOM 3786 O O . GLN A 1 507 ? -0.433 -19.902 56.448 1.00 69.88 507 GLN A O 1
ATOM 3791 N N . HIS A 1 508 ? 1.264 -20.566 57.748 1.00 81.75 508 HIS A N 1
ATOM 3792 C CA . HIS A 1 508 ? 1.854 -19.239 57.904 1.00 81.75 508 HIS A CA 1
ATOM 3793 C C . HIS A 1 508 ? 2.288 -18.605 56.573 1.00 81.75 508 HIS A C 1
ATOM 3795 O O . HIS A 1 508 ? 1.966 -17.447 56.319 1.00 81.75 508 HIS A O 1
ATOM 3801 N N . TYR A 1 509 ? 2.973 -19.351 55.699 1.00 88.31 509 TYR A N 1
ATOM 3802 C CA . TYR A 1 509 ? 3.422 -18.818 54.408 1.00 88.31 509 TYR A CA 1
ATOM 3803 C C . TYR A 1 509 ? 2.275 -18.673 53.415 1.00 88.31 509 TYR A C 1
ATOM 3805 O O . TYR A 1 509 ? 2.241 -17.720 52.640 1.00 88.31 509 TYR A O 1
ATOM 3813 N N . VAL A 1 510 ? 1.303 -19.582 53.473 1.00 84.00 510 VAL A N 1
ATOM 3814 C CA . VAL A 1 510 ? 0.104 -19.504 52.638 1.00 84.00 510 VAL A CA 1
ATOM 3815 C C . VAL A 1 510 ? -0.716 -18.261 52.983 1.00 84.00 510 VAL A C 1
ATOM 3817 O O . VAL A 1 510 ? -1.114 -17.534 52.073 1.00 84.00 510 VAL A O 1
ATOM 3820 N N . ASP A 1 511 ? -0.935 -17.976 54.266 1.00 87.62 511 ASP A N 1
ATOM 3821 C CA . ASP A 1 511 ? -1.699 -16.800 54.692 1.00 87.62 511 ASP A CA 1
ATOM 3822 C C . ASP A 1 511 ? -0.942 -15.495 54.401 1.00 87.62 511 ASP A C 1
ATOM 3824 O O . ASP A 1 511 ? -1.531 -14.562 53.858 1.00 87.62 511 ASP A O 1
ATOM 3828 N N . MET A 1 512 ? 0.377 -15.474 54.612 1.00 89.25 512 MET A N 1
ATOM 3829 C CA . MET A 1 512 ? 1.241 -14.342 54.259 1.00 89.25 512 MET A CA 1
ATOM 3830 C C . MET A 1 512 ? 1.173 -13.994 52.764 1.00 89.25 512 MET A C 1
ATOM 3832 O O . MET A 1 512 ? 0.955 -12.838 52.410 1.00 89.25 512 MET A O 1
ATOM 3836 N N . ILE A 1 513 ? 1.287 -14.988 51.872 1.00 90.94 513 ILE A N 1
ATOM 3837 C CA . ILE A 1 513 ? 1.171 -14.765 50.421 1.00 90.94 513 ILE A CA 1
ATOM 3838 C C . ILE A 1 513 ? -0.244 -14.295 50.052 1.00 90.94 513 ILE A C 1
ATOM 3840 O O . ILE A 1 513 ? -0.416 -13.445 49.177 1.00 90.94 513 ILE A O 1
ATOM 3844 N N . ARG A 1 514 ? -1.282 -14.840 50.697 1.00 87.81 514 ARG A N 1
ATOM 3845 C CA . ARG A 1 514 ? -2.680 -14.466 50.428 1.00 87.81 514 ARG A CA 1
ATOM 3846 C C . ARG A 1 514 ? -2.975 -13.022 50.815 1.00 87.81 514 ARG A C 1
ATOM 3848 O O . ARG A 1 514 ? -3.683 -12.352 50.067 1.00 87.81 514 ARG A O 1
ATOM 3855 N N . GLU A 1 515 ? -2.457 -12.562 51.947 1.00 91.50 515 GLU A N 1
ATOM 3856 C CA . GLU A 1 515 ? -2.586 -11.168 52.377 1.00 91.50 515 GLU A CA 1
ATOM 3857 C C . GLU A 1 515 ? -1.799 -10.231 51.458 1.00 91.50 515 GLU A C 1
ATOM 3859 O O . GLU A 1 515 ? -2.359 -9.259 50.952 1.00 91.50 515 GLU A O 1
ATOM 3864 N N . GLU A 1 516 ? -0.539 -10.563 51.170 1.00 93.12 516 GLU A N 1
ATOM 3865 C CA . GLU A 1 516 ? 0.354 -9.752 50.336 1.00 93.12 516 GLU A CA 1
ATOM 3866 C C . GLU A 1 516 ? -0.176 -9.566 48.907 1.00 93.12 516 GLU A C 1
ATOM 3868 O O . GLU A 1 516 ? -0.093 -8.482 48.331 1.00 93.12 516 GLU A O 1
ATOM 3873 N N . THR A 1 517 ? -0.755 -10.616 48.327 1.00 92.44 517 THR A N 1
ATOM 3874 C CA . THR A 1 517 ? -1.237 -10.584 46.939 1.00 92.44 517 THR A CA 1
ATOM 3875 C C . THR A 1 517 ? -2.661 -10.048 46.802 1.00 92.44 517 THR A C 1
ATOM 3877 O O . THR A 1 517 ? -3.084 -9.761 45.683 1.00 92.44 517 THR A O 1
ATOM 3880 N N . LEU A 1 518 ? -3.412 -9.880 47.900 1.00 89.50 518 LEU A N 1
ATOM 3881 C CA . LEU A 1 518 ? -4.834 -9.513 47.881 1.00 89.50 518 LEU A CA 1
ATOM 3882 C C . LEU A 1 518 ? -5.158 -8.277 47.014 1.00 89.50 518 LEU A C 1
ATOM 3884 O O . LEU A 1 518 ? -6.118 -8.358 46.241 1.00 89.50 518 LEU A O 1
ATOM 3888 N N . PRO A 1 519 ? -4.391 -7.168 47.063 1.00 88.81 519 PRO A N 1
ATOM 3889 C CA . PRO A 1 519 ? -4.724 -5.956 46.308 1.00 88.81 519 PRO A CA 1
ATOM 3890 C C . PRO A 1 519 ? -4.573 -6.101 44.787 1.00 88.81 519 PRO A C 1
ATOM 3892 O O . PRO A 1 519 ? -5.147 -5.313 44.038 1.00 88.81 519 PRO A O 1
ATOM 3895 N N . ALA A 1 520 ? -3.873 -7.135 44.307 1.00 86.31 520 ALA A N 1
ATOM 3896 C CA . ALA A 1 520 ? -3.811 -7.442 42.880 1.00 86.31 520 ALA A CA 1
ATOM 3897 C C . ALA A 1 520 ? -5.133 -8.012 42.326 1.00 86.31 520 ALA A C 1
ATOM 3899 O O . ALA A 1 520 ? -5.289 -8.131 41.110 1.00 86.31 520 ALA A O 1
ATOM 3900 N N . PHE A 1 521 ? -6.086 -8.373 43.194 1.00 81.81 521 PHE A N 1
ATOM 3901 C CA . PHE A 1 521 ? -7.318 -9.088 42.845 1.00 81.81 521 PHE A CA 1
ATOM 3902 C C . PHE A 1 521 ? -8.587 -8.355 43.319 1.00 81.81 521 PHE A C 1
ATOM 3904 O O . PHE A 1 521 ? -9.462 -8.963 43.943 1.00 81.81 521 PHE A O 1
ATOM 3911 N N . SER A 1 522 ? -8.695 -7.052 43.043 1.00 69.50 522 SER A N 1
ATOM 3912 C CA . SER A 1 522 ? -9.881 -6.256 43.392 1.00 69.50 522 SER A CA 1
ATOM 3913 C C . SER A 1 522 ? -11.176 -6.791 42.739 1.00 69.50 522 SER A C 1
ATOM 3915 O O . SER A 1 522 ? -11.118 -7.312 41.622 1.00 69.50 522 SER A O 1
ATOM 3917 N N . PRO A 1 523 ? -12.355 -6.671 43.395 1.00 62.94 523 PRO A N 1
ATOM 3918 C CA . PRO A 1 523 ? -13.623 -7.275 42.940 1.00 62.94 523 PRO A CA 1
ATOM 3919 C C . PRO A 1 523 ? -14.112 -6.822 41.554 1.00 62.94 523 PRO A C 1
ATOM 3921 O O . PRO A 1 523 ? -14.950 -7.475 40.938 1.00 62.94 523 PRO A O 1
ATOM 3924 N N . ASP A 1 524 ? -13.608 -5.688 41.087 1.00 61.41 524 ASP A N 1
ATOM 3925 C CA . ASP A 1 524 ? -13.905 -5.003 39.834 1.00 61.41 524 ASP A CA 1
ATOM 3926 C C . ASP A 1 524 ? -12.965 -5.393 38.675 1.00 61.41 524 ASP A C 1
ATOM 3928 O O . ASP A 1 524 ? -13.246 -5.060 37.521 1.00 61.41 524 ASP A O 1
ATOM 3932 N N . LYS A 1 525 ? -11.882 -6.144 38.937 1.00 58.12 525 LYS A N 1
ATOM 3933 C CA . LYS A 1 525 ? -10.920 -6.594 37.917 1.00 58.12 525 LYS A CA 1
ATOM 3934 C C . LYS A 1 525 ? -11.132 -8.072 37.557 1.00 58.12 525 LYS A C 1
ATOM 3936 O O . LYS A 1 525 ? -10.962 -8.966 38.380 1.00 58.12 525 LYS A O 1
ATOM 3941 N N . SER A 1 526 ? -11.447 -8.355 36.288 1.00 62.16 526 SER A N 1
ATOM 3942 C CA . SER A 1 526 ? -11.554 -9.731 35.756 1.00 62.16 526 SER A CA 1
ATOM 3943 C C . SER A 1 526 ? -10.193 -10.399 35.506 1.00 62.16 526 SER A C 1
ATOM 3945 O O . SER A 1 526 ? -10.115 -11.625 35.388 1.00 62.16 526 SER A O 1
ATOM 3947 N N . ILE A 1 527 ? -9.121 -9.602 35.455 1.00 63.75 527 ILE A N 1
ATOM 3948 C CA . ILE A 1 527 ? -7.732 -10.025 35.255 1.00 63.75 527 ILE A CA 1
ATOM 3949 C C . ILE A 1 527 ? -6.889 -9.447 36.405 1.00 63.75 527 ILE A C 1
ATOM 3951 O O . ILE A 1 527 ? -7.042 -8.262 36.704 1.00 63.75 527 ILE A O 1
ATOM 3955 N N . PRO A 1 528 ? -6.020 -10.244 37.056 1.00 78.38 528 PRO A N 1
ATOM 3956 C CA . PRO A 1 528 ? -5.179 -9.765 38.152 1.00 78.38 528 PRO A CA 1
ATOM 3957 C C . PRO A 1 528 ? -4.210 -8.666 37.711 1.00 78.38 528 PRO A C 1
ATOM 3959 O O . PRO A 1 528 ? -3.693 -8.699 36.594 1.00 78.38 528 PRO A O 1
ATOM 3962 N N . ASP A 1 529 ? -3.929 -7.730 38.610 1.00 80.38 529 ASP A N 1
ATOM 3963 C CA . ASP A 1 529 ? -2.968 -6.651 38.397 1.00 80.38 529 ASP A CA 1
ATOM 3964 C C . ASP A 1 529 ? -1.527 -7.187 38.446 1.00 80.38 529 ASP A C 1
ATOM 3966 O O . ASP A 1 529 ? -1.005 -7.539 39.508 1.00 80.38 529 ASP A O 1
ATOM 3970 N N . LEU A 1 530 ? -0.901 -7.316 37.274 1.00 78.19 530 LEU A N 1
ATOM 3971 C CA . LEU A 1 530 ? 0.416 -7.941 37.139 1.00 78.19 530 LEU A CA 1
ATOM 3972 C C . LEU A 1 530 ? 1.551 -7.064 37.664 1.00 78.19 530 LEU A C 1
ATOM 3974 O O . LEU A 1 530 ? 2.519 -7.606 38.196 1.00 78.19 530 LEU A O 1
ATOM 3978 N N . ASP A 1 531 ? 1.422 -5.745 37.539 1.00 81.38 531 ASP A N 1
ATOM 3979 C CA . ASP A 1 531 ? 2.441 -4.805 38.006 1.00 81.38 531 ASP A CA 1
ATOM 3980 C C . ASP A 1 531 ? 2.462 -4.790 39.538 1.00 81.38 531 ASP A C 1
ATOM 3982 O O . ASP A 1 531 ? 3.528 -4.840 40.157 1.00 81.38 531 ASP A O 1
ATOM 3986 N N . TYR A 1 532 ? 1.286 -4.882 40.170 1.00 86.50 532 TYR A N 1
ATOM 3987 C CA . TYR A 1 532 ? 1.202 -5.027 41.621 1.00 86.50 532 TYR A CA 1
ATOM 3988 C C . TYR A 1 532 ? 1.941 -6.276 42.126 1.00 86.50 532 TYR A C 1
ATOM 3990 O O . TYR A 1 532 ? 2.755 -6.177 43.043 1.00 86.50 532 TYR A O 1
ATOM 3998 N N . LEU A 1 533 ? 1.714 -7.440 41.504 1.00 83.25 533 LEU A N 1
ATOM 3999 C CA . LEU A 1 533 ? 2.333 -8.705 41.924 1.00 83.25 533 LEU A CA 1
ATOM 4000 C C . LEU A 1 533 ? 3.861 -8.732 41.774 1.00 83.25 533 LEU A C 1
ATOM 4002 O O . LEU A 1 533 ? 4.518 -9.525 42.447 1.00 83.25 533 LEU A O 1
ATOM 4006 N N . HIS A 1 534 ? 4.443 -7.928 40.879 1.00 75.12 534 HIS A N 1
ATOM 4007 C CA . HIS A 1 534 ? 5.902 -7.897 40.685 1.00 75.12 534 HIS A CA 1
ATOM 4008 C C . HIS A 1 534 ? 6.592 -6.865 41.550 1.00 75.12 534 HIS A C 1
ATOM 4010 O O . HIS A 1 534 ? 7.693 -7.135 42.028 1.00 75.12 534 HIS A O 1
ATOM 4016 N N . ASP A 1 535 ? 5.949 -5.722 41.757 1.00 84.50 535 ASP A N 1
ATOM 4017 C CA . ASP A 1 535 ? 6.595 -4.586 42.404 1.00 84.50 535 ASP A CA 1
ATOM 4018 C C . ASP A 1 535 ? 6.232 -4.478 43.892 1.00 84.50 535 ASP A C 1
ATOM 4020 O O . ASP A 1 535 ? 6.939 -3.811 44.646 1.00 84.50 535 ASP A O 1
ATOM 4024 N N . ASN A 1 536 ? 5.167 -5.161 44.337 1.00 88.88 536 ASN A N 1
ATOM 4025 C CA . ASN A 1 536 ? 4.599 -4.993 45.679 1.00 88.88 536 ASN A CA 1
ATOM 4026 C C . ASN A 1 536 ? 4.417 -6.308 46.464 1.00 88.88 536 ASN A C 1
ATOM 4028 O O . ASN A 1 536 ? 3.815 -6.280 47.535 1.00 88.88 536 ASN A O 1
ATOM 4032 N N . CYS A 1 537 ? 4.959 -7.439 45.986 1.00 92.81 537 CYS A N 1
ATOM 4033 C CA . CYS A 1 537 ? 4.891 -8.737 46.681 1.00 92.81 537 CYS A CA 1
ATOM 4034 C C . CYS A 1 537 ? 6.285 -9.312 47.037 1.00 92.81 537 CYS A C 1
ATOM 4036 O O . CYS A 1 537 ? 6.743 -10.280 46.415 1.00 92.81 537 CYS A O 1
ATOM 4038 N N . PRO A 1 538 ? 7.011 -8.702 47.996 1.00 90.25 538 PRO A N 1
ATOM 4039 C CA . PRO A 1 538 ? 8.373 -9.102 48.357 1.00 90.25 538 PRO A CA 1
ATOM 4040 C C . PRO A 1 538 ? 8.506 -10.511 48.965 1.00 90.25 538 PRO A C 1
ATOM 4042 O O . PRO A 1 538 ? 9.531 -11.157 48.732 1.00 90.25 538 PRO A O 1
ATOM 4045 N N . HIS A 1 539 ? 7.523 -11.016 49.717 1.00 90.06 539 HIS A N 1
ATOM 4046 C CA . HIS A 1 539 ? 7.575 -12.362 50.301 1.00 90.06 539 HIS A CA 1
ATOM 4047 C C . HIS A 1 539 ? 7.449 -13.440 49.224 1.00 90.06 539 HIS A C 1
ATOM 4049 O O . HIS A 1 539 ? 8.245 -14.384 49.197 1.00 90.06 539 HIS A O 1
ATOM 4055 N N . LEU A 1 540 ? 6.510 -13.269 48.291 1.00 89.06 540 LEU A N 1
ATOM 4056 C CA . LEU A 1 540 ? 6.358 -14.169 47.152 1.00 89.06 540 LEU A CA 1
ATOM 4057 C C . LEU A 1 540 ? 7.621 -14.202 46.267 1.00 89.06 540 LEU A C 1
ATOM 4059 O O . LEU A 1 540 ? 8.041 -15.279 45.834 1.00 89.06 540 LEU A O 1
ATOM 4063 N N . ASP A 1 541 ? 8.269 -13.053 46.040 1.00 86.62 541 ASP A N 1
ATOM 4064 C CA . ASP A 1 541 ? 9.535 -12.995 45.295 1.00 86.62 541 ASP A CA 1
ATOM 4065 C C . ASP A 1 541 ? 10.686 -13.699 46.034 1.00 86.62 541 ASP A C 1
ATOM 4067 O O . ASP A 1 541 ? 11.478 -14.437 45.440 1.00 86.62 541 ASP A O 1
ATOM 4071 N N . ALA A 1 542 ? 10.783 -13.518 47.349 1.00 88.19 542 ALA A N 1
ATOM 4072 C CA . ALA A 1 542 ? 11.824 -14.156 48.144 1.00 88.19 542 ALA A CA 1
ATOM 4073 C C . ALA A 1 542 ? 11.701 -15.693 48.114 1.00 88.19 542 ALA A C 1
ATOM 4075 O O . ALA A 1 542 ? 12.694 -16.386 47.871 1.00 88.19 542 ALA A O 1
ATOM 4076 N N . MET A 1 543 ? 10.487 -16.233 48.269 1.00 89.38 543 MET A N 1
ATOM 4077 C CA . MET A 1 543 ? 10.235 -17.682 48.206 1.00 89.38 543 MET A CA 1
ATOM 4078 C C . MET A 1 543 ? 10.561 -18.272 46.825 1.00 89.38 543 MET A C 1
ATOM 4080 O O . MET A 1 543 ? 11.101 -19.377 46.712 1.00 89.38 543 MET A O 1
ATOM 4084 N N . TRP A 1 544 ? 10.299 -17.521 45.754 1.00 83.50 544 TRP A N 1
ATOM 4085 C CA . TRP A 1 544 ? 10.707 -17.907 44.404 1.00 83.50 544 TRP A CA 1
ATOM 4086 C C . TRP A 1 544 ? 12.226 -18.065 44.276 1.00 83.50 544 TRP A C 1
ATOM 4088 O O . TRP A 1 544 ? 12.693 -19.097 43.795 1.00 83.50 544 TRP A O 1
ATOM 4098 N N . ASN A 1 545 ? 13.008 -17.083 44.729 1.00 79.38 545 ASN A N 1
ATOM 4099 C CA . ASN A 1 545 ? 14.469 -17.134 44.603 1.00 79.38 545 ASN A CA 1
ATOM 4100 C C . ASN A 1 545 ? 15.080 -18.308 45.381 1.00 79.38 545 ASN A C 1
ATOM 4102 O O . ASN A 1 545 ? 16.012 -18.954 44.899 1.00 79.38 545 ASN A O 1
ATOM 4106 N N . GLU A 1 546 ? 14.510 -18.630 46.537 1.00 83.62 546 GLU A N 1
ATOM 4107 C CA . GLU A 1 546 ? 14.984 -19.725 47.374 1.00 83.62 546 GLU A CA 1
ATOM 4108 C C . GLU A 1 546 ? 14.673 -21.111 46.788 1.00 83.62 546 GLU A C 1
ATOM 4110 O O . GLU A 1 546 ? 15.458 -22.052 46.910 1.00 83.62 546 GLU A O 1
ATOM 4115 N N . THR A 1 547 ? 13.578 -21.217 46.036 1.00 81.62 547 THR A N 1
ATOM 4116 C CA . THR A 1 547 ? 13.191 -22.462 45.354 1.00 81.62 547 THR A CA 1
ATOM 4117 C C . THR A 1 547 ? 14.232 -22.860 44.323 1.00 81.62 547 THR A C 1
ATOM 4119 O O . THR A 1 547 ? 14.596 -24.030 44.190 1.00 81.62 547 THR A O 1
ATOM 4122 N N . ILE A 1 548 ? 14.724 -21.861 43.595 1.00 75.12 548 ILE A N 1
ATOM 4123 C CA . ILE A 1 548 ? 15.753 -22.040 42.578 1.00 75.12 548 ILE A CA 1
ATOM 4124 C C . ILE A 1 548 ? 17.081 -22.449 43.219 1.00 75.12 548 ILE A C 1
ATOM 4126 O O . ILE A 1 548 ? 17.806 -23.254 42.637 1.00 75.12 548 ILE A O 1
ATOM 4130 N N . ARG A 1 549 ? 17.383 -21.937 44.418 1.00 76.12 549 ARG A N 1
ATOM 4131 C CA . ARG A 1 549 ? 18.628 -22.213 45.141 1.00 76.12 549 ARG A CA 1
ATOM 4132 C C . ARG A 1 549 ? 18.755 -23.684 45.548 1.00 76.12 549 ARG A C 1
ATOM 4134 O O . ARG A 1 549 ? 19.812 -24.269 45.347 1.00 76.12 549 ARG A O 1
ATOM 4141 N N . LEU A 1 550 ? 17.679 -24.291 46.050 1.00 65.81 550 LEU A N 1
ATOM 4142 C CA . LEU A 1 550 ? 17.686 -25.677 46.536 1.00 65.81 550 LEU A CA 1
ATOM 4143 C C . LEU A 1 550 ? 17.691 -26.765 45.458 1.00 65.81 550 LEU A C 1
ATOM 4145 O O . LEU A 1 550 ? 17.939 -27.930 45.757 1.00 65.81 550 LEU A O 1
ATOM 4149 N N . SER A 1 551 ? 17.411 -26.407 44.209 1.00 63.31 551 SER A N 1
ATOM 4150 C CA . SER A 1 551 ? 17.129 -27.371 43.148 1.00 63.31 551 SER A CA 1
ATOM 4151 C C . SER A 1 551 ? 18.294 -27.520 42.145 1.00 63.31 551 SER A C 1
ATOM 4153 O O . SER A 1 551 ? 18.053 -27.392 40.941 1.00 63.31 551 SER A O 1
ATOM 4155 N N . ALA A 1 552 ? 19.532 -27.859 42.564 1.00 47.72 552 ALA A N 1
ATOM 4156 C CA . ALA A 1 552 ? 20.525 -28.514 41.663 1.00 47.72 552 ALA A CA 1
ATOM 4157 C C . ALA A 1 552 ? 21.505 -29.499 42.412 1.00 47.72 552 ALA A C 1
ATOM 4159 O O . ALA A 1 552 ? 21.567 -29.408 43.635 1.00 47.72 552 ALA A O 1
ATOM 4160 N N . ILE A 1 553 ? 22.207 -30.487 41.788 1.00 44.66 553 ILE A N 1
ATOM 4161 C CA . ILE A 1 553 ? 23.173 -31.437 42.460 1.00 44.66 553 ILE A CA 1
ATOM 4162 C C . ILE A 1 553 ? 24.274 -32.011 41.481 1.00 44.66 553 ILE A C 1
ATOM 4164 O O . ILE A 1 553 ? 24.050 -31.970 40.269 1.00 44.66 553 ILE A O 1
ATOM 4168 N N . LEU A 1 554 ? 25.452 -32.530 41.949 1.00 41.09 554 LEU A N 1
ATOM 4169 C CA . LEU A 1 554 ? 26.552 -33.156 41.134 1.00 41.09 554 LEU A CA 1
ATOM 4170 C C . LEU A 1 554 ? 27.467 -34.239 41.826 1.00 41.09 554 LEU A C 1
ATOM 4172 O O . LEU A 1 554 ? 27.695 -34.162 43.029 1.00 41.09 554 LEU A O 1
ATOM 4176 N N . CYS A 1 555 ? 28.112 -35.155 41.048 1.00 38.06 555 CYS A N 1
ATOM 4177 C CA . CYS A 1 555 ? 29.118 -36.193 41.456 1.00 38.06 555 CYS A CA 1
ATOM 4178 C C . CYS A 1 555 ? 30.429 -36.253 40.592 1.00 38.06 555 CYS A C 1
ATOM 4180 O O . CYS A 1 555 ? 30.476 -35.754 39.469 1.00 38.06 555 CYS A O 1
ATOM 4182 N N . LYS A 1 556 ? 31.507 -36.891 41.108 1.00 30.83 556 LYS A N 1
ATOM 4183 C CA . LYS A 1 556 ? 32.941 -36.811 40.679 1.00 30.83 556 LYS A CA 1
ATOM 4184 C C . LYS A 1 556 ? 33.366 -37.723 39.497 1.00 30.83 556 LYS A C 1
ATOM 4186 O O . LYS A 1 556 ? 33.115 -38.921 39.539 1.00 30.83 556 LYS A O 1
ATOM 4191 N N . GLY A 1 557 ? 34.145 -37.192 38.531 1.00 39.75 557 GLY A N 1
ATOM 4192 C CA . GLY A 1 557 ? 34.953 -37.992 37.574 1.00 39.75 557 GLY A CA 1
ATOM 4193 C C . GLY A 1 557 ? 35.109 -37.487 36.123 1.00 39.75 557 GLY A C 1
ATOM 4194 O O . GLY A 1 557 ? 35.935 -38.028 35.396 1.00 39.75 557 GLY A O 1
ATOM 4195 N N . ASN A 1 558 ? 34.378 -36.453 35.689 1.00 36.88 558 ASN A N 1
ATOM 4196 C CA . ASN A 1 558 ? 34.320 -36.023 34.278 1.00 36.88 558 ASN A CA 1
ATOM 4197 C C . ASN A 1 558 ? 34.890 -34.609 34.019 1.00 36.88 558 ASN A C 1
ATOM 4199 O O . ASN A 1 558 ? 35.048 -33.811 34.942 1.00 36.88 558 ASN A O 1
ATOM 4203 N N . ARG A 1 559 ? 35.188 -34.299 32.739 1.00 38.22 559 ARG A N 1
ATOM 4204 C CA . ARG A 1 559 ? 35.616 -32.965 32.255 1.00 38.22 559 ARG A CA 1
ATOM 4205 C C . ARG A 1 559 ? 34.578 -31.886 32.599 1.00 38.22 559 ARG A C 1
ATOM 4207 O O . ARG A 1 559 ? 33.378 -32.092 32.449 1.00 38.22 559 ARG A O 1
ATOM 4214 N N . LEU A 1 560 ? 35.087 -30.735 33.039 1.00 40.97 560 LEU A N 1
ATOM 4215 C CA . LEU A 1 560 ? 34.358 -29.717 33.791 1.00 40.97 560 LEU A CA 1
ATOM 4216 C C . LEU A 1 560 ? 33.600 -28.734 32.882 1.00 40.97 560 LEU A C 1
ATOM 4218 O O . LEU A 1 560 ? 34.163 -27.758 32.392 1.00 40.97 560 LEU A O 1
ATOM 4222 N N . MET A 1 561 ? 32.296 -28.950 32.723 1.00 42.75 561 MET A N 1
ATOM 4223 C CA . MET A 1 561 ? 31.357 -27.829 32.665 1.00 42.75 561 MET A CA 1
ATOM 4224 C C . MET A 1 561 ? 31.179 -27.377 34.116 1.00 42.75 561 MET A C 1
ATOM 4226 O O . MET A 1 561 ? 30.719 -28.180 34.921 1.00 42.75 561 MET A O 1
ATOM 4230 N N . ILE A 1 562 ? 31.604 -26.158 34.475 1.00 48.44 562 ILE A N 1
ATOM 4231 C CA . ILE A 1 562 ? 31.415 -25.643 35.841 1.00 48.44 562 ILE A CA 1
ATOM 4232 C C . ILE A 1 562 ? 29.902 -25.555 36.071 1.00 48.44 562 ILE A C 1
ATOM 4234 O O . ILE A 1 562 ? 29.253 -24.713 35.443 1.00 48.44 562 ILE A O 1
ATOM 4238 N N . PRO A 1 563 ? 29.313 -26.400 36.932 1.00 54.72 563 PRO A N 1
ATOM 4239 C CA . PRO A 1 563 ? 27.913 -26.267 37.276 1.00 54.72 563 PRO A CA 1
ATOM 4240 C C . PRO A 1 563 ? 27.832 -25.012 38.138 1.00 54.72 563 PRO A C 1
ATOM 4242 O O . PRO A 1 563 ? 28.275 -25.017 39.284 1.00 54.72 563 PRO A O 1
ATOM 4245 N N . TYR A 1 564 ? 27.311 -23.915 37.581 1.00 60.41 564 TYR A N 1
ATOM 4246 C CA . TYR A 1 564 ? 27.180 -22.631 38.286 1.00 60.41 564 TYR A CA 1
ATOM 4247 C C . TYR A 1 564 ? 26.462 -22.756 39.623 1.00 60.41 564 TYR A C 1
ATOM 4249 O O . TYR A 1 564 ? 26.662 -21.946 40.516 1.00 60.41 564 TYR A O 1
ATOM 4257 N N . GLN A 1 565 ? 25.650 -23.791 39.767 1.00 64.62 565 GLN A N 1
ATOM 4258 C CA . GLN A 1 565 ? 24.985 -24.101 41.005 1.00 64.62 565 GLN A CA 1
ATOM 4259 C C . GLN A 1 565 ? 25.953 -24.413 42.159 1.00 64.62 565 GLN A C 1
ATOM 4261 O O . GLN A 1 565 ? 25.660 -24.036 43.282 1.00 64.62 565 GLN A O 1
ATOM 4266 N N . GLN A 1 566 ? 27.134 -24.992 41.933 1.00 69.75 566 GLN A N 1
ATOM 4267 C CA . GLN A 1 566 ? 28.099 -25.172 43.030 1.00 69.75 566 GLN A CA 1
ATOM 4268 C C . GLN A 1 566 ? 28.505 -23.823 43.661 1.00 69.75 566 GLN A C 1
ATOM 4270 O O . GLN A 1 566 ? 28.828 -23.770 44.840 1.00 69.75 566 GLN A O 1
ATOM 4275 N N . LEU A 1 567 ? 28.384 -22.712 42.917 1.00 75.50 567 LEU A N 1
ATOM 4276 C CA . LEU A 1 567 ? 28.551 -21.358 43.458 1.00 75.50 567 LEU A CA 1
ATOM 4277 C C . LEU A 1 567 ? 27.410 -20.960 44.409 1.00 75.50 567 LEU A C 1
ATOM 4279 O O . LEU A 1 567 ? 27.633 -20.188 45.333 1.00 75.50 567 LEU A O 1
ATOM 4283 N N . HIS A 1 568 ? 26.194 -21.476 44.200 1.00 77.75 568 HIS A N 1
ATOM 4284 C CA . HIS A 1 568 ? 25.020 -21.254 45.061 1.00 77.75 568 HIS A CA 1
ATOM 4285 C C . HIS A 1 568 ? 25.056 -22.062 46.364 1.00 77.75 568 HIS A C 1
ATOM 4287 O O . HIS A 1 568 ? 24.254 -21.790 47.257 1.00 77.75 568 HIS A O 1
ATOM 4293 N N . PHE A 1 569 ? 25.983 -23.019 46.461 1.00 77.62 569 PHE A N 1
ATOM 4294 C CA . PHE A 1 569 ? 26.248 -23.846 47.642 1.00 77.62 569 PHE A CA 1
ATOM 4295 C C . PHE A 1 569 ? 27.558 -23.452 48.343 1.00 77.62 569 PHE A C 1
ATOM 4297 O O . PHE A 1 569 ? 28.020 -24.141 49.243 1.00 77.62 569 PHE A O 1
ATOM 4304 N N . ASP A 1 570 ? 28.160 -22.325 47.953 1.00 80.75 570 ASP A N 1
ATOM 4305 C CA . ASP A 1 570 ? 29.323 -21.769 48.637 1.00 80.75 570 ASP A CA 1
ATOM 4306 C C . ASP A 1 570 ? 28.920 -21.290 50.041 1.00 80.75 570 ASP A C 1
ATOM 4308 O O . ASP A 1 570 ? 28.318 -20.222 50.203 1.00 80.75 570 ASP A O 1
ATOM 4312 N N . GLU A 1 571 ? 29.246 -22.088 51.058 1.00 81.69 571 GLU A N 1
ATOM 4313 C CA . GLU A 1 571 ? 28.955 -21.810 52.468 1.00 81.69 571 GLU A CA 1
ATOM 4314 C C . GLU A 1 571 ? 29.511 -20.453 52.922 1.00 81.69 571 GLU A C 1
ATOM 4316 O O . GLU A 1 571 ? 28.886 -19.767 53.730 1.00 81.69 571 GLU A O 1
ATOM 4321 N N . SER A 1 572 ? 30.629 -19.994 52.349 1.00 80.50 572 SER A N 1
ATOM 4322 C CA . SER A 1 572 ? 31.221 -18.701 52.712 1.00 80.50 572 SER A CA 1
ATOM 4323 C C . SER A 1 572 ? 30.375 -17.503 52.266 1.00 80.50 572 SER A C 1
ATOM 4325 O O . SER A 1 572 ? 30.490 -16.415 52.831 1.00 80.50 572 SER A O 1
ATOM 4327 N N . ILE A 1 573 ? 29.496 -17.694 51.275 1.00 79.31 573 ILE A N 1
ATOM 4328 C CA . ILE A 1 573 ? 28.624 -16.650 50.726 1.00 79.31 573 ILE A CA 1
ATOM 4329 C C . ILE A 1 573 ? 27.166 -16.863 51.124 1.00 79.31 573 ILE A C 1
ATOM 4331 O O . ILE A 1 573 ? 26.483 -15.886 51.447 1.00 79.31 573 ILE A O 1
ATOM 4335 N N . PHE A 1 574 ? 26.686 -18.107 51.111 1.00 81.94 574 PHE A N 1
ATOM 4336 C CA . PHE A 1 574 ? 25.282 -18.461 51.332 1.00 81.94 574 PHE A CA 1
ATOM 4337 C C . PHE A 1 574 ? 25.030 -19.193 52.662 1.00 81.94 574 PHE A C 1
ATOM 4339 O O . PHE A 1 574 ? 23.888 -19.214 53.107 1.00 81.94 574 PHE A O 1
ATOM 4346 N N . GLY A 1 575 ? 26.069 -19.716 53.326 1.00 72.06 575 GLY A N 1
ATOM 4347 C CA . GLY A 1 575 ? 25.976 -20.519 54.558 1.00 72.06 575 GLY A CA 1
ATOM 4348 C C . GLY A 1 575 ? 26.576 -19.877 55.819 1.00 72.06 575 GLY A C 1
ATOM 4349 O O . GLY A 1 575 ? 26.759 -20.554 56.822 1.00 72.06 575 GLY A O 1
ATOM 4350 N N . VAL A 1 576 ? 26.875 -18.570 55.788 1.00 67.69 576 VAL A N 1
ATOM 4351 C CA . VAL A 1 576 ? 27.570 -17.838 56.875 1.00 67.69 576 VAL A CA 1
ATOM 4352 C C . VAL A 1 576 ? 26.921 -18.027 58.256 1.00 67.69 576 VAL A C 1
ATOM 4354 O O . VAL A 1 576 ? 27.629 -18.030 59.257 1.00 67.69 576 VAL A O 1
ATOM 4357 N N . ASP A 1 577 ? 25.599 -18.222 58.304 1.00 67.25 577 ASP A N 1
ATOM 4358 C CA . ASP A 1 577 ? 24.834 -18.329 59.553 1.00 67.25 577 ASP A CA 1
ATOM 4359 C C . ASP A 1 577 ? 24.023 -19.641 59.682 1.00 67.25 577 ASP A C 1
ATOM 4361 O O . ASP A 1 577 ? 23.481 -19.910 60.754 1.00 67.25 577 ASP A O 1
ATOM 4365 N N . TYR A 1 578 ? 23.899 -20.446 58.613 1.00 67.75 578 TYR A N 1
ATOM 4366 C CA . TYR A 1 578 ? 23.005 -21.619 58.531 1.00 67.75 578 TYR A CA 1
ATOM 4367 C C . TYR A 1 578 ? 23.463 -22.625 57.452 1.00 67.75 578 TYR A C 1
ATOM 4369 O O . TYR A 1 578 ? 24.173 -22.219 56.532 1.00 67.75 578 TYR A O 1
ATOM 4377 N N . PRO A 1 579 ? 23.020 -23.902 57.503 1.00 79.00 579 PRO A N 1
ATOM 4378 C CA . PRO A 1 579 ? 23.311 -24.891 56.462 1.00 79.00 579 PRO A CA 1
ATOM 4379 C C . PRO A 1 579 ? 22.811 -24.442 55.086 1.00 79.00 579 PRO A C 1
ATOM 4381 O O . PRO A 1 579 ? 21.675 -23.982 54.940 1.00 79.00 579 PRO A O 1
ATOM 4384 N N . VAL A 1 580 ? 23.653 -24.580 54.064 1.00 77.12 580 VAL A N 1
ATOM 4385 C CA . VAL A 1 580 ? 23.355 -24.098 52.711 1.00 77.12 580 VAL A CA 1
ATOM 4386 C C . VAL A 1 580 ? 22.334 -24.992 51.990 1.00 77.12 580 VAL A C 1
ATOM 4388 O O . VAL A 1 580 ? 21.789 -24.616 50.965 1.00 77.12 580 VAL A O 1
ATOM 4391 N N . GLU A 1 581 ? 21.976 -26.153 52.515 1.00 72.75 581 GLU A N 1
ATOM 4392 C CA . GLU A 1 581 ? 21.035 -27.086 51.887 1.00 72.75 581 GLU A CA 1
ATOM 4393 C C . GLU A 1 581 ? 19.560 -26.836 52.262 1.00 72.75 581 GLU A C 1
ATOM 4395 O O . GLU A 1 581 ? 18.674 -27.515 51.745 1.00 72.75 581 GLU A O 1
ATOM 4400 N N . GLU A 1 582 ? 19.262 -25.868 53.138 1.00 78.00 582 GLU A N 1
ATOM 4401 C CA . GLU A 1 582 ? 17.901 -25.606 53.641 1.00 78.00 582 GLU A CA 1
ATOM 4402 C C . GLU A 1 582 ? 17.210 -24.401 52.989 1.00 78.00 582 GLU A C 1
ATOM 4404 O O . GLU A 1 582 ? 17.818 -23.354 52.811 1.00 78.00 582 GLU A O 1
ATOM 4409 N N . PHE A 1 583 ? 15.908 -24.501 52.697 1.00 81.62 583 PHE A N 1
ATOM 4410 C CA . PHE A 1 583 ? 15.131 -23.427 52.060 1.00 81.62 583 PHE A CA 1
ATOM 4411 C C . PHE A 1 583 ? 14.963 -22.237 53.020 1.00 81.62 583 PHE A C 1
ATOM 4413 O O . PHE A 1 583 ? 14.169 -22.303 53.956 1.00 81.62 583 PHE A O 1
ATOM 4420 N N . ARG A 1 584 ? 15.685 -21.140 52.795 1.00 79.69 584 ARG A N 1
ATOM 4421 C CA . ARG A 1 584 ? 15.753 -19.919 53.609 1.00 79.69 584 ARG A CA 1
ATOM 4422 C C . ARG A 1 584 ? 15.723 -18.634 52.778 1.00 79.69 584 ARG A C 1
ATOM 4424 O O . ARG A 1 584 ? 16.737 -17.980 52.537 1.00 79.69 584 ARG A O 1
ATOM 4431 N N . HIS A 1 585 ? 14.520 -18.224 52.394 1.00 83.62 585 HIS A N 1
ATOM 4432 C CA . HIS A 1 585 ? 14.303 -17.014 51.598 1.00 83.62 585 HIS A CA 1
ATOM 4433 C C . HIS A 1 585 ? 14.797 -15.721 52.274 1.00 83.62 585 HIS A C 1
ATOM 4435 O O . HIS A 1 585 ? 15.156 -14.759 51.589 1.00 83.62 585 HIS A O 1
ATOM 4441 N N . GLU A 1 586 ? 14.874 -15.693 53.609 1.00 83.06 586 GLU A N 1
ATOM 4442 C CA . GLU A 1 586 ? 15.276 -14.522 54.394 1.00 83.06 586 GLU A CA 1
ATOM 4443 C C . GLU A 1 586 ? 16.725 -14.091 54.121 1.00 83.06 586 GLU A C 1
ATOM 4445 O O . GLU A 1 586 ? 17.079 -12.928 54.333 1.00 83.06 586 GLU A O 1
ATOM 4450 N N . LEU A 1 587 ? 17.563 -14.995 53.601 1.00 80.88 587 LEU A N 1
ATOM 4451 C CA . LEU A 1 587 ? 18.948 -14.717 53.224 1.00 80.88 587 LEU A CA 1
ATOM 4452 C C . LEU A 1 587 ? 19.047 -13.572 52.197 1.00 80.88 587 LEU A C 1
ATOM 4454 O O . LEU A 1 587 ? 19.922 -12.711 52.300 1.00 80.88 587 LEU A O 1
ATOM 4458 N N . PHE A 1 588 ? 18.114 -13.514 51.244 1.00 83.31 588 PHE A N 1
ATOM 4459 C CA . PHE A 1 588 ? 18.064 -12.472 50.211 1.00 83.31 588 PHE A CA 1
ATOM 4460 C C . PHE A 1 588 ? 17.431 -11.160 50.698 1.00 83.31 588 PHE A C 1
ATOM 4462 O O . PHE A 1 588 ? 17.456 -10.165 49.973 1.00 83.31 588 PHE A O 1
ATOM 4469 N N . MET A 1 589 ? 16.900 -11.140 51.924 1.00 80.81 589 MET A N 1
ATOM 4470 C CA . MET A 1 589 ? 16.290 -9.965 52.554 1.00 80.81 589 MET A CA 1
ATOM 4471 C C . MET A 1 589 ? 17.247 -9.241 53.518 1.00 80.81 589 MET A C 1
ATOM 4473 O O . MET A 1 589 ? 16.942 -8.141 53.987 1.00 80.81 589 MET A O 1
ATOM 4477 N N . GLN A 1 590 ? 18.413 -9.825 53.824 1.00 78.81 590 GLN A N 1
ATOM 4478 C CA . GLN A 1 590 ? 19.377 -9.245 54.761 1.00 78.81 590 GLN A CA 1
ATOM 4479 C C . GLN A 1 590 ? 19.974 -7.931 54.228 1.00 78.81 590 GLN A C 1
ATOM 4481 O O . GLN A 1 590 ? 20.617 -7.877 53.175 1.00 78.81 590 GLN A O 1
ATOM 4486 N N . LYS A 1 591 ? 19.806 -6.845 54.995 1.00 68.62 591 LYS A N 1
ATOM 4487 C CA . LYS A 1 591 ? 20.353 -5.526 54.646 1.00 68.62 591 LYS A CA 1
ATOM 4488 C C . LYS A 1 591 ? 21.881 -5.583 54.549 1.00 68.62 591 LYS A C 1
ATOM 4490 O O . LYS A 1 591 ? 22.554 -6.013 55.477 1.00 68.62 591 LYS A O 1
ATOM 4495 N N . GLY A 1 592 ? 22.420 -5.108 53.424 1.00 71.62 592 GLY A N 1
ATOM 4496 C CA . GLY A 1 592 ? 23.864 -5.048 53.161 1.00 71.62 592 GLY A CA 1
ATOM 4497 C C . GLY A 1 592 ? 24.428 -6.230 52.364 1.00 71.62 592 GLY A C 1
ATOM 4498 O O . GLY A 1 592 ? 25.528 -6.114 51.829 1.00 71.62 592 GLY A O 1
ATOM 4499 N N . ARG A 1 593 ? 23.673 -7.323 52.188 1.00 72.81 593 ARG A N 1
ATOM 4500 C CA . ARG A 1 593 ? 24.082 -8.484 51.381 1.00 72.81 593 ARG A CA 1
ATOM 4501 C C . ARG A 1 593 ? 23.302 -8.501 50.070 1.00 72.81 593 ARG A C 1
ATOM 4503 O O . ARG A 1 593 ? 22.239 -9.097 49.962 1.00 72.81 593 ARG A O 1
ATOM 4510 N N . ASN A 1 594 ? 23.810 -7.817 49.044 1.00 79.06 594 ASN A N 1
ATOM 4511 C CA . ASN A 1 594 ? 23.173 -7.813 47.721 1.00 79.06 594 ASN A CA 1
ATOM 4512 C C . ASN A 1 594 ? 23.500 -9.097 46.938 1.00 79.06 594 ASN A C 1
ATOM 4514 O O . ASN A 1 594 ? 24.231 -9.080 45.945 1.00 79.06 594 ASN A O 1
ATOM 4518 N N . LEU A 1 595 ? 22.968 -10.226 47.408 1.00 83.38 595 LEU A N 1
ATOM 4519 C CA . LEU A 1 595 ? 23.298 -11.556 46.894 1.00 83.38 595 LEU A CA 1
ATOM 4520 C C . LEU A 1 595 ? 22.886 -11.743 45.431 1.00 83.38 595 LEU A C 1
ATOM 4522 O O . LEU A 1 595 ? 23.584 -12.423 44.689 1.00 83.38 595 LEU A O 1
ATOM 4526 N N . THR A 1 596 ? 21.832 -11.063 44.969 1.00 80.81 596 THR A N 1
ATOM 4527 C CA . THR A 1 596 ? 21.391 -11.124 43.561 1.00 80.81 596 THR A CA 1
ATOM 4528 C C . THR A 1 596 ? 22.363 -10.463 42.576 1.00 80.81 596 THR A C 1
ATOM 4530 O O . THR A 1 596 ? 22.282 -10.696 41.367 1.00 80.81 596 THR A O 1
ATOM 4533 N N . ARG A 1 597 ? 23.301 -9.651 43.077 1.00 77.38 597 ARG A N 1
ATOM 4534 C CA . ARG A 1 597 ? 24.407 -9.076 42.298 1.00 77.38 597 ARG A CA 1
ATOM 4535 C C . ARG A 1 597 ? 25.741 -9.783 42.534 1.00 77.38 597 ARG A C 1
ATOM 4537 O O . ARG A 1 597 ? 26.712 -9.422 41.878 1.00 77.38 597 ARG A O 1
ATOM 4544 N N . SER A 1 598 ? 25.786 -10.775 43.426 1.00 80.56 598 SER A N 1
ATOM 4545 C CA . SER A 1 598 ? 26.992 -11.555 43.704 1.00 80.56 598 SER A CA 1
ATOM 4546 C C . SER A 1 598 ? 27.503 -12.251 42.446 1.00 80.56 598 SER A C 1
ATOM 4548 O O . SER A 1 598 ? 26.726 -12.701 41.595 1.00 80.56 598 SER A O 1
ATOM 4550 N N . ASP A 1 599 ? 28.822 -12.398 42.345 1.00 76.75 599 ASP A N 1
ATOM 4551 C CA . ASP A 1 599 ? 29.427 -13.177 41.270 1.00 76.75 599 ASP A CA 1
ATOM 4552 C C . ASP A 1 599 ? 29.094 -14.666 41.351 1.00 76.75 599 ASP A C 1
ATOM 4554 O O . ASP A 1 599 ? 28.992 -15.327 40.313 1.00 76.75 599 ASP A O 1
ATOM 4558 N N . ASN A 1 600 ? 28.765 -15.138 42.554 1.00 78.38 600 ASN A N 1
ATOM 4559 C CA . ASN A 1 600 ? 28.305 -16.497 42.803 1.00 78.38 600 ASN A CA 1
ATOM 4560 C C . ASN A 1 600 ? 26.807 -16.681 42.508 1.00 78.38 600 ASN A C 1
ATOM 4562 O O . ASN A 1 600 ? 26.316 -17.802 42.513 1.00 78.38 600 ASN A O 1
ATOM 4566 N N . TRP A 1 601 ? 26.066 -15.614 42.179 1.00 79.69 601 TRP A N 1
ATOM 4567 C CA . TRP A 1 601 ? 24.656 -15.699 41.795 1.00 79.69 601 TRP A CA 1
ATOM 4568 C C . TRP A 1 601 ? 24.479 -15.728 40.270 1.00 79.69 601 TRP A C 1
ATOM 4570 O O . TRP A 1 601 ? 24.547 -14.703 39.576 1.00 79.69 601 TRP A O 1
ATOM 4580 N N . ARG A 1 602 ? 24.271 -16.932 39.716 1.00 76.88 602 ARG A N 1
ATOM 4581 C CA . ARG A 1 602 ? 24.191 -17.184 38.263 1.00 76.88 602 ARG A CA 1
ATOM 4582 C C . ARG A 1 602 ? 23.011 -18.094 37.822 1.00 76.88 602 ARG A C 1
ATOM 4584 O O . ARG A 1 602 ? 23.228 -19.028 37.062 1.00 76.88 602 ARG A O 1
ATOM 4591 N N . PRO A 1 603 ? 21.747 -17.815 38.206 1.00 71.88 603 PRO A N 1
ATOM 4592 C CA . PRO A 1 603 ? 20.610 -18.732 37.981 1.00 71.88 603 PRO A CA 1
ATOM 4593 C C . PRO A 1 603 ? 20.071 -18.817 36.535 1.00 71.88 603 PRO A C 1
ATOM 4595 O O . PRO A 1 603 ? 19.388 -19.773 36.192 1.00 71.88 603 PRO A O 1
ATOM 4598 N N . PHE A 1 604 ? 20.355 -17.832 35.670 1.00 69.75 604 PHE A N 1
ATOM 4599 C CA . PHE A 1 604 ? 19.818 -17.747 34.291 1.00 69.75 604 PHE A CA 1
ATOM 4600 C C . PHE A 1 604 ? 20.908 -17.485 33.237 1.00 69.75 604 PHE A C 1
ATOM 4602 O O . PHE A 1 604 ? 20.686 -16.772 32.249 1.00 69.75 604 PHE A O 1
ATOM 4609 N N . ARG A 1 605 ? 22.135 -17.952 33.485 1.00 65.00 605 ARG A N 1
ATOM 4610 C CA . ARG A 1 605 ? 23.314 -17.569 32.700 1.00 65.00 605 ARG A CA 1
ATOM 4611 C C . ARG A 1 605 ? 24.264 -18.751 32.512 1.00 65.00 605 ARG A C 1
ATOM 4613 O O . ARG A 1 605 ? 24.657 -19.363 33.491 1.00 65.00 605 ARG A O 1
ATOM 4620 N N . GLY A 1 606 ? 24.687 -18.972 31.265 1.00 57.41 606 GLY A N 1
ATOM 4621 C CA . GLY A 1 606 ? 25.782 -19.883 30.897 1.00 57.41 606 GLY A CA 1
ATOM 4622 C C . GLY A 1 606 ? 27.017 -19.195 30.285 1.00 57.41 606 GLY A C 1
ATOM 4623 O O . GLY A 1 606 ? 27.939 -19.876 29.859 1.00 57.41 606 GLY A O 1
ATOM 4624 N N . GLY A 1 607 ? 27.027 -17.854 30.190 1.00 59.03 607 GLY A N 1
ATOM 4625 C CA . GLY A 1 607 ? 28.080 -17.057 29.535 1.00 59.03 607 GLY A CA 1
ATOM 4626 C C . GLY A 1 607 ? 28.082 -15.572 29.947 1.00 59.03 607 GLY A C 1
ATOM 4627 O O . GLY A 1 607 ? 27.500 -15.190 30.962 1.00 59.03 607 GLY A O 1
ATOM 4628 N N . THR A 1 608 ? 28.706 -14.678 29.172 1.00 53.41 608 THR A N 1
ATOM 4629 C CA . THR A 1 608 ? 28.882 -13.249 29.540 1.00 53.41 608 THR A CA 1
ATOM 4630 C C . THR A 1 608 ? 27.609 -12.395 29.465 1.00 53.41 608 THR A C 1
ATOM 4632 O O . THR A 1 608 ? 27.594 -11.277 29.992 1.00 53.41 608 THR A O 1
ATOM 4635 N N . LYS A 1 609 ? 26.472 -12.932 28.986 1.00 57.06 609 LYS A N 1
ATOM 4636 C CA . LYS A 1 609 ? 25.139 -12.282 29.030 1.00 57.06 609 LYS A CA 1
ATOM 4637 C C . LYS A 1 609 ? 24.075 -13.151 29.741 1.00 57.06 609 LYS A C 1
ATOM 4639 O O . LYS A 1 609 ? 24.125 -14.372 29.666 1.00 57.06 609 LYS A O 1
ATOM 4644 N N . GLN A 1 610 ? 23.142 -12.525 30.475 1.00 66.88 610 GLN A N 1
ATOM 4645 C CA . GLN A 1 610 ? 21.990 -13.200 31.111 1.00 66.88 610 GLN A CA 1
ATOM 4646 C C . GLN A 1 610 ? 20.861 -13.390 30.090 1.00 66.88 610 GLN A C 1
ATOM 4648 O O . GLN A 1 610 ? 20.628 -12.492 29.280 1.00 66.88 610 GLN A O 1
ATOM 4653 N N . CYS A 1 611 ? 20.112 -14.494 30.191 1.00 70.25 611 CYS A N 1
ATOM 4654 C CA . CYS A 1 611 ? 18.938 -14.743 29.348 1.00 70.25 611 CYS A CA 1
ATOM 4655 C C . CYS A 1 611 ? 17.915 -13.589 29.464 1.00 70.25 611 CYS A C 1
ATOM 4657 O O . CYS A 1 611 ? 17.471 -13.304 30.583 1.00 70.25 611 CYS A O 1
ATOM 4659 N N . PRO A 1 612 ? 17.522 -12.912 28.364 1.00 65.62 612 PRO A N 1
ATOM 4660 C CA . PRO A 1 612 ? 16.511 -11.847 28.389 1.00 65.62 612 PRO A CA 1
ATOM 4661 C C . PRO A 1 612 ? 15.147 -12.330 28.903 1.00 65.62 612 PRO A C 1
ATOM 4663 O O . PRO A 1 612 ? 14.482 -11.619 29.653 1.00 65.62 612 PRO A O 1
ATOM 4666 N N . GLY A 1 613 ? 14.784 -13.582 28.601 1.00 69.12 613 GLY A N 1
ATOM 4667 C CA . GLY A 1 613 ? 13.531 -14.210 29.034 1.00 69.12 613 GLY A CA 1
ATOM 4668 C C . GLY A 1 613 ? 13.391 -14.417 30.548 1.00 69.12 613 GLY A C 1
ATOM 4669 O O . GLY A 1 613 ? 12.302 -14.742 31.008 1.00 69.12 613 GLY A O 1
ATOM 4670 N N . ARG A 1 614 ? 14.448 -14.187 31.347 1.00 73.31 614 ARG A N 1
ATOM 4671 C CA . ARG A 1 614 ? 14.417 -14.325 32.818 1.00 73.31 614 ARG A CA 1
ATOM 4672 C C . ARG A 1 614 ? 13.342 -13.467 33.479 1.00 73.31 614 ARG A C 1
ATOM 4674 O O . ARG A 1 614 ? 12.743 -13.890 34.462 1.00 73.31 614 ARG A O 1
ATOM 4681 N N . TYR A 1 615 ? 13.102 -12.273 32.933 1.00 74.12 615 TYR A N 1
ATOM 4682 C CA . TYR A 1 615 ? 12.090 -11.366 33.456 1.00 74.12 615 TYR A CA 1
ATOM 4683 C C . TYR A 1 615 ? 10.714 -11.979 33.232 1.00 74.12 615 TYR A C 1
ATOM 4685 O O . TYR A 1 615 ? 10.002 -12.237 34.189 1.00 74.12 615 TYR A O 1
ATOM 4693 N N . VAL A 1 616 ? 10.401 -12.346 31.992 1.00 73.69 616 VAL A N 1
ATOM 4694 C CA . VAL A 1 616 ? 9.129 -12.974 31.617 1.00 73.69 616 VAL A CA 1
ATOM 4695 C C . VAL A 1 616 ? 8.877 -14.276 32.395 1.00 73.69 616 VAL A C 1
ATOM 4697 O O . VAL A 1 616 ? 7.791 -14.458 32.938 1.00 73.69 616 VAL A O 1
ATOM 4700 N N . ALA A 1 617 ? 9.882 -15.145 32.532 1.00 71.88 617 ALA A N 1
ATOM 4701 C CA . ALA A 1 617 ? 9.766 -16.394 33.289 1.00 71.88 617 ALA A CA 1
ATOM 4702 C C . ALA A 1 617 ? 9.446 -16.154 34.773 1.00 71.88 617 ALA A C 1
ATOM 4704 O O . ALA A 1 617 ? 8.522 -16.768 35.306 1.00 71.88 617 ALA A O 1
ATOM 4705 N N . LYS A 1 618 ? 10.153 -15.215 35.420 1.00 78.94 618 LYS A N 1
ATOM 4706 C CA . LYS A 1 618 ? 9.863 -14.799 36.799 1.00 78.94 618 LYS A CA 1
ATOM 4707 C C . LYS A 1 618 ? 8.412 -14.325 36.918 1.00 78.94 618 LYS A C 1
ATOM 4709 O O . LYS A 1 618 ? 7.677 -14.800 37.777 1.00 78.94 618 LYS A O 1
ATOM 4714 N N . ARG A 1 619 ? 7.979 -13.453 36.004 1.00 79.31 619 ARG A N 1
ATOM 4715 C CA . ARG A 1 619 ? 6.628 -12.879 35.999 1.00 79.31 619 ARG A CA 1
ATOM 4716 C C . ARG A 1 619 ? 5.526 -13.940 35.941 1.00 79.31 619 ARG A C 1
ATOM 4718 O O . ARG A 1 619 ? 4.567 -13.864 36.707 1.00 79.31 619 ARG A O 1
ATOM 4725 N N . PHE A 1 620 ? 5.676 -14.931 35.063 1.00 79.56 620 PHE A N 1
ATOM 4726 C CA . PHE A 1 620 ? 4.693 -16.003 34.901 1.00 79.56 620 PHE A CA 1
ATOM 4727 C C . PHE A 1 620 ? 4.612 -16.934 36.110 1.00 79.56 620 PHE A C 1
ATOM 4729 O O . PHE A 1 620 ? 3.506 -17.304 36.506 1.00 79.56 620 PHE A O 1
ATOM 4736 N N . VAL A 1 621 ? 5.748 -17.314 36.706 1.00 80.44 621 VAL A N 1
ATOM 4737 C CA . VAL A 1 621 ? 5.713 -18.256 37.834 1.00 80.44 621 VAL A CA 1
ATOM 4738 C C . VAL A 1 621 ? 5.147 -17.607 39.094 1.00 80.44 621 VAL A C 1
ATOM 4740 O O . VAL A 1 621 ? 4.311 -18.225 39.754 1.00 80.44 621 VAL A O 1
ATOM 4743 N N . LEU A 1 622 ? 5.513 -16.352 39.383 1.00 82.19 622 LEU A N 1
ATOM 4744 C CA . LEU A 1 622 ? 4.943 -15.615 40.517 1.00 82.19 622 LEU A CA 1
ATOM 4745 C C . LEU A 1 622 ? 3.417 -15.489 40.382 1.00 82.19 622 LEU A C 1
ATOM 4747 O O . LEU A 1 622 ? 2.687 -15.805 41.320 1.00 82.19 622 LEU A O 1
ATOM 4751 N N . LEU A 1 623 ? 2.928 -15.121 39.190 1.00 81.81 623 LEU A N 1
ATOM 4752 C CA . LEU A 1 623 ? 1.494 -15.026 38.913 1.00 81.81 623 LEU A CA 1
ATOM 4753 C C . LEU A 1 623 ? 0.775 -16.365 39.121 1.00 81.81 623 LEU A C 1
ATOM 4755 O O . LEU A 1 623 ? -0.268 -16.411 39.773 1.00 81.81 623 LEU A O 1
ATOM 4759 N N . PHE A 1 624 ? 1.318 -17.454 38.575 1.00 86.44 624 PHE A N 1
ATOM 4760 C CA . PHE A 1 624 ? 0.704 -18.776 38.684 1.00 86.44 624 PHE A CA 1
ATOM 4761 C C . PHE A 1 624 ? 0.571 -19.229 40.143 1.00 86.44 624 PHE A C 1
ATOM 4763 O O . PHE A 1 624 ? -0.507 -19.667 40.550 1.00 86.44 624 PHE A O 1
ATOM 4770 N N . VAL A 1 625 ? 1.635 -19.090 40.941 1.00 87.38 625 VAL A N 1
ATOM 4771 C CA . VAL A 1 625 ? 1.621 -19.497 42.354 1.00 87.38 625 VAL A CA 1
ATOM 4772 C C . VAL A 1 625 ? 0.666 -18.627 43.171 1.00 87.38 625 VAL A C 1
ATOM 4774 O O . VAL A 1 625 ? -0.134 -19.174 43.934 1.00 87.38 625 VAL A O 1
ATOM 4777 N N . ALA A 1 626 ? 0.656 -17.307 42.947 1.00 84.75 626 ALA A N 1
ATOM 4778 C CA . ALA A 1 626 ? -0.306 -16.402 43.579 1.00 84.75 626 ALA A CA 1
ATOM 4779 C C . ALA A 1 626 ? -1.757 -16.801 43.260 1.00 84.75 626 ALA A C 1
ATOM 4781 O O . ALA A 1 626 ? -2.591 -16.935 44.157 1.00 84.75 626 ALA A O 1
ATOM 4782 N N . MET A 1 627 ? -2.060 -17.060 41.984 1.00 81.31 627 MET A N 1
ATOM 4783 C CA . MET A 1 627 ? -3.398 -17.465 41.550 1.00 81.31 627 MET A CA 1
ATOM 4784 C C . MET A 1 627 ? -3.830 -18.808 42.145 1.00 81.31 627 MET A C 1
ATOM 4786 O O . MET A 1 627 ? -4.984 -18.942 42.560 1.00 81.31 627 MET A O 1
ATOM 4790 N N . LEU A 1 628 ? -2.930 -19.793 42.191 1.00 86.56 628 LEU A N 1
ATOM 4791 C CA . LEU A 1 628 ? -3.226 -21.120 42.726 1.00 86.56 628 LEU A CA 1
ATOM 4792 C C . LEU A 1 628 ? -3.547 -21.053 44.224 1.00 86.56 628 LEU A C 1
ATOM 4794 O O . LEU A 1 628 ? -4.599 -21.533 44.640 1.00 86.56 628 LEU A O 1
ATOM 4798 N N . LEU A 1 629 ? -2.698 -20.400 45.022 1.00 87.69 629 LEU A N 1
ATOM 4799 C CA . LEU A 1 629 ? -2.888 -20.300 46.475 1.00 87.69 629 LEU A CA 1
ATOM 4800 C C . LEU A 1 629 ? -4.065 -19.390 46.861 1.00 87.69 629 LEU A C 1
ATOM 4802 O O . LEU A 1 629 ? -4.657 -19.559 47.932 1.00 87.69 629 LEU A O 1
ATOM 4806 N N . ARG A 1 630 ? -4.438 -18.434 45.998 1.00 82.38 630 ARG A N 1
ATOM 4807 C CA . ARG A 1 630 ? -5.610 -17.571 46.206 1.00 82.38 630 ARG A CA 1
ATOM 4808 C C . ARG A 1 630 ? -6.926 -18.300 45.961 1.00 82.38 630 ARG A C 1
ATOM 4810 O O . ARG A 1 630 ? -7.872 -18.087 46.719 1.00 82.38 630 ARG A O 1
ATOM 4817 N N . ARG A 1 631 ? -6.994 -19.095 44.890 1.00 79.19 631 ARG A N 1
ATOM 4818 C CA . ARG A 1 631 ? -8.229 -19.736 44.403 1.00 79.19 631 ARG A CA 1
ATOM 4819 C C . ARG A 1 631 ? -8.477 -21.121 44.982 1.00 79.19 631 ARG A C 1
ATOM 4821 O O . ARG A 1 631 ? -9.589 -21.627 44.864 1.00 79.19 631 ARG A O 1
ATOM 4828 N N . PHE A 1 632 ? -7.456 -21.737 45.565 1.00 90.62 632 PHE A N 1
ATOM 4829 C CA . PHE A 1 632 ? -7.550 -23.095 46.063 1.00 90.62 632 PHE A CA 1
ATOM 4830 C C . PHE A 1 632 ? -6.912 -23.223 47.444 1.00 90.62 632 PHE A C 1
ATOM 4832 O O . PHE A 1 632 ? -5.904 -22.583 47.756 1.00 90.62 632 PHE A O 1
ATOM 4839 N N . ASP A 1 633 ? -7.497 -24.085 48.264 1.00 86.50 633 ASP A N 1
ATOM 4840 C CA . ASP A 1 633 ? -6.822 -24.673 49.409 1.00 86.50 633 ASP A CA 1
ATOM 4841 C C . ASP A 1 633 ? -6.007 -25.865 48.909 1.00 86.50 633 ASP A C 1
ATOM 4843 O O . ASP A 1 633 ? -6.542 -26.810 48.320 1.00 86.50 633 ASP A O 1
ATOM 4847 N N . VAL A 1 634 ? -4.692 -25.790 49.103 1.00 90.44 634 VAL A N 1
ATOM 4848 C CA . VAL A 1 634 ? -3.744 -26.810 48.661 1.00 90.44 634 VAL A CA 1
ATOM 4849 C C . VAL A 1 634 ? -3.178 -27.489 49.901 1.00 90.44 634 VAL A C 1
ATOM 4851 O O . VAL A 1 634 ? -2.503 -26.864 50.709 1.00 90.44 634 VAL A O 1
ATOM 4854 N N . GLU A 1 635 ? -3.485 -28.768 50.071 1.00 89.44 635 GLU A N 1
ATOM 4855 C CA . GLU A 1 635 ? -3.040 -29.594 51.190 1.00 89.44 635 GLU A CA 1
ATOM 4856 C C . GLU A 1 635 ? -2.021 -30.608 50.675 1.00 89.44 635 GLU A C 1
ATOM 4858 O O . GLU A 1 635 ? -2.270 -31.349 49.723 1.00 89.44 635 GLU A O 1
ATOM 4863 N N . LEU A 1 636 ? -0.861 -30.657 51.307 1.00 85.81 636 LEU A N 1
ATOM 4864 C CA . LEU A 1 636 ? 0.193 -31.576 50.929 1.00 85.81 636 LEU A CA 1
ATOM 4865 C C . LEU A 1 636 ? -0.131 -33.021 51.340 1.00 85.81 636 LEU A C 1
ATOM 4867 O O . LEU A 1 636 ? -0.458 -33.294 52.494 1.00 85.81 636 LEU A O 1
ATOM 4871 N N . VAL A 1 637 ? 0.022 -33.959 50.403 1.00 84.94 637 VAL A N 1
ATOM 4872 C CA . VAL A 1 637 ? -0.198 -35.397 50.632 1.00 84.94 637 VAL A CA 1
ATOM 4873 C C . VAL A 1 637 ? 1.131 -36.147 50.762 1.00 84.94 637 VAL A C 1
ATOM 4875 O O . VAL A 1 637 ? 1.264 -37.014 51.629 1.00 84.94 637 VAL A O 1
ATOM 4878 N N . THR A 1 638 ? 2.134 -35.809 49.948 1.00 75.25 638 THR A N 1
ATOM 4879 C CA . THR A 1 638 ? 3.477 -36.406 50.047 1.00 75.25 638 THR A CA 1
ATOM 4880 C C . THR A 1 638 ? 4.240 -35.800 51.228 1.00 75.25 638 THR A C 1
ATOM 4882 O O . THR A 1 638 ? 4.424 -34.598 51.283 1.00 75.25 638 THR A O 1
ATOM 4885 N N . ARG A 1 639 ? 4.717 -36.607 52.189 1.00 65.00 639 ARG A N 1
ATOM 4886 C CA . ARG A 1 639 ? 5.433 -36.093 53.383 1.00 65.00 639 ARG A CA 1
ATOM 4887 C C . ARG A 1 639 ? 6.941 -35.903 53.201 1.00 65.00 639 ARG A C 1
ATOM 4889 O O . ARG A 1 639 ? 7.556 -35.193 53.989 1.00 65.00 639 ARG A O 1
ATOM 4896 N N . ARG A 1 640 ? 7.538 -36.540 52.194 1.00 75.12 640 ARG A N 1
ATOM 4897 C CA . ARG A 1 640 ? 8.979 -36.490 51.918 1.00 75.12 640 ARG A CA 1
ATOM 4898 C C . ARG A 1 640 ? 9.251 -35.547 50.747 1.00 75.12 640 ARG A C 1
ATOM 4900 O O . ARG A 1 640 ? 8.543 -35.606 49.751 1.00 75.12 640 ARG A O 1
ATOM 4907 N N . ILE A 1 641 ? 10.281 -34.718 50.873 1.00 73.94 641 ILE A N 1
ATOM 4908 C CA . ILE A 1 641 ? 10.764 -33.866 49.782 1.00 73.94 641 ILE A CA 1
ATOM 4909 C C . ILE A 1 641 ? 11.398 -34.769 48.731 1.00 73.94 641 ILE A C 1
ATOM 4911 O O . ILE A 1 641 ? 12.218 -35.618 49.103 1.00 73.94 641 ILE A O 1
ATOM 4915 N N . PRO A 1 642 ? 11.020 -34.633 47.455 1.00 80.25 642 PRO A N 1
ATOM 4916 C CA . PRO A 1 642 ? 11.580 -35.496 46.444 1.00 80.25 642 PRO A CA 1
ATOM 4917 C C . PRO A 1 642 ? 13.058 -35.189 46.217 1.00 80.25 642 PRO A C 1
ATOM 4919 O O . PRO A 1 642 ? 13.527 -34.067 46.402 1.00 80.25 642 PRO A O 1
ATOM 4922 N N . ALA A 1 643 ? 13.815 -36.212 45.864 1.00 78.25 643 ALA A N 1
ATOM 4923 C CA . ALA A 1 643 ? 15.190 -36.094 45.444 1.00 78.25 643 ALA A CA 1
ATOM 4924 C C . ALA A 1 643 ? 15.224 -35.564 44.019 1.00 78.25 643 ALA A C 1
ATOM 4926 O O . ALA A 1 643 ? 14.337 -35.813 43.191 1.00 78.25 643 ALA A O 1
ATOM 4927 N N . ALA A 1 644 ? 16.289 -34.852 43.718 1.00 68.75 644 ALA A N 1
ATOM 4928 C CA . ALA A 1 644 ? 16.466 -34.344 42.391 1.00 68.75 644 ALA A CA 1
ATOM 4929 C C . ALA A 1 644 ? 17.367 -35.228 41.532 1.00 68.75 644 ALA A C 1
ATOM 4931 O O . ALA A 1 644 ? 18.137 -36.047 42.028 1.00 68.75 644 ALA A O 1
ATOM 4932 N N . GLU A 1 645 ? 17.233 -35.095 40.217 1.00 67.94 645 GLU A N 1
ATOM 4933 C CA . GLU A 1 645 ? 18.001 -35.879 39.257 1.00 67.94 645 GLU A CA 1
ATOM 4934 C C . GLU A 1 645 ? 19.412 -35.294 39.117 1.00 67.94 645 GLU A C 1
ATOM 4936 O O . GLU A 1 645 ? 19.629 -34.301 38.426 1.00 67.94 645 GLU A O 1
ATOM 4941 N N . GLU A 1 646 ? 20.370 -35.910 39.802 1.00 60.66 646 GLU A N 1
ATOM 4942 C CA . GLU A 1 646 ? 21.781 -35.492 39.844 1.00 60.66 646 GLU A CA 1
ATOM 4943 C C . GLU A 1 646 ? 22.644 -36.221 38.807 1.00 60.66 646 GLU A C 1
ATOM 4945 O O . GLU A 1 646 ? 23.756 -35.796 38.494 1.00 60.66 646 GLU A O 1
ATOM 4950 N N . GLY A 1 647 ? 22.156 -37.359 38.298 1.00 52.34 647 GLY A N 1
ATOM 4951 C CA . GLY A 1 647 ? 22.935 -38.286 37.477 1.00 52.34 647 GLY A CA 1
ATOM 4952 C C . GLY A 1 647 ? 22.919 -37.970 35.983 1.00 52.34 647 GLY A C 1
ATOM 4953 O O . GLY A 1 647 ? 23.638 -38.612 35.216 1.00 52.34 647 GLY A O 1
ATOM 4954 N N . LYS A 1 648 ? 22.102 -37.002 35.547 1.00 53.69 648 LYS A N 1
ATOM 4955 C CA . LYS A 1 648 ? 21.893 -36.669 34.131 1.00 53.69 648 LYS A CA 1
ATOM 4956 C C . LYS A 1 648 ? 22.252 -35.198 33.870 1.00 53.69 648 LYS A C 1
ATOM 4958 O O . LYS A 1 648 ? 21.724 -34.324 34.555 1.00 53.69 648 LYS A O 1
ATOM 4963 N N . PRO A 1 649 ? 23.099 -34.884 32.870 1.00 48.38 649 PRO A N 1
ATOM 4964 C CA . PRO A 1 649 ? 23.334 -33.505 32.447 1.00 48.38 649 PRO A CA 1
ATOM 4965 C C . PRO A 1 649 ? 22.029 -32.870 31.948 1.00 48.38 649 PRO A C 1
ATOM 4967 O O . PRO A 1 649 ? 21.354 -33.439 31.091 1.00 48.38 649 PRO A O 1
ATOM 4970 N N . MET A 1 650 ? 21.669 -31.693 32.466 1.00 51.03 650 MET A N 1
ATOM 4971 C CA . MET A 1 650 ? 20.428 -30.997 32.107 1.00 51.03 650 MET A CA 1
ATOM 4972 C C . MET A 1 650 ? 20.684 -29.524 31.791 1.00 51.03 650 MET A C 1
ATOM 4974 O O . MET A 1 650 ? 21.503 -28.867 32.429 1.00 51.03 650 MET A O 1
ATOM 4978 N N . LEU A 1 651 ? 19.953 -28.996 30.807 1.00 48.25 651 LEU A N 1
ATOM 4979 C CA . LEU A 1 651 ? 19.940 -27.573 30.474 1.00 48.25 651 LEU A CA 1
ATOM 4980 C C . LEU A 1 651 ? 18.907 -26.850 31.357 1.00 48.25 651 LEU A C 1
ATOM 4982 O O . LEU A 1 651 ? 17.706 -27.030 31.168 1.00 48.25 651 LEU A O 1
ATOM 4986 N N . GLY A 1 652 ? 19.360 -26.008 32.291 1.00 59.31 652 GLY A N 1
ATOM 4987 C CA . GLY A 1 652 ? 18.483 -25.179 33.132 1.00 59.31 652 GLY A CA 1
ATOM 4988 C C . GLY A 1 652 ? 18.262 -25.719 34.550 1.00 59.31 652 GLY A C 1
ATOM 4989 O O . GLY A 1 652 ? 19.218 -26.121 35.205 1.00 59.31 652 GLY A O 1
ATOM 4990 N N . ILE A 1 653 ? 17.019 -25.666 35.044 1.00 61.69 653 ILE A N 1
ATOM 4991 C CA . ILE A 1 653 ? 16.637 -26.087 36.404 1.00 61.69 653 ILE A CA 1
ATOM 4992 C C . ILE A 1 653 ? 16.503 -27.610 36.437 1.00 61.69 653 ILE A C 1
ATOM 4994 O O . ILE A 1 653 ? 15.969 -28.226 35.505 1.00 61.69 653 ILE A O 1
ATOM 4998 N N . MET A 1 654 ? 16.965 -28.229 37.520 1.00 63.75 654 MET A N 1
ATOM 4999 C CA . MET A 1 654 ? 17.011 -29.680 37.604 1.00 63.75 654 MET A CA 1
ATOM 5000 C C . MET A 1 654 ? 15.634 -30.351 37.559 1.00 63.75 654 MET A C 1
ATOM 5002 O O . MET A 1 654 ? 14.629 -29.816 38.030 1.00 63.75 654 MET A O 1
ATOM 5006 N N . SER A 1 655 ? 15.592 -31.554 36.987 1.00 66.06 655 SER A N 1
ATOM 5007 C CA . SER A 1 655 ? 14.436 -32.451 37.071 1.00 66.06 655 SER A CA 1
ATOM 5008 C C . SER A 1 655 ? 14.325 -33.101 38.444 1.00 66.06 655 SER A C 1
ATOM 5010 O O . SER A 1 655 ? 15.313 -33.257 39.155 1.00 66.06 655 SER A O 1
ATOM 5012 N N . ILE A 1 656 ? 13.108 -33.515 38.777 1.00 77.12 656 ILE A N 1
ATOM 5013 C CA . ILE A 1 656 ? 12.824 -34.411 39.895 1.00 77.12 656 ILE A CA 1
ATOM 5014 C C . ILE A 1 656 ? 13.248 -35.827 39.484 1.00 77.12 656 ILE A C 1
ATOM 5016 O O . ILE A 1 656 ? 13.138 -36.170 38.303 1.00 77.12 656 ILE A O 1
ATOM 5020 N N . LYS A 1 657 ? 13.752 -36.627 40.424 1.00 78.56 657 LYS A N 1
ATOM 5021 C CA . LYS A 1 657 ? 14.101 -38.029 40.178 1.00 78.56 657 LYS A CA 1
ATOM 5022 C C . LYS A 1 657 ? 12.846 -38.848 39.851 1.00 78.56 657 LYS A C 1
ATOM 5024 O O . LYS A 1 657 ? 11.795 -38.648 40.457 1.00 78.56 657 LYS A O 1
ATOM 5029 N N . ASP A 1 658 ? 12.957 -39.765 38.892 1.00 75.56 658 ASP A N 1
ATOM 5030 C CA . ASP A 1 658 ? 11.823 -40.572 38.427 1.00 75.56 658 ASP A CA 1
ATOM 5031 C C . ASP A 1 658 ? 11.157 -41.328 39.597 1.00 75.56 658 ASP A C 1
ATOM 5033 O O . ASP A 1 658 ? 11.819 -42.057 40.338 1.00 75.56 658 ASP A O 1
ATOM 5037 N N . GLY A 1 659 ? 9.839 -41.154 39.754 1.00 77.94 659 GLY A N 1
ATOM 5038 C CA . GLY A 1 659 ? 9.039 -41.775 40.819 1.00 77.94 659 GLY A CA 1
ATOM 5039 C C . GLY A 1 659 ? 8.929 -40.970 42.120 1.00 77.94 659 GLY A C 1
ATOM 5040 O O . GLY A 1 659 ? 8.261 -41.426 43.048 1.00 77.94 659 GLY A O 1
ATOM 5041 N N . GLU A 1 660 ? 9.537 -39.783 42.201 1.00 82.94 660 GLU A N 1
ATOM 5042 C CA . GLU A 1 660 ? 9.475 -38.913 43.381 1.00 82.94 660 GLU A CA 1
ATOM 5043 C C . GLU A 1 660 ? 8.509 -37.725 43.179 1.00 82.94 660 GLU A C 1
ATOM 5045 O O . GLU A 1 660 ? 8.872 -36.562 43.305 1.00 82.94 660 GLU A O 1
ATOM 5050 N N . ASP A 1 661 ? 7.247 -37.995 42.843 1.00 78.81 661 ASP A N 1
ATOM 5051 C CA . ASP A 1 661 ? 6.237 -36.941 42.668 1.00 78.81 661 ASP A CA 1
ATOM 5052 C C . ASP A 1 661 ? 5.750 -36.340 44.007 1.00 78.81 661 ASP A C 1
ATOM 5054 O O . ASP A 1 661 ? 5.597 -37.029 45.023 1.00 78.81 661 ASP A O 1
ATOM 5058 N N . VAL A 1 662 ? 5.408 -35.045 43.998 1.00 83.25 662 VAL A N 1
ATOM 5059 C CA . VAL A 1 662 ? 4.717 -34.374 45.115 1.00 83.25 662 VAL A CA 1
ATOM 5060 C C . VAL A 1 662 ? 3.234 -34.359 44.813 1.00 83.25 662 VAL A C 1
ATOM 5062 O O . VAL A 1 662 ? 2.755 -33.696 43.893 1.00 83.25 662 VAL A O 1
ATOM 5065 N N . LEU A 1 663 ? 2.503 -35.111 45.621 1.00 84.69 663 LEU A N 1
ATOM 5066 C CA . LEU A 1 663 ? 1.063 -35.191 45.569 1.00 84.69 663 LEU A CA 1
ATOM 5067 C C . LEU A 1 663 ? 0.493 -34.119 46.486 1.00 84.69 663 LEU A C 1
ATOM 5069 O O . LEU A 1 663 ? 0.839 -34.025 47.667 1.00 84.69 663 LEU A O 1
ATOM 5073 N N . VAL A 1 664 ? -0.418 -33.332 45.931 1.00 88.06 664 VAL A N 1
ATOM 5074 C CA . VAL A 1 664 ? -1.196 -32.334 46.657 1.00 88.06 664 VAL A CA 1
ATOM 5075 C C . VAL A 1 664 ? -2.675 -32.593 46.429 1.00 88.06 664 VAL A C 1
ATOM 5077 O O . VAL A 1 664 ? -3.105 -33.007 45.351 1.00 88.06 664 VAL A O 1
ATOM 5080 N N . ARG A 1 665 ? -3.473 -32.341 47.457 1.00 89.56 665 ARG A N 1
ATOM 5081 C CA . ARG A 1 665 ? -4.923 -32.282 47.368 1.00 89.56 665 ARG A CA 1
ATOM 5082 C C . ARG A 1 665 ? -5.312 -30.824 47.182 1.00 89.56 665 ARG A C 1
ATOM 5084 O O . ARG A 1 665 ? -4.995 -29.988 48.017 1.00 89.56 665 ARG A O 1
ATOM 5091 N N . VAL A 1 666 ? -6.014 -30.537 46.095 1.00 87.50 666 VAL A N 1
ATOM 5092 C CA . VAL A 1 666 ? -6.446 -29.182 45.742 1.00 87.50 666 VAL A CA 1
ATOM 5093 C C . VAL A 1 666 ? -7.961 -29.106 45.885 1.00 87.50 666 VAL A C 1
ATOM 5095 O O . VAL A 1 666 ? -8.675 -29.933 45.315 1.00 87.50 666 VAL A O 1
ATOM 5098 N N . ARG A 1 667 ? -8.462 -28.132 46.645 1.00 88.44 667 ARG A N 1
ATOM 5099 C CA . ARG A 1 667 ? -9.898 -27.850 46.785 1.00 88.44 667 ARG A CA 1
ATOM 5100 C C . ARG A 1 667 ? -10.169 -26.400 46.387 1.00 88.44 667 ARG A C 1
ATOM 5102 O O . ARG A 1 667 ? -9.404 -25.538 46.809 1.00 88.44 667 ARG A O 1
ATOM 5109 N N . PRO A 1 668 ? -11.201 -26.107 45.575 1.00 80.25 668 PRO A N 1
ATOM 5110 C CA . PRO A 1 668 ? -11.621 -24.730 45.331 1.00 80.25 668 PRO A CA 1
ATOM 5111 C C . PRO A 1 668 ? -11.920 -24.039 46.658 1.00 80.25 668 PRO A C 1
ATOM 5113 O O . PRO A 1 668 ? -12.543 -24.651 47.528 1.00 80.25 668 PRO A O 1
ATOM 5116 N N . ARG A 1 669 ? -11.438 -22.808 46.798 1.00 62.06 669 ARG A N 1
ATOM 5117 C CA . ARG A 1 669 ? -11.681 -21.977 47.972 1.00 62.06 669 ARG A CA 1
ATOM 5118 C C . ARG A 1 669 ? -12.918 -21.109 47.796 1.00 62.06 669 ARG A C 1
ATOM 5120 O O . ARG A 1 669 ? -13.149 -20.655 46.650 1.00 62.06 669 ARG A O 1
#

pLDDT: mean 75.8, std 24.68, range [22.27, 98.88]

Radius of gyration: 37.6 Å; chains: 1; bounding box: 80×90×119 Å

InterPro domains:
  IPR001128 Cytochrome P450 [PF00067] (468-650)
  IPR005103 Auxiliary Activity family 9, catalytic domain [PF03443] (20-230)
  IPR005103 Auxiliary Activity family 9, catalytic domain [cd21175] (20-243)
  IPR036396 Cytochrome P450 superfamily [G3DSA:1.10.630.10] (448-669)
  IPR036396 Cytochrome P450 superfamily [SSF48264] (466-669)
  IPR049892 Auxiliary Activity family 9 [PTHR33353] (1-313)

Secondary structure (DSSP, 8-state):
--SSSHHHHTTS---------EEEEEEETTEEEEETTTEE----GGGTTPPPSSTTSGGGGT-TTTTS--S--EEEETTPEEEEEEESSTT-SS--SS-TT----EEEEEEEES-TT-SS-SSEEEEEEEEEE--BTTTTB-HHHHHHHTTTEEEEEPPTTBBPEEEEEEEEEEEEEETTSSS-EEEEEE-EEEEEEE--B-B----EEESTTS--TTSTTTS--TT-SS--SSP---SSPPP-TT-----------PPPPPP---------------------------------------------------------------------PPPPP---SSPPPTTEEEEETTEEEEPPPP-SSHHHHHHHHHHHHHHHHHHHHH--TT--HHHHHHHHHHHHHHHHHHTT----STTTT----PPPPPP-S--S---------S---SHHHHHHHHHHHHHHHHHTT--HHHHHHHHHHHHHHHHHHHHHHHHHHHHHHHHHSTTHHHHHHHHHHGGGG-TT-SS--HHHHHHS-HHHHHHHHHHHHHS----SSS-----THHHHT-HHHH-SSS-TTS--GGGGGSTT--GGGSTT--TT-SSSS--TTHHHHHHHHHHHHHHHHHHEEEEE---SPPPB--SS--SSSPPBPTT----EEEEE-